Protein AF-A0A0D2Y8P4-F1 (afdb_monomer_lite)

Foldseek 3Di:
DVVVVVVVVVVVVVVVVVVVVVVVVVVVVVVVVVVVVVVVVVVVVVVVVVVVVVVVVVVVVVVVVVVVVVVVVVVVVVVVCVVVVVVVVVVVVVVVVVVVVVVVVVVVVVVVVVVVVVVVVVVVVVVVVVVVVVVVVVVVVVVVVVVVVVVVVVVVVVVVVVVVVVVVVVVVVVCVVPHDDDYDDDYDDDDDDDDDDPPDDDDDDDDDDDDPPDVVVVVVVVVVVVVCCVVVVPPPCVVVVVVVVVVVVVVVVVVVVVVVVVVVVVVVVVVVVVQVVPDDPVSVVVVVVVVVVVVVVVVVVVVVVVVVVVVVVVVLVVVLVVLQVVLCVVLVVDDDPVNVVSNVVSVVVSVVSVVVVVVVVVVVVVVVVVVVVVVVVVVVVVVVVVVVVVVVVVVVVVVVVVVDDDPDDDDVVVVVVVVVVVVVVVVVVVVVVVVVVVVVD

Radius of gyration: 62.05 Å; chains: 1; bounding box: 141×96×222 Å

Organism: Fusarium oxysporum (strain Fo5176) (NCBI:txid660025)

Sequence (441 aa):
MIKNLEIQVHDQMELIARHEETIRRDERIKSQLEAEVLKLTEKCKEAEELRDQATEWKHKAEDLEKKANTAERYKQKLESQQHLVKEVQNLQYEKTELQDQIKILLEDQDRGTRTRKAEDELTKMITQSEQHLWDERSQKNQLIKDIAALEDEVIRLRARQSHDENFIKDLQEQLESGGAAQSAEPGALGVAGNLEDELNDAATEDGQPSQVNLPLELSRLKAENDLLRSTVGSGDTAPLRRELDEEKRQRAHLQKNYNDIFEKHAVLHDQMEALINNMTGEGTKAFLNIKQSLLQCEFELEQSKKREKDLSVQVADQGRELLAAKAQLSALDKEGADALKELKSADVTIISSLKSELDYTREQLSYTIAERDAQQTQLVDALLTKDKLRKEVEEGRELQDINGTGDAPPDPSKKGELIEKLRARLREIREWSQTKIARRR

Secondary structure (DSSP, 8-state):
-HHHHHHHHHHHHHHHHHHHHHHHHHHHHHHHHHHHHHHHHHHHHHHHHHHHHHHHHHHHHHHHHHHHHHHHHHHHHHHHHHHHHHHHHHHHHHHHHHHHHHHHHHHHHHHHHHHHHHHHHHHHHHHHHHHHHHHHHHHHHHHHHHHHHHHHHHHHHHHHHHHHHHHHHHHHHHHHTS-------------------------------S-TTHHHHHHHHHHHHHHHHHHHH--S-HHHHHHHHHHHHHHHHHHHHHHHHHHHHHHHHHHHHHHHHH--HHHHHHHHHHHHHHHHHHHHHHHHHHHHHHHHHHHHHHHHHHHHHHHHHHHHTS-THHHHHHHHHHHHHHHHHHHHHHHHHHHHHHHHHHHHHHHHHHHHHHHHHHHHHHHHHHHHHHHHHTTS---S---HHHHHHHHHHHHHHHHHHHHHHHHHHHTT-

Structure (mmCIF, N/CA/C/O backbone):
data_AF-A0A0D2Y8P4-F1
#
_entry.id   AF-A0A0D2Y8P4-F1
#
loop_
_atom_site.group_PDB
_atom_site.id
_atom_site.type_symbol
_atom_site.label_atom_id
_atom_site.label_alt_id
_atom_site.label_comp_id
_atom_site.label_asym_id
_atom_site.label_entity_id
_atom_site.label_seq_id
_atom_site.pdbx_PDB_ins_code
_atom_site.Cartn_x
_atom_site.Cartn_y
_atom_site.Cartn_z
_atom_site.occupancy
_atom_site.B_iso_or_equiv
_atom_site.auth_seq_id
_atom_site.auth_comp_id
_atom_site.auth_asym_id
_atom_site.auth_atom_id
_atom_site.pdbx_PDB_model_num
ATOM 1 N N . MET A 1 1 ? 79.010 -4.443 -121.074 1.00 59.78 1 MET A N 1
ATOM 2 C CA . MET A 1 1 ? 77.556 -4.466 -120.804 1.00 59.78 1 MET A CA 1
ATOM 3 C C . MET A 1 1 ? 77.217 -5.454 -119.690 1.00 59.78 1 MET A C 1
ATOM 5 O O . MET A 1 1 ? 76.705 -5.004 -118.682 1.00 59.78 1 MET A O 1
ATOM 9 N N . ILE A 1 2 ? 77.603 -6.734 -119.797 1.00 73.44 2 ILE A N 1
ATOM 10 C CA . ILE A 1 2 ? 77.347 -7.765 -118.764 1.00 73.44 2 ILE A CA 1
ATOM 11 C C . ILE A 1 2 ? 77.980 -7.417 -117.397 1.00 73.44 2 ILE A C 1
ATOM 13 O O . ILE A 1 2 ? 77.268 -7.350 -116.406 1.00 73.44 2 ILE A O 1
ATOM 17 N N . LYS A 1 3 ? 79.268 -7.041 -117.354 1.00 75.56 3 LYS A N 1
ATOM 18 C CA . LYS A 1 3 ? 79.957 -6.660 -116.099 1.00 75.56 3 LYS A CA 1
ATOM 19 C C . LYS A 1 3 ? 79.335 -5.474 -115.343 1.00 75.56 3 LYS A C 1
ATOM 21 O O . LYS A 1 3 ? 79.393 -5.431 -114.124 1.00 75.56 3 LYS A O 1
ATOM 26 N N . ASN A 1 4 ? 78.741 -4.510 -116.049 1.00 77.88 4 ASN A N 1
ATOM 27 C CA . ASN A 1 4 ? 78.111 -3.351 -115.401 1.00 77.88 4 ASN A CA 1
ATOM 28 C C . ASN A 1 4 ? 76.766 -3.725 -114.764 1.00 77.88 4 ASN A C 1
ATOM 30 O O . ASN A 1 4 ? 76.422 -3.187 -113.720 1.00 77.88 4 ASN A O 1
ATOM 34 N N . LEU A 1 5 ? 76.031 -4.661 -115.376 1.00 78.44 5 LEU A N 1
ATOM 35 C CA . LEU A 1 5 ? 74.810 -5.229 -114.804 1.00 78.44 5 LEU A CA 1
ATOM 36 C C . LEU A 1 5 ? 75.124 -6.083 -113.569 1.00 78.44 5 LEU A C 1
ATOM 38 O O . LEU A 1 5 ? 74.403 -5.999 -112.586 1.00 78.44 5 LEU A O 1
ATOM 42 N N . GLU A 1 6 ? 76.217 -6.850 -113.586 1.00 81.25 6 GLU A N 1
ATOM 43 C CA . GLU A 1 6 ? 76.668 -7.637 -112.427 1.00 81.25 6 GLU A CA 1
ATOM 44 C C . GLU A 1 6 ? 77.020 -6.750 -111.223 1.00 81.25 6 GLU A C 1
ATOM 46 O O . GLU A 1 6 ? 76.597 -7.044 -110.108 1.00 81.25 6 GLU A O 1
ATOM 51 N N . ILE A 1 7 ? 77.728 -5.635 -111.448 1.00 85.81 7 ILE A N 1
ATOM 52 C CA . ILE A 1 7 ? 78.040 -4.650 -110.398 1.00 85.81 7 ILE A CA 1
ATOM 53 C C . ILE A 1 7 ? 76.754 -4.003 -109.868 1.00 85.81 7 ILE A C 1
ATOM 55 O O . ILE A 1 7 ? 76.544 -3.959 -108.663 1.00 85.81 7 ILE A O 1
ATOM 59 N N . GLN A 1 8 ? 75.847 -3.582 -110.753 1.00 86.94 8 GLN A N 1
ATOM 60 C CA . GLN A 1 8 ? 74.579 -2.969 -110.352 1.00 86.94 8 GLN A CA 1
ATOM 61 C C . GLN A 1 8 ? 73.682 -3.928 -109.549 1.00 86.94 8 GLN A C 1
ATOM 63 O O . GLN A 1 8 ? 73.031 -3.505 -108.595 1.00 86.94 8 GLN A O 1
ATOM 68 N N . VAL A 1 9 ? 73.645 -5.214 -109.912 1.00 86.44 9 VAL A N 1
ATOM 69 C CA . VAL A 1 9 ? 72.920 -6.246 -109.156 1.00 86.44 9 VAL A CA 1
ATOM 70 C C . VAL A 1 9 ? 73.579 -6.481 -107.796 1.00 86.44 9 VAL A C 1
ATOM 72 O O . VAL A 1 9 ? 72.867 -6.599 -106.803 1.00 86.44 9 VAL A O 1
ATOM 75 N N . HIS A 1 10 ? 74.912 -6.499 -107.720 1.00 88.31 10 HIS A N 1
ATOM 76 C CA . HIS A 1 10 ? 75.627 -6.629 -106.450 1.00 88.31 10 HIS A CA 1
ATOM 77 C C . HIS A 1 10 ? 75.355 -5.445 -105.510 1.00 88.31 10 HIS A C 1
ATOM 79 O O . HIS A 1 10 ? 74.993 -5.662 -104.355 1.00 88.31 10 HIS A O 1
ATOM 85 N N . ASP A 1 11 ? 75.414 -4.213 -106.023 1.00 89.31 11 ASP A N 1
ATOM 86 C CA . ASP A 1 11 ? 75.103 -2.996 -105.265 1.00 89.31 11 ASP A CA 1
ATOM 87 C C . ASP A 1 11 ? 73.645 -2.999 -104.770 1.00 89.31 11 ASP A C 1
ATOM 89 O O . ASP A 1 11 ? 73.357 -2.617 -103.634 1.00 89.31 11 ASP A O 1
ATOM 93 N N . GLN A 1 12 ? 72.706 -3.475 -105.598 1.00 90.50 12 GLN A N 1
ATOM 94 C CA . GLN A 1 12 ? 71.307 -3.651 -105.199 1.00 90.50 12 GLN A CA 1
ATOM 95 C C . GLN A 1 12 ? 71.137 -4.739 -104.133 1.00 90.50 12 GLN A C 1
ATOM 97 O O . GLN A 1 12 ? 70.362 -4.544 -103.200 1.00 90.50 12 GLN A O 1
ATOM 102 N N . MET A 1 13 ? 71.860 -5.858 -104.228 1.00 90.81 13 MET A N 1
ATOM 103 C CA . MET A 1 13 ? 71.840 -6.913 -103.208 1.00 90.81 13 MET A CA 1
ATOM 104 C C . MET A 1 13 ? 72.421 -6.428 -101.877 1.00 90.81 13 MET A C 1
ATOM 106 O O . MET A 1 13 ? 71.856 -6.723 -100.825 1.00 90.81 13 MET A O 1
ATOM 110 N N . GLU A 1 14 ? 73.503 -5.648 -101.903 1.00 91.38 14 GLU A N 1
ATOM 111 C CA . GLU A 1 14 ? 74.077 -5.050 -100.696 1.00 91.38 14 GLU A CA 1
ATOM 112 C C . GLU A 1 14 ? 73.121 -4.015 -100.080 1.00 91.38 14 GLU A C 1
ATOM 114 O O . GLU A 1 14 ? 72.925 -3.979 -98.863 1.00 91.38 14 GLU A O 1
ATOM 119 N N . LEU A 1 15 ? 72.450 -3.217 -100.917 1.00 93.12 15 LEU A N 1
ATOM 120 C CA . LEU A 1 15 ? 71.422 -2.278 -100.476 1.00 93.12 15 LEU A CA 1
ATOM 121 C C . LEU A 1 15 ? 70.214 -2.998 -99.856 1.00 93.12 15 LEU A C 1
ATOM 123 O O . LEU A 1 15 ? 69.714 -2.558 -98.821 1.00 93.12 15 LEU A O 1
ATOM 127 N N . ILE A 1 16 ? 69.754 -4.103 -100.449 1.00 91.81 16 ILE A N 1
ATOM 128 C CA . ILE A 1 16 ? 68.692 -4.949 -99.884 1.00 91.81 16 ILE A CA 1
ATOM 129 C C . ILE A 1 16 ? 69.143 -5.524 -98.540 1.00 91.81 16 ILE A C 1
ATOM 131 O O . ILE A 1 16 ? 68.407 -5.398 -97.567 1.00 91.81 16 ILE A O 1
ATOM 135 N N . ALA A 1 17 ? 70.366 -6.051 -98.433 1.00 92.88 17 ALA A N 1
ATOM 136 C CA . ALA A 1 17 ? 70.892 -6.594 -97.179 1.00 92.88 17 ALA A CA 1
ATOM 137 C C . ALA A 1 17 ? 70.940 -5.543 -96.053 1.00 92.88 17 ALA A C 1
ATOM 139 O O . ALA A 1 17 ? 70.547 -5.832 -94.921 1.00 92.88 17 ALA A O 1
ATOM 140 N N . ARG A 1 18 ? 71.348 -4.301 -96.359 1.00 93.50 18 ARG A N 1
ATOM 141 C CA . ARG A 1 18 ? 71.340 -3.182 -95.395 1.00 93.50 18 ARG A CA 1
ATOM 142 C C . ARG A 1 18 ? 69.923 -2.779 -94.977 1.00 93.50 18 ARG A C 1
ATOM 144 O O . ARG A 1 18 ? 69.694 -2.486 -93.798 1.00 93.50 18 ARG A O 1
ATOM 151 N N . HIS A 1 19 ? 68.972 -2.763 -95.913 1.00 93.50 19 HIS A N 1
ATOM 152 C CA . HIS A 1 19 ? 67.566 -2.502 -95.596 1.00 93.50 19 HIS A CA 1
ATOM 153 C C . HIS A 1 19 ? 66.958 -3.630 -94.760 1.00 93.50 19 HIS A C 1
ATOM 155 O O . HIS A 1 19 ? 66.319 -3.345 -93.755 1.00 93.50 19 HIS A O 1
ATOM 161 N N . GLU A 1 20 ? 67.210 -4.895 -95.097 1.00 93.94 20 GLU A N 1
ATOM 162 C CA . GLU A 1 20 ? 66.764 -6.049 -94.312 1.00 93.94 20 GLU A CA 1
ATOM 163 C C . GLU A 1 20 ? 67.347 -6.045 -92.899 1.00 93.94 20 GLU A C 1
ATOM 165 O O . GLU A 1 20 ? 66.641 -6.326 -91.934 1.00 93.94 20 GLU A O 1
ATOM 170 N N . GLU A 1 21 ? 68.630 -5.716 -92.742 1.00 94.31 21 GLU A N 1
ATOM 171 C CA . GLU A 1 21 ? 69.238 -5.585 -91.419 1.00 94.31 21 GLU A CA 1
ATOM 172 C C . GLU A 1 21 ? 68.602 -4.442 -90.618 1.00 94.31 21 GLU A C 1
ATOM 174 O O . GLU A 1 21 ? 68.409 -4.566 -89.408 1.00 94.31 21 GLU A O 1
ATOM 179 N N . THR A 1 22 ? 68.231 -3.350 -91.289 1.00 95.00 22 THR A N 1
ATOM 180 C CA . THR A 1 22 ? 67.531 -2.225 -90.660 1.00 95.00 22 THR A CA 1
ATOM 181 C C . THR A 1 22 ? 66.119 -2.602 -90.240 1.00 95.00 22 THR A C 1
ATOM 183 O O . THR A 1 22 ? 65.780 -2.394 -89.082 1.00 95.00 22 THR A O 1
ATOM 186 N N . ILE A 1 23 ? 65.362 -3.290 -91.096 1.00 95.19 23 ILE A N 1
ATOM 187 C CA . ILE A 1 23 ? 64.042 -3.835 -90.758 1.00 95.19 23 ILE A CA 1
ATOM 188 C C . ILE A 1 23 ? 64.147 -4.791 -89.565 1.00 95.19 23 ILE A C 1
ATOM 190 O O . ILE A 1 23 ? 63.403 -4.643 -88.603 1.00 95.19 23 ILE A O 1
ATOM 194 N N . ARG A 1 24 ? 65.125 -5.709 -89.553 1.00 95.06 24 ARG A N 1
ATOM 195 C CA . ARG A 1 24 ? 65.344 -6.622 -88.413 1.00 95.06 24 ARG A CA 1
ATOM 196 C C . ARG A 1 24 ? 65.692 -5.873 -87.124 1.00 95.06 24 ARG A C 1
ATOM 198 O O . ARG A 1 24 ? 65.313 -6.317 -86.041 1.00 95.06 24 ARG A O 1
ATOM 205 N N . ARG A 1 25 ? 66.452 -4.773 -87.203 1.00 96.25 25 ARG A N 1
ATOM 206 C CA . ARG A 1 25 ? 66.750 -3.915 -86.042 1.00 96.25 25 ARG A CA 1
ATOM 207 C C . ARG A 1 25 ? 65.487 -3.210 -85.547 1.00 96.25 25 ARG A C 1
ATOM 209 O O . ARG A 1 25 ? 65.211 -3.270 -84.351 1.00 96.25 25 ARG A O 1
ATOM 216 N N . ASP A 1 26 ? 64.706 -2.633 -86.451 1.00 95.31 26 ASP A N 1
ATOM 217 C CA . ASP A 1 26 ? 63.469 -1.921 -86.128 1.00 95.31 26 ASP A CA 1
ATOM 218 C C . ASP A 1 26 ? 62.401 -2.866 -85.562 1.00 95.31 26 ASP A C 1
ATOM 220 O O . ASP A 1 26 ? 61.739 -2.526 -84.587 1.00 95.31 26 ASP A O 1
ATOM 224 N N . GLU A 1 27 ? 62.282 -4.089 -86.086 1.00 95.31 27 GLU A N 1
ATOM 225 C CA . GLU A 1 27 ? 61.399 -5.134 -85.553 1.00 95.31 27 GLU A CA 1
ATOM 226 C C . GLU A 1 27 ? 61.775 -5.536 -84.122 1.00 95.31 27 GLU A C 1
ATOM 228 O O . GLU A 1 27 ? 60.896 -5.691 -83.272 1.00 95.31 27 GLU A O 1
ATOM 233 N N . ARG A 1 28 ? 63.076 -5.654 -83.813 1.00 95.94 28 ARG A N 1
ATOM 234 C CA . ARG A 1 28 ? 63.538 -5.925 -82.440 1.00 95.94 28 ARG A CA 1
ATOM 235 C C . ARG A 1 28 ? 63.213 -4.771 -81.499 1.00 95.94 28 ARG A C 1
ATOM 237 O O . ARG A 1 28 ? 62.728 -5.022 -80.400 1.00 95.94 28 ARG A O 1
ATOM 244 N N . ILE A 1 29 ? 63.464 -3.529 -81.919 1.00 96.19 29 ILE A N 1
ATOM 245 C CA . ILE A 1 29 ? 63.149 -2.335 -81.120 1.00 96.19 29 ILE A CA 1
ATOM 246 C C . ILE A 1 29 ? 61.639 -2.243 -80.898 1.00 96.19 29 ILE A C 1
ATOM 248 O O . ILE A 1 29 ? 61.197 -2.036 -79.772 1.00 96.19 29 ILE A O 1
ATOM 252 N N . LYS A 1 30 ? 60.837 -2.467 -81.943 1.00 96.12 30 LYS A N 1
ATOM 253 C CA . LYS A 1 30 ? 59.377 -2.483 -81.856 1.00 96.12 30 LYS A CA 1
ATOM 254 C C . LYS A 1 30 ? 58.889 -3.544 -80.871 1.00 96.12 30 LYS A C 1
ATOM 256 O O . LYS A 1 30 ? 58.096 -3.217 -80.000 1.00 96.12 30 LYS A O 1
ATOM 261 N N . SER A 1 31 ? 59.412 -4.768 -80.943 1.00 95.69 31 SER A N 1
ATOM 262 C CA . SER A 1 31 ? 59.062 -5.839 -80.002 1.00 95.69 31 SER A CA 1
ATOM 263 C C . SER A 1 31 ? 59.451 -5.504 -78.553 1.00 95.69 31 SER A C 1
ATOM 265 O O . SER A 1 31 ? 58.687 -5.786 -77.631 1.00 95.69 31 SER A O 1
ATOM 267 N N . GLN A 1 32 ? 60.603 -4.858 -78.335 1.00 96.12 32 GLN A N 1
ATOM 268 C CA . GLN A 1 32 ? 61.018 -4.392 -77.006 1.00 96.12 32 GLN A CA 1
ATOM 269 C C . GLN A 1 32 ? 60.101 -3.289 -76.469 1.00 96.12 32 GLN A C 1
ATOM 271 O O . GLN A 1 32 ? 59.678 -3.362 -75.317 1.00 96.12 32 GLN A O 1
ATOM 276 N N . LEU A 1 33 ? 59.757 -2.307 -77.306 1.00 95.75 33 LEU A N 1
ATOM 277 C CA . LEU A 1 33 ? 58.826 -1.238 -76.947 1.00 95.75 33 LEU A CA 1
ATOM 278 C C . LEU A 1 33 ? 57.424 -1.788 -76.673 1.00 95.75 33 LEU A C 1
ATOM 280 O O . LEU A 1 33 ? 56.796 -1.377 -75.706 1.00 95.75 33 LEU A O 1
ATOM 284 N N . GLU A 1 34 ? 56.940 -2.748 -77.461 1.00 96.38 34 GLU A N 1
ATOM 285 C CA . GLU A 1 34 ? 55.662 -3.428 -77.215 1.00 96.38 34 GLU A CA 1
ATOM 286 C C . GLU A 1 34 ? 55.670 -4.170 -75.870 1.00 96.38 34 GLU A C 1
ATOM 288 O O . GLU A 1 34 ? 54.716 -4.054 -75.100 1.00 96.38 34 GLU A O 1
ATOM 293 N N . ALA A 1 35 ? 56.759 -4.872 -75.539 1.00 95.94 35 ALA A N 1
ATOM 294 C CA . ALA A 1 35 ? 56.909 -5.538 -74.246 1.00 95.94 35 ALA A CA 1
ATOM 295 C C . ALA A 1 35 ? 56.964 -4.540 -73.073 1.00 95.94 35 ALA A C 1
ATOM 297 O O . ALA A 1 35 ? 56.380 -4.788 -72.015 1.00 95.94 35 ALA A O 1
ATOM 298 N N . GLU A 1 36 ? 57.635 -3.401 -73.248 1.00 96.38 36 GLU A N 1
ATOM 299 C CA . GLU A 1 36 ? 57.691 -2.343 -72.239 1.00 96.38 36 GLU A CA 1
ATOM 300 C C . GLU A 1 36 ? 56.336 -1.650 -72.063 1.00 96.38 36 GLU A C 1
ATOM 302 O O . GLU A 1 36 ? 55.913 -1.436 -70.928 1.00 96.38 36 GLU A O 1
ATOM 307 N N . VAL A 1 37 ? 55.612 -1.382 -73.154 1.00 96.44 37 VAL A N 1
ATOM 308 C CA . VAL A 1 37 ? 54.241 -0.855 -73.112 1.00 96.44 37 VAL A CA 1
ATOM 309 C C . VAL A 1 37 ? 53.332 -1.818 -72.359 1.00 96.44 37 VAL A C 1
ATOM 311 O O . VAL A 1 37 ? 52.639 -1.382 -71.446 1.00 96.44 37 VAL A O 1
ATOM 314 N N . LEU A 1 38 ? 53.378 -3.122 -72.652 1.00 96.31 38 LEU A N 1
ATOM 315 C CA . LEU A 1 38 ? 52.597 -4.118 -71.910 1.00 96.31 38 LEU A CA 1
ATOM 316 C C . LEU A 1 38 ? 52.929 -4.089 -70.412 1.00 96.31 38 LEU A C 1
ATOM 318 O O . LEU A 1 38 ? 52.026 -3.966 -69.582 1.00 96.31 38 LEU A O 1
ATOM 322 N N . LYS A 1 39 ? 54.216 -4.086 -70.056 1.00 96.88 39 LYS A N 1
ATOM 323 C CA . LYS A 1 39 ? 54.661 -4.018 -68.657 1.00 96.88 39 LYS A CA 1
ATOM 324 C C . LYS A 1 39 ? 54.233 -2.725 -67.956 1.00 96.88 39 LYS A C 1
ATOM 326 O O . LYS A 1 39 ? 53.862 -2.752 -66.785 1.00 96.88 39 LYS A O 1
ATOM 331 N N . LEU A 1 40 ? 54.305 -1.585 -68.641 1.00 96.00 40 LEU A N 1
ATOM 332 C CA . LEU A 1 40 ? 53.851 -0.304 -68.103 1.00 96.00 40 LEU A CA 1
ATOM 333 C C . LEU A 1 40 ? 52.331 -0.290 -67.935 1.00 96.00 40 LEU A C 1
ATOM 335 O O . LEU A 1 40 ? 51.856 0.177 -66.906 1.00 96.00 40 LEU A O 1
ATOM 339 N N . THR A 1 41 ? 51.574 -0.858 -68.878 1.00 96.31 41 THR A N 1
ATOM 340 C CA . THR A 1 41 ? 50.113 -0.956 -68.750 1.00 96.31 41 THR A CA 1
ATOM 341 C C . THR A 1 41 ? 49.689 -1.839 -67.579 1.00 96.31 41 THR A C 1
ATOM 343 O O . THR A 1 41 ? 48.744 -1.488 -66.882 1.00 96.31 41 THR A O 1
ATOM 346 N N . GLU A 1 42 ? 50.396 -2.941 -67.314 1.00 96.69 42 GLU A N 1
ATOM 347 C CA . GLU A 1 42 ? 50.142 -3.800 -66.151 1.00 96.69 42 GLU A CA 1
ATOM 348 C C . GLU A 1 42 ? 50.437 -3.063 -64.839 1.00 96.69 42 GLU A C 1
ATOM 350 O O . GLU A 1 42 ? 49.576 -2.991 -63.967 1.00 96.69 42 GLU A O 1
ATOM 355 N N . LYS A 1 43 ? 51.585 -2.381 -64.746 1.00 96.75 43 LYS A N 1
ATOM 356 C CA . LYS A 1 43 ? 51.912 -1.538 -63.585 1.00 96.75 43 LYS A CA 1
ATOM 357 C C . LYS A 1 43 ? 50.925 -0.393 -63.367 1.00 96.75 43 LYS A C 1
ATOM 359 O O . LYS A 1 43 ? 50.658 -0.032 -62.225 1.00 96.75 43 LYS A O 1
ATOM 364 N N . CYS A 1 44 ? 50.406 0.211 -64.437 1.00 96.06 44 CYS A N 1
ATOM 365 C CA . CYS A 1 44 ? 49.370 1.235 -64.329 1.00 96.06 44 CYS A CA 1
ATOM 366 C C . CYS A 1 44 ? 48.089 0.660 -63.717 1.00 96.06 44 CYS A C 1
ATOM 368 O O . CYS A 1 44 ? 47.535 1.298 -62.827 1.00 96.06 44 CYS A O 1
ATOM 370 N N . LYS A 1 45 ? 47.674 -0.550 -64.119 1.00 96.19 45 LYS A N 1
ATOM 371 C CA . LYS A 1 45 ? 46.522 -1.241 -63.516 1.00 96.19 45 LYS A CA 1
ATOM 372 C C . LYS A 1 45 ? 46.753 -1.551 -62.039 1.00 96.19 45 LYS A C 1
ATOM 374 O O . LYS A 1 45 ? 45.915 -1.207 -61.219 1.00 96.19 45 LYS A O 1
ATOM 379 N N . GLU A 1 46 ? 47.911 -2.105 -61.679 1.00 96.81 46 GLU A N 1
ATOM 380 C CA . GLU A 1 46 ? 48.260 -2.358 -60.271 1.00 96.81 46 GLU A CA 1
ATOM 381 C C . GLU A 1 46 ? 48.260 -1.062 -59.440 1.00 96.81 46 GLU A C 1
ATOM 383 O O . GLU A 1 46 ? 47.793 -1.033 -58.303 1.00 96.81 46 GLU A O 1
ATOM 388 N N . ALA A 1 47 ? 48.760 0.042 -60.005 1.00 96.12 47 ALA A N 1
ATOM 389 C CA . ALA A 1 47 ? 48.758 1.341 -59.339 1.00 96.12 47 ALA A CA 1
ATOM 390 C C . ALA A 1 47 ? 47.345 1.932 -59.181 1.00 96.12 47 ALA A C 1
ATOM 392 O O . ALA A 1 47 ? 47.098 2.651 -58.210 1.00 96.12 47 ALA A O 1
ATOM 393 N N . GLU A 1 48 ? 46.433 1.660 -60.117 1.00 96.19 48 GLU A N 1
ATOM 394 C CA . GLU A 1 48 ? 45.011 2.005 -60.007 1.00 96.19 48 GLU A CA 1
ATOM 395 C C . GLU A 1 48 ? 44.331 1.163 -58.919 1.00 96.19 48 GLU A C 1
ATOM 397 O O . GLU A 1 48 ? 43.724 1.732 -58.015 1.00 96.19 48 GLU A O 1
ATOM 402 N N . GLU A 1 49 ? 44.544 -0.154 -58.898 1.00 96.56 49 GLU A N 1
ATOM 403 C CA . GLU A 1 49 ? 43.998 -1.045 -57.864 1.00 96.56 49 GLU A CA 1
ATOM 404 C C . GLU A 1 49 ? 44.483 -0.675 -56.453 1.00 96.56 49 GLU A C 1
ATOM 406 O O . GLU A 1 49 ? 43.694 -0.614 -55.507 1.00 96.56 49 GLU A O 1
ATOM 411 N N . LEU A 1 50 ? 45.777 -0.377 -56.291 1.00 96.12 50 LEU A N 1
ATOM 412 C CA . LEU A 1 50 ? 46.325 0.081 -55.011 1.00 96.12 50 LEU A CA 1
ATOM 413 C C . LEU A 1 50 ? 45.761 1.443 -54.595 1.00 96.12 50 LEU A C 1
ATOM 415 O O . LEU A 1 50 ? 45.573 1.692 -53.401 1.00 96.12 50 LEU A O 1
ATOM 419 N N . ARG A 1 51 ? 45.481 2.330 -55.557 1.00 96.31 51 ARG A N 1
ATOM 420 C CA . ARG A 1 51 ? 44.842 3.622 -55.285 1.00 96.31 51 ARG A CA 1
ATOM 421 C C . ARG A 1 51 ? 43.415 3.419 -54.793 1.00 96.31 51 ARG A C 1
ATOM 423 O O . ARG A 1 51 ? 43.053 4.020 -53.783 1.00 96.31 51 ARG A O 1
ATOM 430 N N . ASP A 1 52 ? 42.651 2.549 -55.442 1.00 97.31 52 ASP A N 1
ATOM 431 C CA . ASP A 1 52 ? 41.281 2.229 -55.041 1.00 97.31 52 ASP A CA 1
ATOM 432 C C . ASP A 1 52 ? 41.262 1.628 -53.631 1.00 97.31 52 ASP A C 1
ATOM 434 O O . ASP A 1 52 ? 40.577 2.146 -52.745 1.00 97.31 52 ASP A O 1
ATOM 438 N N . GLN A 1 53 ? 42.130 0.649 -53.352 1.00 96.62 53 GLN A N 1
ATOM 439 C CA . GLN A 1 53 ? 42.286 0.091 -52.005 1.00 96.62 53 GLN A CA 1
ATOM 440 C C . GLN A 1 53 ? 42.659 1.163 -50.972 1.00 96.62 53 GLN A C 1
ATOM 442 O O . GLN A 1 53 ? 42.092 1.189 -49.879 1.00 96.62 53 GLN A O 1
ATOM 447 N N . ALA A 1 54 ? 43.579 2.076 -51.295 1.00 96.56 54 ALA A N 1
ATOM 448 C CA . ALA A 1 54 ? 43.950 3.164 -50.393 1.00 96.56 54 ALA A CA 1
ATOM 449 C C . ALA A 1 54 ? 42.760 4.090 -50.083 1.00 96.56 54 ALA A C 1
ATOM 451 O O . ALA A 1 54 ? 42.598 4.513 -48.935 1.00 96.56 54 ALA A O 1
ATOM 452 N N . THR A 1 55 ? 41.900 4.376 -51.069 1.00 96.94 55 THR A N 1
ATOM 453 C CA . THR A 1 55 ? 40.674 5.159 -50.837 1.00 96.94 55 THR A CA 1
ATOM 454 C C . THR A 1 55 ? 39.664 4.408 -49.974 1.00 96.94 55 THR A C 1
ATOM 456 O O . THR A 1 55 ? 39.112 4.995 -49.043 1.00 96.94 55 THR A O 1
ATOM 459 N N . GLU A 1 56 ? 39.483 3.102 -50.184 1.00 96.81 56 GLU A N 1
ATOM 460 C CA . GLU A 1 56 ? 38.614 2.284 -49.334 1.00 96.81 56 GLU A CA 1
ATOM 461 C C . GLU A 1 56 ? 39.104 2.233 -47.887 1.00 96.81 56 GLU A C 1
ATOM 463 O O . GLU A 1 56 ? 38.309 2.367 -46.956 1.00 96.81 56 GLU A O 1
ATOM 468 N N . TRP A 1 57 ? 40.408 2.039 -47.675 1.00 95.81 57 TRP A N 1
ATOM 469 C CA . TRP A 1 57 ? 40.996 2.034 -46.337 1.00 95.81 57 TRP A CA 1
ATOM 470 C C . TRP A 1 57 ? 40.850 3.386 -45.651 1.00 95.81 57 TRP A C 1
ATOM 472 O O . TRP A 1 57 ? 40.552 3.430 -44.458 1.00 95.81 57 TRP A O 1
ATOM 482 N N . LYS A 1 58 ? 40.986 4.481 -46.403 1.00 97.50 58 LYS A N 1
ATOM 483 C CA . LYS A 1 58 ? 40.737 5.827 -45.890 1.00 97.50 58 LYS A CA 1
ATOM 484 C C . LYS A 1 58 ? 39.279 6.005 -45.460 1.00 97.50 58 LYS A C 1
ATOM 486 O O . LYS A 1 58 ? 39.041 6.445 -44.340 1.00 97.50 58 LYS A O 1
ATOM 491 N N . HIS A 1 59 ? 38.313 5.595 -46.282 1.00 97.06 59 HIS A N 1
ATOM 492 C CA . HIS A 1 59 ? 36.895 5.650 -45.912 1.00 97.06 59 HIS A CA 1
ATOM 493 C C . HIS A 1 59 ? 36.572 4.769 -44.696 1.00 97.06 59 HIS A C 1
ATOM 495 O O . HIS A 1 59 ? 35.892 5.215 -43.773 1.00 97.06 59 HIS A O 1
ATOM 501 N N . LYS A 1 60 ? 37.125 3.550 -44.630 1.00 97.19 60 LYS A N 1
ATOM 502 C CA . LYS A 1 60 ? 36.986 2.667 -43.457 1.00 97.19 60 LYS A CA 1
ATOM 503 C C . LYS A 1 60 ? 37.576 3.303 -42.194 1.00 97.19 60 LYS A C 1
ATOM 505 O O . LYS A 1 60 ? 36.984 3.176 -41.124 1.00 97.19 60 LYS A O 1
ATOM 510 N N . ALA A 1 61 ? 38.714 3.990 -42.302 1.00 95.62 61 ALA A N 1
ATOM 511 C CA . ALA A 1 61 ? 39.325 4.703 -41.184 1.00 95.62 61 ALA A CA 1
ATOM 512 C C . ALA A 1 61 ? 38.451 5.875 -40.705 1.00 95.62 61 ALA A C 1
ATOM 514 O O . ALA A 1 61 ? 38.205 5.989 -39.507 1.00 95.62 61 ALA A O 1
ATOM 515 N N . GLU A 1 62 ? 37.912 6.682 -41.625 1.00 96.88 62 GLU A N 1
ATOM 516 C CA . GLU A 1 62 ? 36.986 7.781 -41.307 1.00 96.88 62 GLU A CA 1
ATOM 517 C C . GLU A 1 62 ? 35.708 7.274 -40.611 1.00 96.88 62 GLU A C 1
ATOM 519 O O . GLU A 1 62 ? 35.221 7.885 -39.658 1.00 96.88 62 GLU A O 1
ATOM 524 N N . ASP A 1 63 ? 35.165 6.134 -41.043 1.00 95.62 63 ASP A N 1
ATOM 525 C CA . ASP A 1 63 ? 33.988 5.530 -40.412 1.00 95.62 63 ASP A CA 1
ATOM 526 C C . ASP A 1 63 ? 34.283 4.986 -39.009 1.00 95.62 63 ASP A C 1
ATOM 528 O O . ASP A 1 63 ? 33.454 5.116 -38.101 1.00 95.62 63 ASP A O 1
ATOM 532 N N . LEU A 1 64 ? 35.463 4.395 -38.803 1.00 95.19 64 LEU A N 1
ATOM 533 C CA . LEU A 1 64 ? 35.911 3.973 -37.476 1.00 95.19 64 LEU A CA 1
ATOM 534 C C . LEU A 1 64 ? 36.139 5.171 -36.550 1.00 95.19 64 LEU A C 1
ATOM 536 O O . LEU A 1 64 ? 35.747 5.112 -35.386 1.00 95.19 64 LEU A O 1
ATOM 540 N N . GLU A 1 65 ? 36.692 6.270 -37.060 1.00 96.06 65 GLU A N 1
ATOM 541 C CA . GLU A 1 65 ? 36.873 7.510 -36.303 1.00 96.06 65 GLU A CA 1
ATOM 542 C C . GLU A 1 65 ? 35.525 8.114 -35.885 1.00 96.06 65 GLU A C 1
ATOM 544 O O . GLU A 1 65 ? 35.329 8.463 -34.718 1.00 96.06 65 GLU A O 1
ATOM 549 N N . LYS A 1 66 ? 34.538 8.157 -36.792 1.00 97.12 66 LYS A N 1
ATOM 550 C CA . LYS A 1 66 ? 33.168 8.578 -36.451 1.00 97.12 66 LYS A CA 1
ATOM 551 C C . LYS A 1 66 ? 32.567 7.693 -35.359 1.00 97.12 66 LYS A C 1
ATOM 553 O O . LYS A 1 66 ? 32.013 8.221 -34.395 1.00 97.12 66 LYS A O 1
ATOM 558 N N . LYS A 1 67 ? 32.709 6.366 -35.465 1.00 96.94 67 LYS A N 1
ATOM 559 C CA . LYS A 1 67 ? 32.232 5.423 -34.437 1.00 96.94 67 LYS A CA 1
ATOM 560 C C . LYS A 1 67 ? 32.920 5.654 -33.090 1.00 96.94 67 LYS A C 1
ATOM 562 O O . LYS A 1 67 ? 32.230 5.731 -32.073 1.00 96.94 67 LYS A O 1
ATOM 567 N N . ALA A 1 68 ? 34.238 5.840 -33.074 1.00 94.94 68 ALA A N 1
ATOM 568 C CA . ALA A 1 68 ? 34.988 6.153 -31.859 1.00 94.94 68 ALA A CA 1
ATOM 569 C C . ALA A 1 68 ? 34.500 7.462 -31.213 1.00 94.94 68 ALA A C 1
ATOM 571 O O . ALA A 1 68 ? 34.225 7.496 -30.015 1.00 94.94 68 ALA A O 1
ATOM 572 N N . ASN A 1 69 ? 34.269 8.502 -32.017 1.00 96.44 69 ASN A N 1
ATOM 573 C CA . ASN A 1 69 ? 33.734 9.777 -31.540 1.00 96.44 69 ASN A CA 1
ATOM 574 C C . ASN A 1 69 ? 32.313 9.647 -30.972 1.00 96.44 69 ASN A C 1
ATOM 576 O O . ASN A 1 69 ? 31.991 10.277 -29.962 1.00 96.44 69 ASN A O 1
ATOM 580 N N . THR A 1 70 ? 31.450 8.823 -31.579 1.00 95.81 70 THR A N 1
ATOM 581 C CA . THR A 1 70 ? 30.122 8.543 -31.006 1.00 95.81 70 THR A CA 1
ATOM 582 C C . THR A 1 70 ? 30.219 7.786 -29.683 1.00 95.81 70 THR A C 1
ATOM 584 O O . THR A 1 70 ? 29.532 8.150 -28.730 1.00 95.81 70 THR A O 1
ATOM 587 N N . ALA A 1 71 ? 31.111 6.795 -29.581 1.00 95.69 71 ALA A N 1
ATOM 588 C CA . ALA A 1 71 ? 31.329 6.034 -28.355 1.00 95.69 71 ALA A CA 1
ATOM 589 C C . ALA A 1 71 ? 31.850 6.921 -27.211 1.00 95.69 71 ALA A C 1
ATOM 591 O O . ALA A 1 71 ? 31.328 6.841 -26.099 1.00 95.69 71 ALA A O 1
ATOM 592 N N . GLU A 1 72 ? 32.799 7.824 -27.485 1.00 96.75 72 GLU A N 1
ATOM 593 C CA . GLU A 1 72 ? 33.315 8.750 -26.469 1.00 96.75 72 GLU A CA 1
ATOM 594 C C . GLU A 1 72 ? 32.231 9.728 -25.991 1.00 96.75 72 GLU A C 1
ATOM 596 O O . GLU A 1 72 ? 32.108 9.981 -24.794 1.00 96.75 72 GLU A O 1
ATOM 601 N N . ARG A 1 73 ? 31.357 10.208 -26.890 1.00 96.19 73 ARG A N 1
ATOM 602 C CA . ARG A 1 73 ? 30.196 11.030 -26.499 1.00 96.19 73 ARG A CA 1
ATOM 603 C C . ARG A 1 73 ? 29.223 10.270 -25.597 1.00 96.19 73 ARG A C 1
ATOM 605 O O . ARG A 1 73 ? 28.727 10.846 -24.629 1.00 96.19 73 ARG A O 1
ATOM 612 N N . TYR A 1 74 ? 28.943 8.997 -25.887 1.00 95.06 74 TYR A N 1
ATOM 613 C CA . TYR A 1 74 ? 28.093 8.172 -25.021 1.00 95.06 74 TYR A CA 1
ATOM 614 C C . TYR A 1 74 ? 28.725 7.946 -23.649 1.00 95.06 74 TYR A C 1
ATOM 616 O O . TYR A 1 74 ? 28.036 8.075 -22.638 1.00 95.06 74 TYR A O 1
ATOM 624 N N . LYS A 1 75 ? 30.032 7.678 -23.604 1.00 96.94 75 LYS A N 1
ATOM 625 C CA . LYS A 1 75 ? 30.790 7.545 -22.359 1.00 96.94 75 LYS A CA 1
ATOM 626 C C . LYS A 1 75 ? 30.755 8.835 -21.536 1.00 96.94 75 LYS A C 1
ATOM 628 O O . LYS A 1 75 ? 30.381 8.789 -20.370 1.00 96.94 75 LYS A O 1
ATOM 633 N N . GLN A 1 76 ? 31.026 9.988 -22.147 1.00 96.12 76 GLN A N 1
ATOM 634 C CA . GLN A 1 76 ? 30.962 11.283 -21.464 1.00 96.12 76 GLN A CA 1
ATOM 635 C C . GLN A 1 76 ? 29.548 11.583 -20.943 1.00 96.12 76 GLN A C 1
ATOM 637 O O . GLN A 1 76 ? 29.382 12.078 -19.828 1.00 96.12 76 GLN A O 1
ATOM 642 N N . LYS A 1 77 ? 28.505 11.245 -21.717 1.00 95.38 77 LYS A N 1
ATOM 643 C CA . LYS A 1 77 ? 27.114 11.376 -21.266 1.00 95.38 77 LYS A CA 1
ATOM 644 C C . LYS A 1 77 ? 26.831 10.465 -20.069 1.00 95.38 77 LYS A C 1
ATOM 646 O O . LYS A 1 77 ? 26.203 10.918 -19.116 1.00 95.38 77 LYS A O 1
ATOM 651 N N . LEU A 1 78 ? 27.327 9.231 -20.078 1.00 93.50 78 LEU A N 1
ATOM 652 C CA . LEU A 1 78 ? 27.177 8.295 -18.964 1.00 93.50 78 LEU A CA 1
ATOM 653 C C . LEU A 1 78 ? 27.896 8.787 -17.698 1.00 93.50 78 LEU A C 1
ATOM 655 O O . LEU A 1 78 ? 27.307 8.791 -16.621 1.00 93.50 78 LEU A O 1
ATOM 659 N N . GLU A 1 79 ? 29.131 9.269 -17.830 1.00 94.06 79 GLU A N 1
ATOM 660 C CA . GLU A 1 79 ? 29.896 9.865 -16.727 1.00 94.06 79 GLU A CA 1
ATOM 661 C C . GLU A 1 79 ? 29.182 11.097 -16.165 1.00 94.06 79 GLU A C 1
ATOM 663 O O . GLU A 1 79 ? 29.015 11.227 -14.951 1.00 94.06 79 GLU A O 1
ATOM 668 N N . SER A 1 80 ? 28.652 11.957 -17.042 1.00 91.44 80 SER A N 1
ATOM 669 C CA . SER A 1 80 ? 27.859 13.112 -16.618 1.00 91.44 80 SER A CA 1
ATOM 670 C C . SER A 1 80 ? 26.590 12.708 -15.870 1.00 91.44 80 SER A C 1
ATOM 672 O O . SER A 1 80 ? 26.134 13.470 -15.033 1.00 91.44 80 SER A O 1
ATOM 674 N N . GLN A 1 81 ? 26.040 11.513 -16.102 1.00 93.75 81 GLN A N 1
ATOM 675 C CA . GLN A 1 81 ? 24.856 10.996 -15.406 1.00 93.75 81 GLN A CA 1
ATOM 676 C C . GLN A 1 81 ? 25.185 10.234 -14.112 1.00 93.75 81 GLN A C 1
ATOM 678 O O . GLN A 1 81 ? 24.276 9.903 -13.352 1.00 93.75 81 GLN A O 1
ATOM 683 N N . GLN A 1 82 ? 26.459 9.984 -13.801 1.00 95.69 82 GLN A N 1
ATOM 684 C CA . GLN A 1 82 ? 26.850 9.212 -12.618 1.00 95.69 82 GLN A CA 1
ATOM 685 C C . GLN A 1 82 ? 26.447 9.890 -11.296 1.00 95.69 82 GLN A C 1
ATOM 687 O O . GLN A 1 82 ? 26.154 9.205 -10.316 1.00 95.69 82 GLN A O 1
ATOM 692 N N . HIS A 1 83 ? 26.405 11.226 -11.252 1.00 92.25 83 HIS A N 1
ATOM 693 C CA . HIS A 1 83 ? 25.947 11.954 -10.065 1.00 92.25 83 HIS A CA 1
ATOM 694 C C . HIS A 1 83 ? 24.462 11.699 -9.770 1.00 92.25 83 HIS A C 1
ATOM 696 O O . HIS A 1 83 ? 24.120 11.499 -8.610 1.00 92.25 83 HIS A O 1
ATOM 702 N N . LEU A 1 84 ? 23.615 11.594 -10.804 1.00 93.06 84 LEU A N 1
ATOM 703 C CA . LEU A 1 84 ? 22.192 11.270 -10.652 1.00 93.06 84 LEU A CA 1
ATOM 704 C C . LEU A 1 84 ? 22.006 9.885 -10.031 1.00 93.06 84 LEU A C 1
ATOM 706 O O . LEU A 1 84 ? 21.143 9.700 -9.184 1.00 93.06 84 LEU A O 1
ATOM 710 N N . VAL A 1 85 ? 22.839 8.908 -10.406 1.00 94.44 85 VAL A N 1
ATOM 711 C CA . VAL A 1 85 ? 22.794 7.565 -9.803 1.00 94.44 85 VAL A CA 1
ATOM 712 C C . VAL A 1 85 ? 23.097 7.626 -8.304 1.00 94.44 85 VAL A C 1
ATOM 714 O O . VAL A 1 85 ? 22.412 6.976 -7.517 1.00 94.44 85 VAL A O 1
ATOM 717 N N . LYS A 1 86 ? 24.090 8.426 -7.898 1.00 95.94 86 LYS A N 1
ATOM 718 C CA . LYS A 1 86 ? 24.419 8.625 -6.478 1.00 95.94 86 LYS A CA 1
ATOM 719 C C . LYS A 1 86 ? 23.300 9.348 -5.732 1.00 95.94 86 LYS A C 1
ATOM 721 O O . LYS A 1 86 ? 22.967 8.957 -4.623 1.00 95.94 86 LYS A O 1
ATOM 726 N N . GLU A 1 87 ? 22.701 10.363 -6.344 1.00 95.50 87 GLU A N 1
ATOM 727 C CA . GLU A 1 87 ? 21.567 11.086 -5.766 1.00 95.50 87 GLU A CA 1
ATOM 728 C C . GLU A 1 87 ? 20.355 10.167 -5.577 1.00 95.50 87 GLU A C 1
ATOM 730 O O . GLU A 1 87 ? 19.772 10.140 -4.500 1.00 95.50 87 GLU A O 1
ATOM 735 N N . VAL A 1 88 ? 20.036 9.326 -6.567 1.00 95.81 88 VAL A N 1
ATOM 736 C CA . VAL A 1 88 ? 18.974 8.315 -6.447 1.00 95.81 88 VAL A CA 1
ATOM 737 C C . VAL A 1 88 ? 19.264 7.335 -5.310 1.00 95.81 88 VAL A C 1
ATOM 739 O O . VAL A 1 88 ? 18.352 7.006 -4.557 1.00 95.81 88 VAL A O 1
ATOM 742 N N . GLN A 1 89 ? 20.510 6.879 -5.156 1.00 97.12 89 GLN A N 1
ATOM 743 C CA . GLN A 1 89 ? 20.891 6.016 -4.033 1.00 97.12 89 GLN A CA 1
ATOM 744 C C . GLN A 1 89 ? 20.734 6.733 -2.687 1.00 97.12 89 GLN A C 1
ATOM 746 O O . GLN A 1 89 ? 20.149 6.165 -1.770 1.00 97.12 89 GLN A O 1
ATOM 751 N N . ASN A 1 90 ? 21.184 7.983 -2.572 1.00 96.94 90 ASN A N 1
ATOM 752 C CA . ASN A 1 90 ? 21.034 8.773 -1.347 1.00 96.94 90 ASN A CA 1
ATOM 753 C C . ASN A 1 90 ? 19.557 8.985 -0.989 1.00 96.94 90 ASN A C 1
ATOM 755 O O . ASN A 1 90 ? 19.161 8.718 0.140 1.00 96.94 90 ASN A O 1
ATOM 759 N N . LEU A 1 91 ? 18.724 9.359 -1.965 1.00 95.12 91 LEU A N 1
ATOM 760 C CA . LEU A 1 91 ? 17.280 9.514 -1.773 1.00 95.12 91 LEU A CA 1
ATOM 761 C C . LEU A 1 91 ? 16.604 8.196 -1.372 1.00 95.12 91 LEU A C 1
ATOM 763 O O . LEU A 1 91 ? 15.634 8.202 -0.617 1.00 95.12 91 LEU A O 1
ATOM 767 N N . GLN A 1 92 ? 17.097 7.053 -1.860 1.00 95.38 92 GLN A N 1
ATOM 768 C CA . GLN A 1 92 ? 16.616 5.743 -1.416 1.00 95.38 92 GLN A CA 1
ATOM 769 C C . GLN A 1 92 ? 16.971 5.477 0.051 1.00 95.38 92 GLN A C 1
ATOM 771 O O . GLN A 1 92 ? 16.094 5.026 0.786 1.00 95.38 92 GLN A O 1
ATOM 776 N N . TYR A 1 93 ? 18.196 5.796 0.485 1.00 97.62 93 TYR A N 1
ATOM 777 C CA . TYR A 1 93 ? 18.597 5.676 1.891 1.00 97.62 93 TYR A CA 1
ATOM 778 C C . TYR A 1 93 ? 17.780 6.599 2.805 1.00 97.62 93 TYR A C 1
ATOM 780 O O . TYR A 1 93 ? 17.216 6.131 3.794 1.00 97.62 93 TYR A O 1
ATOM 788 N N . GLU A 1 94 ? 17.631 7.873 2.439 1.00 96.44 94 GLU A N 1
ATOM 789 C CA . GLU A 1 94 ? 16.817 8.835 3.196 1.00 96.44 94 GLU A CA 1
ATOM 790 C C . GLU A 1 94 ? 15.356 8.382 3.284 1.00 96.44 94 GLU A C 1
ATOM 792 O O . GLU A 1 94 ? 14.741 8.440 4.347 1.00 96.44 94 GLU A O 1
ATOM 797 N N . LYS A 1 95 ? 14.794 7.856 2.188 1.00 93.56 95 LYS A N 1
ATOM 798 C CA . LYS A 1 95 ? 13.441 7.293 2.196 1.00 93.56 95 LYS A CA 1
ATOM 799 C C . LYS A 1 95 ? 13.322 6.132 3.182 1.00 93.56 95 LYS A C 1
ATOM 801 O O . LYS A 1 95 ? 12.337 6.085 3.915 1.00 93.56 95 LYS A O 1
ATOM 806 N N . THR A 1 96 ? 14.270 5.193 3.182 1.00 96.50 96 THR A N 1
ATOM 807 C CA . THR A 1 96 ? 14.230 4.055 4.115 1.00 96.50 96 THR A CA 1
ATOM 808 C C . THR A 1 96 ? 14.350 4.512 5.564 1.00 96.50 96 THR A C 1
ATOM 810 O O . THR A 1 96 ? 13.580 4.062 6.405 1.00 96.50 96 THR A O 1
ATOM 813 N N . GLU A 1 97 ? 15.224 5.480 5.841 1.00 97.69 97 GLU A N 1
ATOM 814 C CA . GLU A 1 97 ? 15.395 6.037 7.181 1.00 97.69 97 GLU A CA 1
ATOM 815 C C . GLU A 1 97 ? 14.122 6.747 7.668 1.00 97.69 97 GLU A C 1
ATOM 817 O O . GLU A 1 97 ? 13.663 6.513 8.785 1.00 97.69 97 GLU A O 1
ATOM 822 N N . LEU A 1 98 ? 13.492 7.559 6.813 1.00 95.25 98 LEU A N 1
ATOM 823 C CA . LEU A 1 98 ? 12.223 8.215 7.134 1.00 95.25 98 LEU A CA 1
ATOM 824 C C . LEU A 1 98 ? 11.086 7.206 7.344 1.00 95.25 98 LEU A C 1
ATOM 826 O O . LEU A 1 98 ? 10.244 7.405 8.219 1.00 95.25 98 LEU A O 1
ATOM 830 N N . GLN A 1 99 ? 11.049 6.115 6.574 1.00 96.50 99 GLN A N 1
ATOM 831 C CA . GLN A 1 99 ? 10.070 5.041 6.771 1.00 96.50 99 GLN A CA 1
ATOM 832 C C . GLN A 1 99 ? 10.249 4.347 8.129 1.00 96.50 99 GLN A C 1
ATOM 834 O O . GLN A 1 99 ? 9.253 4.097 8.814 1.00 96.50 99 GLN A O 1
ATOM 839 N N . ASP A 1 100 ? 11.490 4.101 8.546 1.00 97.44 100 ASP A N 1
ATOM 840 C CA . ASP A 1 100 ? 11.792 3.528 9.860 1.00 97.44 100 ASP A CA 1
ATOM 841 C C . ASP A 1 100 ? 11.419 4.491 10.998 1.00 97.44 100 ASP A C 1
ATOM 843 O O . ASP A 1 100 ? 10.796 4.078 11.979 1.00 97.44 100 ASP A O 1
ATOM 847 N N . GLN A 1 101 ? 11.698 5.791 10.849 1.00 97.31 101 GLN A N 1
ATOM 848 C CA . GLN A 1 101 ? 11.279 6.811 11.819 1.00 97.31 101 GLN A CA 1
ATOM 849 C C . GLN A 1 101 ? 9.751 6.885 11.956 1.00 97.31 101 GLN A C 1
ATOM 851 O O . GLN A 1 101 ? 9.236 6.939 13.074 1.00 97.31 101 GLN A O 1
ATOM 856 N N . ILE A 1 102 ? 9.009 6.836 10.842 1.00 94.75 102 ILE A N 1
ATOM 857 C CA . ILE A 1 102 ? 7.537 6.802 10.862 1.00 94.75 102 ILE A CA 1
ATOM 858 C C . ILE A 1 102 ? 7.039 5.574 11.626 1.00 94.75 102 ILE A C 1
ATOM 860 O O . ILE A 1 102 ? 6.114 5.689 12.429 1.00 94.75 102 ILE A O 1
ATOM 864 N N . LYS A 1 103 ? 7.654 4.407 11.414 1.00 97.62 103 LYS A N 1
ATOM 865 C CA . LYS A 1 103 ? 7.275 3.181 12.121 1.00 97.62 103 LYS A CA 1
ATOM 866 C C . LYS A 1 103 ? 7.451 3.322 13.636 1.00 97.62 103 LYS A C 1
ATOM 868 O O . LYS A 1 103 ? 6.531 2.984 14.376 1.00 97.62 103 LYS A O 1
ATOM 873 N N . ILE A 1 104 ? 8.578 3.877 14.085 1.00 97.06 104 ILE A N 1
ATOM 874 C CA . ILE A 1 104 ? 8.842 4.122 15.513 1.00 97.06 104 ILE A CA 1
ATOM 875 C C . ILE A 1 104 ? 7.804 5.089 16.102 1.00 97.06 104 ILE A C 1
ATOM 877 O O . ILE A 1 104 ? 7.252 4.829 17.169 1.00 97.06 104 ILE A O 1
ATOM 881 N N . LEU A 1 105 ? 7.484 6.176 15.393 1.00 95.81 105 LEU A N 1
ATOM 882 C CA . LEU A 1 105 ? 6.480 7.145 15.848 1.00 95.81 105 LEU A CA 1
ATOM 883 C C . LEU A 1 105 ? 5.075 6.535 15.953 1.00 95.81 105 LEU A C 1
ATOM 885 O O . LEU A 1 105 ? 4.336 6.865 16.880 1.00 95.81 105 LEU A O 1
ATOM 889 N N . LEU A 1 106 ? 4.706 5.635 15.037 1.00 96.12 106 LEU A N 1
ATOM 890 C CA . LEU A 1 106 ? 3.436 4.908 15.103 1.00 96.12 106 LEU A CA 1
ATOM 891 C C . LEU A 1 106 ? 3.388 3.956 16.304 1.00 96.12 106 LEU A C 1
ATOM 893 O O . LEU A 1 106 ? 2.381 3.918 17.009 1.00 96.12 106 LEU A O 1
ATOM 897 N N . GLU A 1 107 ? 4.474 3.230 16.577 1.00 97.12 107 GLU A N 1
ATOM 898 C CA . GLU A 1 107 ? 4.580 2.362 17.757 1.00 97.12 107 GLU A CA 1
ATOM 899 C C . GLU A 1 107 ? 4.463 3.167 19.066 1.00 97.12 107 GLU A C 1
ATOM 901 O O . GLU A 1 107 ? 3.771 2.751 20.003 1.00 97.12 107 GLU A O 1
ATOM 906 N N . ASP A 1 108 ? 5.072 4.355 19.118 1.00 96.12 108 ASP A N 1
ATOM 907 C CA . ASP A 1 108 ? 4.961 5.278 20.249 1.00 96.12 108 ASP A CA 1
ATOM 908 C C . ASP A 1 108 ? 3.551 5.851 20.413 1.00 96.12 108 ASP A C 1
ATOM 910 O O . ASP A 1 108 ? 3.042 5.922 21.537 1.00 96.12 108 ASP A O 1
ATOM 914 N N . GLN A 1 109 ? 2.892 6.211 19.310 1.00 96.75 109 GLN A N 1
ATOM 915 C CA . GLN A 1 109 ? 1.501 6.651 19.327 1.00 96.75 109 GLN A CA 1
ATOM 916 C C . GLN A 1 109 ? 0.585 5.539 19.853 1.00 96.75 109 GLN A C 1
ATOM 918 O O . GLN A 1 109 ? -0.230 5.790 20.742 1.00 96.75 109 GLN A O 1
ATOM 923 N N . ASP A 1 110 ? 0.739 4.308 19.365 1.00 95.50 110 ASP A N 1
ATOM 924 C CA . ASP A 1 110 ? -0.040 3.157 19.825 1.00 95.50 110 ASP A CA 1
ATOM 925 C C . ASP A 1 110 ? 0.170 2.907 21.320 1.00 95.50 110 ASP A C 1
ATOM 927 O O . ASP A 1 110 ? -0.799 2.722 22.064 1.00 95.50 110 ASP A O 1
ATOM 931 N N . ARG A 1 111 ? 1.418 2.977 21.795 1.00 96.19 111 ARG A N 1
ATOM 932 C CA . ARG A 1 111 ? 1.726 2.900 23.227 1.00 96.19 111 ARG A CA 1
ATOM 933 C C . ARG A 1 111 ? 1.021 4.010 24.011 1.00 96.19 111 ARG A C 1
ATOM 935 O O . ARG A 1 111 ? 0.385 3.704 25.018 1.00 96.19 111 ARG A O 1
ATOM 942 N N . GLY A 1 112 ? 1.059 5.249 23.522 1.00 95.69 112 GLY A N 1
ATOM 943 C CA . GLY A 1 112 ? 0.369 6.391 24.129 1.00 95.69 112 GLY A CA 1
ATOM 944 C C . GLY A 1 112 ? -1.157 6.238 24.171 1.00 95.69 112 GLY A C 1
ATOM 945 O O . GLY A 1 112 ? -1.799 6.619 25.148 1.00 95.69 112 GLY A O 1
ATOM 946 N N . THR A 1 113 ? -1.768 5.633 23.148 1.00 95.56 113 THR A N 1
ATOM 947 C CA . THR A 1 113 ? -3.217 5.360 23.171 1.00 95.56 113 THR A CA 1
ATOM 948 C C . THR A 1 113 ? -3.588 4.292 24.197 1.00 95.56 113 THR A C 1
ATOM 950 O O . THR A 1 113 ? -4.622 4.418 24.851 1.00 95.56 113 THR A O 1
ATOM 953 N N . ARG A 1 114 ? -2.750 3.262 24.382 1.00 95.38 114 ARG A N 1
ATOM 954 C CA . ARG A 1 114 ? -2.967 2.223 25.402 1.00 95.38 114 ARG A CA 1
ATOM 955 C C . ARG A 1 114 ? -2.847 2.790 26.811 1.00 95.38 114 ARG A C 1
ATOM 957 O O . ARG A 1 114 ? -3.704 2.500 27.640 1.00 95.38 114 ARG A O 1
ATOM 964 N N . THR A 1 115 ? -1.831 3.615 27.073 1.00 95.56 115 THR A N 1
ATOM 965 C CA . THR A 1 115 ? -1.677 4.265 28.383 1.00 95.56 115 THR A CA 1
ATOM 966 C C . THR A 1 115 ? -2.850 5.189 28.677 1.00 95.56 115 THR A C 1
ATOM 968 O O . THR A 1 115 ? -3.411 5.116 29.762 1.00 95.56 115 THR A O 1
ATOM 971 N N . ARG A 1 116 ? -3.301 5.972 27.689 1.00 96.56 116 ARG A N 1
ATOM 972 C CA . ARG A 1 116 ? -4.455 6.864 27.853 1.00 96.56 116 ARG A CA 1
ATOM 973 C C . ARG A 1 116 ? -5.752 6.110 28.160 1.00 96.56 116 ARG A C 1
ATOM 975 O O . ARG A 1 116 ? -6.493 6.517 29.042 1.00 96.56 116 ARG A O 1
ATOM 982 N N . LYS A 1 117 ? -6.003 4.977 27.492 1.00 96.62 117 LYS A N 1
ATOM 983 C CA . LYS A 1 117 ? -7.156 4.114 27.811 1.00 96.62 117 LYS A CA 1
ATOM 984 C C . LYS A 1 117 ? -7.098 3.587 29.248 1.00 96.62 117 LYS A C 1
ATOM 986 O O . LYS A 1 117 ? -8.110 3.607 29.938 1.00 96.62 117 LYS A O 1
ATOM 991 N N . ALA A 1 118 ? -5.920 3.163 29.709 1.00 94.69 118 ALA A N 1
ATOM 992 C CA . ALA A 1 118 ? -5.740 2.717 31.090 1.00 94.69 118 ALA A CA 1
ATOM 993 C C . ALA A 1 118 ? -5.967 3.859 32.102 1.00 94.69 118 ALA A C 1
ATOM 995 O O . ALA A 1 118 ? -6.572 3.645 33.150 1.00 94.69 118 ALA A O 1
ATOM 996 N N . GLU A 1 119 ? -5.528 5.081 31.787 1.00 93.81 119 GLU A N 1
ATOM 997 C CA . GLU A 1 119 ? -5.801 6.276 32.598 1.00 93.81 119 GLU A CA 1
ATOM 998 C C . GLU A 1 119 ? -7.303 6.606 32.665 1.00 93.81 119 GLU A C 1
ATOM 1000 O O . GLU A 1 119 ? -7.817 6.908 33.746 1.00 93.81 119 GLU A O 1
ATOM 1005 N N . ASP A 1 120 ? -8.023 6.498 31.545 1.00 97.00 120 ASP A N 1
ATOM 1006 C CA . ASP A 1 120 ? -9.475 6.709 31.491 1.00 97.00 120 ASP A CA 1
ATOM 1007 C C . ASP A 1 120 ? -10.226 5.667 32.351 1.00 97.00 120 ASP A C 1
ATOM 1009 O O . ASP A 1 120 ? -11.143 6.013 33.103 1.00 97.00 120 ASP A O 1
ATOM 1013 N N . GLU A 1 121 ? -9.810 4.396 32.305 1.00 96.88 121 GLU A N 1
ATOM 1014 C CA . GLU A 1 121 ? -10.366 3.321 33.142 1.00 96.88 121 GLU A CA 1
ATOM 1015 C C . GLU A 1 121 ? -10.099 3.547 34.636 1.00 96.88 121 GLU A C 1
ATOM 1017 O O . GLU A 1 121 ? -11.018 3.427 35.453 1.00 96.88 121 GLU A O 1
ATOM 1022 N N . LEU A 1 122 ? -8.873 3.936 35.004 1.00 96.69 122 LEU A N 1
ATOM 1023 C CA . LEU A 1 122 ? -8.526 4.288 36.385 1.00 96.69 122 LEU A CA 1
ATOM 1024 C C . LEU A 1 122 ? -9.358 5.474 36.885 1.00 96.69 122 LEU A C 1
ATOM 1026 O O . LEU A 1 122 ? -9.879 5.437 37.999 1.00 96.69 122 LEU A O 1
ATOM 1030 N N . THR A 1 123 ? -9.546 6.495 36.048 1.00 97.94 123 THR A N 1
ATOM 1031 C CA . THR A 1 123 ? -10.376 7.664 36.371 1.00 97.94 123 THR A CA 1
ATOM 1032 C C . THR A 1 123 ? -11.835 7.259 36.598 1.00 97.94 123 THR A C 1
ATOM 1034 O O . THR A 1 123 ? -12.478 7.710 37.552 1.00 97.94 123 THR A O 1
ATOM 1037 N N . LYS A 1 124 ? -12.365 6.345 35.777 1.00 98.00 124 LYS A N 1
ATOM 1038 C CA . LYS A 1 124 ? -13.711 5.788 35.961 1.00 98.00 124 LYS A CA 1
ATOM 1039 C C . LYS A 1 124 ? -13.837 5.011 37.275 1.00 98.00 124 LYS A C 1
ATOM 1041 O O . LYS A 1 124 ? -14.820 5.194 37.987 1.00 98.00 124 LYS A O 1
ATOM 1046 N N . MET A 1 125 ? -12.852 4.185 37.630 1.00 97.38 125 MET A N 1
ATOM 1047 C CA . MET A 1 125 ? -12.872 3.467 38.911 1.00 97.38 125 MET A CA 1
ATOM 1048 C C . MET A 1 125 ? -12.813 4.420 40.109 1.00 97.38 125 MET A C 1
ATOM 1050 O O . MET A 1 125 ? -13.558 4.234 41.071 1.00 97.38 125 MET A O 1
ATOM 1054 N N . ILE A 1 126 ? -11.980 5.465 40.043 1.00 96.75 126 ILE A N 1
ATOM 1055 C CA . ILE A 1 126 ? -11.890 6.485 41.098 1.00 96.75 126 ILE A CA 1
ATOM 1056 C C . ILE A 1 126 ? -13.245 7.172 41.277 1.00 96.75 126 ILE A C 1
ATOM 1058 O O . ILE A 1 126 ? -13.789 7.143 42.378 1.00 96.75 126 ILE A O 1
ATOM 1062 N N . THR A 1 127 ? -13.838 7.694 40.202 1.00 97.44 127 THR A N 1
ATOM 1063 C CA . THR A 1 127 ? -15.139 8.388 40.271 1.00 97.44 127 THR A CA 1
ATOM 1064 C C . THR A 1 127 ? -16.266 7.489 40.787 1.00 97.44 127 THR A C 1
ATOM 1066 O O . THR A 1 127 ? -17.081 7.927 41.598 1.00 97.44 127 THR A O 1
ATOM 1069 N N . GLN A 1 128 ? -16.294 6.210 40.397 1.00 97.69 128 GLN A N 1
ATOM 1070 C CA . GLN A 1 128 ? -17.243 5.235 40.945 1.00 97.69 128 GLN A CA 1
ATOM 1071 C C . GLN A 1 128 ? -17.024 4.998 42.445 1.00 97.69 128 GLN A C 1
ATOM 1073 O O . GLN A 1 128 ? -17.987 4.978 43.211 1.00 97.69 128 GLN A O 1
ATOM 1078 N N . SER A 1 129 ? -15.771 4.852 42.883 1.00 96.12 129 SER A N 1
ATOM 1079 C CA . SER A 1 129 ? -15.448 4.667 44.303 1.00 96.12 129 SER A CA 1
ATOM 1080 C C . SER A 1 129 ? -15.794 5.898 45.151 1.00 96.12 129 SER A C 1
ATOM 1082 O O . SER A 1 129 ? -16.285 5.762 46.272 1.00 96.12 129 SER A O 1
ATOM 1084 N N . GLU A 1 130 ? -15.608 7.102 44.603 1.00 97.19 130 GLU A N 1
ATOM 1085 C CA . GLU A 1 130 ? -15.989 8.363 45.242 1.00 97.19 130 GLU A CA 1
ATOM 1086 C C . GLU A 1 130 ? -17.509 8.489 45.375 1.00 97.19 130 GLU A C 1
ATOM 1088 O O . GLU A 1 130 ? -17.995 8.892 46.434 1.00 97.19 130 GLU A O 1
ATOM 1093 N N . GLN A 1 131 ? -18.259 8.082 44.345 1.00 97.62 131 GLN A N 1
ATOM 1094 C CA . GLN A 1 131 ? -19.720 8.036 44.391 1.00 97.62 131 GLN A CA 1
ATOM 1095 C C . GLN A 1 131 ? -20.213 7.055 45.463 1.00 97.62 131 GLN A C 1
ATOM 1097 O O . GLN A 1 131 ? -21.014 7.441 46.312 1.00 97.62 131 GLN A O 1
ATOM 1102 N N . HIS A 1 132 ? -19.673 5.832 45.498 1.00 97.62 132 HIS A N 1
ATOM 1103 C CA . HIS A 1 132 ? -19.998 4.856 46.544 1.00 97.62 132 HIS A CA 1
ATOM 1104 C C . HIS A 1 132 ? -19.708 5.399 47.951 1.00 97.62 132 HIS A C 1
ATOM 1106 O O . HIS A 1 132 ? -20.532 5.255 48.852 1.00 97.62 132 HIS A O 1
ATOM 1112 N N . LEU A 1 133 ? -18.571 6.076 48.152 1.00 97.19 133 LEU A N 1
ATOM 1113 C CA . LEU A 1 133 ? -18.255 6.718 49.432 1.00 97.19 133 LEU A CA 1
ATOM 1114 C C . LEU A 1 133 ? -19.252 7.820 49.803 1.00 97.19 133 LEU A C 1
ATOM 1116 O O . LEU A 1 133 ? -19.529 8.020 50.989 1.00 97.19 133 LEU A O 1
ATOM 1120 N N . TRP A 1 134 ? -19.760 8.566 48.824 1.00 98.12 134 TRP A N 1
ATOM 1121 C CA . TRP A 1 134 ? -20.774 9.588 49.055 1.00 98.12 134 TRP A CA 1
ATOM 1122 C C . TRP A 1 134 ? -22.120 8.969 49.453 1.00 98.12 134 TRP A C 1
ATOM 1124 O O . TRP A 1 134 ? -22.710 9.409 50.443 1.00 98.12 134 TRP A O 1
ATOM 1134 N N . ASP A 1 135 ? -22.549 7.911 48.763 1.00 97.75 135 ASP A N 1
ATOM 1135 C CA . ASP A 1 135 ? -23.783 7.178 49.067 1.00 97.75 135 ASP A CA 1
ATOM 1136 C C . ASP A 1 135 ? -23.736 6.559 50.476 1.00 97.75 135 ASP A C 1
ATOM 1138 O O . ASP A 1 135 ? -24.645 6.777 51.279 1.00 97.75 135 ASP A O 1
ATOM 1142 N N . GLU A 1 136 ? -22.629 5.902 50.836 1.00 96.81 136 GLU A N 1
ATOM 1143 C CA . GLU A 1 136 ? -22.401 5.337 52.177 1.00 96.81 136 GLU A CA 1
ATOM 1144 C C . GLU A 1 136 ? -22.433 6.413 53.274 1.00 96.81 136 GLU A C 1
ATOM 1146 O O . GLU A 1 136 ? -23.034 6.242 54.340 1.00 96.81 136 GLU A O 1
ATOM 1151 N N . ARG A 1 137 ? -21.823 7.579 53.023 1.00 97.62 137 ARG A N 1
ATOM 1152 C CA . ARG A 1 137 ? -21.892 8.720 53.953 1.00 97.62 137 ARG A CA 1
ATOM 1153 C C . ARG A 1 137 ? -23.317 9.249 54.093 1.00 97.62 137 ARG A C 1
ATOM 1155 O O . ARG A 1 137 ? -23.718 9.612 55.200 1.00 97.62 137 ARG A O 1
ATOM 1162 N N . SER A 1 138 ? -24.071 9.302 52.998 1.00 97.94 138 SER A N 1
ATOM 1163 C CA . SER A 1 138 ? -25.474 9.718 52.997 1.00 97.94 138 SER A CA 1
ATOM 1164 C C . SER A 1 138 ? -26.339 8.747 53.807 1.00 97.94 138 SER A C 1
ATOM 1166 O O . SER A 1 138 ? -27.051 9.174 54.719 1.00 97.94 138 SER A O 1
ATOM 1168 N N . GLN A 1 139 ? -26.191 7.438 53.573 1.00 97.94 139 GLN A N 1
ATOM 1169 C CA . GLN A 1 139 ? -26.888 6.387 54.316 1.00 97.94 139 GLN A CA 1
ATOM 1170 C C . GLN A 1 139 ? -26.539 6.421 55.807 1.00 97.94 139 GLN A C 1
ATOM 1172 O O . GLN A 1 139 ? -27.438 6.394 56.649 1.00 97.94 139 GLN A O 1
ATOM 1177 N N . LYS A 1 140 ? -25.253 6.566 56.151 1.00 97.75 140 LYS A N 1
ATOM 1178 C CA . LYS A 1 140 ? -24.812 6.749 57.541 1.00 97.75 140 LYS A CA 1
ATOM 1179 C C . LYS A 1 140 ? -25.511 7.941 58.197 1.00 97.75 140 LYS A C 1
ATOM 1181 O O . LYS A 1 140 ? -25.993 7.822 59.320 1.00 97.75 140 LYS A O 1
ATOM 1186 N N . ASN A 1 141 ? -25.574 9.085 57.517 1.00 97.69 141 ASN A N 1
ATOM 1187 C CA . ASN A 1 141 ? -26.242 10.274 58.048 1.00 97.69 141 ASN A CA 1
ATOM 1188 C C . ASN A 1 141 ? -27.751 10.064 58.226 1.00 97.69 141 ASN A C 1
ATOM 1190 O O . ASN A 1 141 ? -28.320 10.598 59.176 1.00 97.69 141 ASN A O 1
ATOM 1194 N N . GLN A 1 142 ? -28.395 9.301 57.340 1.00 97.94 142 GLN A N 1
ATOM 1195 C CA . GLN A 1 142 ? -29.807 8.956 57.482 1.00 97.94 142 GLN A CA 1
ATOM 1196 C C . GLN A 1 142 ? -30.042 8.059 58.702 1.00 97.94 142 GLN A C 1
ATOM 1198 O O . GLN A 1 142 ? -30.866 8.397 59.546 1.00 97.94 142 GLN A O 1
ATOM 1203 N N . LEU A 1 143 ? -29.246 6.999 58.866 1.00 96.94 143 LEU A N 1
ATOM 1204 C CA . LEU A 1 143 ? -29.330 6.110 60.029 1.00 96.94 143 LEU A CA 1
ATOM 1205 C C . LEU A 1 143 ? -29.097 6.855 61.350 1.00 96.94 143 LEU A C 1
ATOM 1207 O O . LEU A 1 143 ? -29.779 6.584 62.332 1.00 96.94 143 LEU A O 1
ATOM 1211 N N . ILE A 1 144 ? -28.176 7.825 61.382 1.00 97.44 144 ILE A N 1
ATOM 1212 C CA . ILE A 1 144 ? -27.959 8.672 62.567 1.00 97.44 144 ILE A CA 1
ATOM 1213 C C . ILE A 1 144 ? -29.227 9.463 62.925 1.00 97.44 144 ILE A C 1
ATOM 1215 O O . ILE A 1 144 ? -29.562 9.568 64.104 1.00 97.44 144 ILE A O 1
ATOM 1219 N N . LYS A 1 145 ? -29.947 10.005 61.933 1.00 97.56 145 LYS A N 1
ATOM 1220 C CA . LYS A 1 145 ? -31.213 10.720 62.172 1.00 97.56 145 LYS A CA 1
ATOM 1221 C C . LYS A 1 145 ? -32.307 9.781 62.673 1.00 97.56 145 LYS A C 1
ATOM 1223 O O . LYS A 1 145 ? -33.032 10.147 63.593 1.00 97.56 145 LYS A O 1
ATOM 1228 N N . ASP A 1 146 ? -32.406 8.586 62.096 1.00 97.12 146 ASP A N 1
ATOM 1229 C CA . ASP A 1 146 ? -33.407 7.591 62.489 1.00 97.12 146 ASP A CA 1
ATOM 1230 C C . ASP A 1 146 ? -33.156 7.089 63.922 1.00 97.12 146 ASP A C 1
ATOM 1232 O O . ASP A 1 146 ? -34.097 6.965 64.704 1.00 97.12 146 ASP A O 1
ATOM 1236 N N . ILE A 1 147 ? -31.888 6.878 64.301 1.00 96.38 147 ILE A N 1
ATOM 1237 C CA . ILE A 1 147 ? -31.496 6.544 65.679 1.00 96.38 147 ILE A CA 1
ATOM 1238 C C . ILE A 1 147 ? -31.917 7.658 66.640 1.00 96.38 147 ILE A C 1
ATOM 1240 O O . ILE A 1 147 ? -32.569 7.363 67.636 1.00 96.38 147 ILE A O 1
ATOM 1244 N N . ALA A 1 148 ? -31.616 8.922 66.328 1.00 97.19 148 ALA A N 1
ATOM 1245 C CA . ALA A 1 148 ? -32.012 10.046 67.177 1.00 97.19 148 ALA A CA 1
ATOM 1246 C C . ALA A 1 148 ? -33.543 10.130 67.350 1.00 97.19 148 ALA A C 1
ATOM 1248 O O . ALA A 1 148 ? -34.036 10.334 68.456 1.00 97.19 148 ALA A O 1
ATOM 1249 N N . ALA A 1 149 ? -34.311 9.896 66.279 1.00 96.81 149 ALA A N 1
ATOM 1250 C CA . ALA A 1 149 ? -35.773 9.874 66.345 1.00 96.81 149 ALA A CA 1
ATOM 1251 C C . ALA A 1 149 ? -36.316 8.714 67.203 1.00 96.81 149 ALA A C 1
ATOM 1253 O O . ALA A 1 149 ? -37.284 8.888 67.947 1.00 96.81 149 ALA A O 1
ATOM 1254 N N . LEU A 1 150 ? -35.699 7.530 67.122 1.00 95.81 150 LEU A N 1
ATOM 1255 C CA . LEU A 1 150 ? -36.048 6.387 67.970 1.00 95.81 150 LEU A CA 1
ATOM 1256 C C . LEU A 1 150 ? -35.690 6.635 69.438 1.00 95.81 150 LEU A C 1
ATOM 1258 O O . LEU A 1 150 ? -36.463 6.262 70.320 1.00 95.81 150 LEU A O 1
ATOM 1262 N N . GLU A 1 151 ? -34.550 7.268 69.712 1.00 97.12 151 GLU A N 1
ATOM 1263 C CA . GLU A 1 151 ? -34.157 7.670 71.065 1.00 97.12 151 GLU A CA 1
ATOM 1264 C C . GLU A 1 151 ? -35.183 8.636 71.677 1.00 97.12 151 GLU A C 1
ATOM 1266 O O . GLU A 1 151 ? -35.634 8.406 72.803 1.00 97.12 151 GLU A O 1
ATOM 1271 N N . ASP A 1 152 ? -35.633 9.644 70.922 1.00 96.75 152 ASP A N 1
ATOM 1272 C CA . ASP A 1 152 ? -36.687 10.576 71.347 1.00 96.75 152 ASP A CA 1
ATOM 1273 C C . ASP A 1 152 ? -38.020 9.860 71.634 1.00 96.75 152 ASP A C 1
ATOM 1275 O O . ASP A 1 152 ? -38.682 10.124 72.645 1.00 96.75 152 ASP A O 1
ATOM 1279 N N . GLU A 1 153 ? -38.412 8.906 70.787 1.00 96.69 153 GLU A N 1
ATOM 1280 C CA . GLU A 1 153 ? -39.629 8.113 70.983 1.00 96.69 153 GLU A CA 1
ATOM 1281 C C . GLU A 1 153 ? -39.531 7.209 72.223 1.00 96.69 153 GLU A C 1
ATOM 1283 O O . GLU A 1 153 ? -40.481 7.118 73.004 1.00 96.69 153 GLU A O 1
ATOM 1288 N N . VAL A 1 154 ? -38.370 6.595 72.470 1.00 95.56 154 VAL A N 1
ATOM 1289 C CA . VAL A 1 154 ? -38.113 5.822 73.695 1.00 95.56 154 VAL A CA 1
ATOM 1290 C C . VAL A 1 154 ? -38.208 6.716 74.929 1.00 95.56 154 VAL A C 1
ATOM 1292 O O . VAL A 1 154 ? -38.809 6.311 75.927 1.00 95.56 154 VAL A O 1
ATOM 1295 N N . ILE A 1 155 ? -37.659 7.932 74.881 1.00 96.38 155 ILE A N 1
ATOM 1296 C CA . ILE A 1 155 ? -37.777 8.906 75.974 1.00 96.38 155 ILE A CA 1
ATOM 1297 C C . ILE A 1 155 ? -39.252 9.243 76.225 1.00 96.38 155 ILE A C 1
ATOM 1299 O O . ILE A 1 155 ? -39.701 9.213 77.374 1.00 96.38 155 ILE A O 1
ATOM 1303 N N . ARG A 1 156 ? -40.033 9.490 75.167 1.00 96.25 156 ARG A N 1
ATOM 1304 C CA . ARG A 1 156 ? -41.473 9.772 75.260 1.00 96.25 156 ARG A CA 1
ATOM 1305 C C . ARG A 1 156 ? -42.256 8.606 75.864 1.00 96.25 156 ARG A C 1
ATOM 1307 O O . ARG A 1 156 ? -43.084 8.821 76.751 1.00 96.25 156 ARG A O 1
ATOM 1314 N N . LEU A 1 157 ? -41.994 7.378 75.415 1.00 95.06 157 LEU A N 1
ATOM 1315 C CA . LEU A 1 157 ? -42.639 6.173 75.940 1.00 95.06 157 LEU A CA 1
ATOM 1316 C C . LEU A 1 157 ? -42.261 5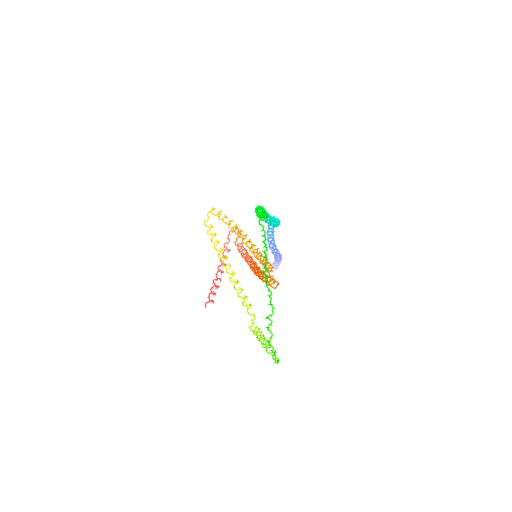.917 77.398 1.00 95.06 157 LEU A C 1
ATOM 1318 O O . LEU A 1 157 ? -43.142 5.600 78.189 1.00 95.06 157 LEU A O 1
ATOM 1322 N N . ARG A 1 158 ? -40.997 6.122 77.785 1.00 95.25 158 ARG A N 1
ATOM 1323 C CA . ARG A 1 158 ? -40.567 6.039 79.191 1.00 95.25 158 ARG A CA 1
ATOM 1324 C C . ARG A 1 158 ? -41.236 7.098 80.060 1.00 95.25 158 ARG A C 1
ATOM 1326 O O . ARG A 1 158 ? -41.637 6.791 81.178 1.00 95.25 158 ARG A O 1
ATOM 1333 N N . ALA A 1 159 ? -41.387 8.325 79.563 1.00 94.12 159 ALA A N 1
ATOM 1334 C CA . ALA A 1 159 ? -42.104 9.380 80.276 1.00 94.12 159 ALA A CA 1
ATOM 1335 C C . ALA A 1 159 ? -43.588 9.026 80.459 1.00 94.12 159 ALA A C 1
ATOM 1337 O O . ALA A 1 159 ? -44.123 9.185 81.555 1.00 94.12 159 ALA A O 1
ATOM 1338 N N . ARG A 1 160 ? -44.232 8.483 79.416 1.00 94.69 160 ARG A N 1
ATOM 1339 C CA . ARG A 1 160 ? -45.607 7.972 79.489 1.00 94.69 160 ARG A CA 1
ATOM 1340 C C . ARG A 1 160 ? -45.729 6.808 80.470 1.00 94.69 160 ARG A C 1
ATOM 1342 O O . ARG A 1 160 ? -46.605 6.843 81.317 1.00 94.69 160 ARG A O 1
ATOM 1349 N N . GLN A 1 161 ? -44.842 5.820 80.389 1.00 94.19 161 GLN A N 1
ATOM 1350 C CA . GLN A 1 161 ? -44.827 4.687 81.310 1.00 94.19 161 GLN A CA 1
ATOM 1351 C C . GLN A 1 161 ? -44.641 5.156 82.755 1.00 94.19 161 GLN A C 1
ATOM 1353 O O . GLN A 1 161 ? -45.374 4.712 83.621 1.00 94.19 161 GLN A O 1
ATOM 1358 N N . SER A 1 162 ? -43.712 6.077 83.019 1.00 94.62 162 SER A N 1
ATOM 1359 C CA . SER A 1 162 ? -43.503 6.653 84.354 1.00 94.62 162 SER A CA 1
ATOM 1360 C C . SER A 1 162 ? -44.752 7.377 84.870 1.00 94.62 162 SER A C 1
ATOM 1362 O O . SER A 1 162 ? -45.141 7.208 86.024 1.00 94.62 162 SER A O 1
ATOM 1364 N N . HIS A 1 163 ? -45.425 8.144 84.007 1.00 94.19 163 HIS A N 1
ATOM 1365 C CA . HIS A 1 163 ? -46.705 8.769 84.332 1.00 94.19 163 HIS A CA 1
ATOM 1366 C C . HIS A 1 163 ? -47.785 7.723 84.650 1.00 94.19 163 HIS A C 1
ATOM 1368 O O . HIS A 1 163 ? -48.449 7.830 85.678 1.00 94.19 163 HIS A O 1
ATOM 1374 N N . ASP A 1 164 ? -47.937 6.708 83.798 1.00 93.44 164 ASP A N 1
ATOM 1375 C CA . ASP A 1 164 ? -48.913 5.630 83.966 1.00 93.44 164 ASP A CA 1
ATOM 1376 C C . ASP A 1 164 ? -48.611 4.794 85.225 1.00 93.44 164 ASP A C 1
ATOM 1378 O O . ASP A 1 164 ? -49.527 4.455 85.963 1.00 93.44 164 ASP A O 1
ATOM 1382 N N . GLU A 1 165 ? -47.341 4.518 85.537 1.00 93.12 165 GLU A N 1
ATOM 1383 C CA . GLU A 1 165 ? -46.909 3.847 86.771 1.00 93.12 165 GLU A CA 1
ATOM 1384 C C . GLU A 1 165 ? -47.225 4.674 88.019 1.00 93.12 165 GLU A C 1
ATOM 1386 O O . GLU A 1 165 ? -47.670 4.111 89.017 1.00 93.12 165 GLU A O 1
ATOM 1391 N N . ASN A 1 166 ? -47.018 5.993 87.984 1.00 90.75 166 ASN A N 1
ATOM 1392 C CA . ASN A 1 166 ? -47.395 6.872 89.092 1.00 90.75 166 ASN A CA 1
ATOM 1393 C C . ASN A 1 166 ? -48.918 6.929 89.257 1.00 90.75 166 ASN A C 1
ATOM 1395 O O . ASN A 1 166 ? -49.409 6.789 90.368 1.00 90.75 166 ASN A O 1
ATOM 1399 N N . PHE A 1 167 ? -49.670 7.018 88.159 1.00 91.75 167 PHE A N 1
ATOM 1400 C CA . PHE A 1 167 ? -51.131 6.966 88.190 1.00 91.75 167 PHE A CA 1
ATOM 1401 C C . PHE A 1 167 ? -51.659 5.623 88.719 1.00 91.75 167 PHE A C 1
ATOM 1403 O O . PHE A 1 167 ? -52.603 5.590 89.504 1.00 91.75 167 PHE A O 1
ATOM 1410 N N . ILE A 1 168 ? -51.039 4.504 88.325 1.00 88.81 168 ILE A N 1
ATOM 1411 C CA . ILE A 1 168 ? -51.359 3.178 88.866 1.00 88.81 168 ILE A CA 1
ATOM 1412 C C . ILE A 1 168 ? -51.022 3.116 90.352 1.00 88.81 168 ILE A C 1
ATOM 1414 O O . ILE A 1 168 ? -51.821 2.562 91.095 1.00 88.81 168 ILE A O 1
ATOM 1418 N N . LYS A 1 169 ? -49.890 3.671 90.803 1.00 88.44 169 LYS A N 1
ATOM 1419 C CA . LYS A 1 169 ? -49.567 3.753 92.236 1.00 88.44 169 LYS A CA 1
ATOM 1420 C C . LYS A 1 169 ? -50.618 4.556 92.996 1.00 88.44 169 LYS A C 1
ATOM 1422 O O . LYS A 1 169 ? -51.093 4.059 94.005 1.00 88.44 169 LYS A O 1
ATOM 1427 N N . ASP A 1 170 ? -51.053 5.702 92.477 1.00 84.38 170 ASP A N 1
ATOM 1428 C CA . ASP A 1 170 ? -52.121 6.507 93.085 1.00 84.38 170 ASP A CA 1
ATOM 1429 C C . ASP A 1 170 ? -53.447 5.723 93.152 1.00 84.38 170 ASP A C 1
ATOM 1431 O O . ASP A 1 170 ? -54.149 5.741 94.164 1.00 84.38 170 ASP A O 1
ATOM 1435 N N . LEU A 1 171 ? -53.792 4.986 92.088 1.00 82.50 171 LEU A N 1
ATOM 1436 C CA . LEU A 1 171 ? -54.959 4.097 92.065 1.00 82.50 171 LEU A CA 1
ATOM 1437 C C . LEU A 1 171 ? -54.806 2.908 93.017 1.00 82.50 171 LEU A C 1
ATOM 1439 O O . LEU A 1 171 ? -55.782 2.494 93.632 1.00 82.50 171 LEU A O 1
ATOM 1443 N N . GLN A 1 172 ? -53.607 2.342 93.137 1.00 83.12 172 GLN A N 1
ATOM 1444 C CA . GLN A 1 172 ? -53.295 1.274 94.081 1.00 83.12 172 GLN A CA 1
ATOM 1445 C C . GLN A 1 172 ? -53.362 1.784 95.518 1.00 83.12 172 GLN A C 1
ATOM 1447 O O . GLN A 1 172 ? -53.888 1.071 96.353 1.00 83.12 172 GLN A O 1
ATOM 1452 N N . GLU A 1 173 ? -52.961 3.022 95.800 1.00 77.56 173 GLU A N 1
ATOM 1453 C CA . GLU A 1 173 ? -53.143 3.684 97.098 1.00 77.56 173 GLU A CA 1
ATOM 1454 C C . GLU A 1 173 ? -54.645 3.929 97.393 1.00 77.56 173 GLU A C 1
ATOM 1456 O O . GLU A 1 173 ? -55.126 3.748 98.518 1.00 77.56 173 GLU A O 1
ATOM 1461 N N . GLN A 1 174 ? -55.441 4.236 96.357 1.00 67.88 174 GLN A N 1
ATOM 1462 C CA . GLN A 1 174 ? -56.912 4.287 96.430 1.00 67.88 174 GLN A CA 1
ATOM 1463 C C . GLN A 1 174 ? -57.567 2.899 96.599 1.00 67.88 174 GLN A C 1
ATOM 1465 O O . GLN A 1 174 ? -58.615 2.780 97.230 1.00 67.88 174 GLN A O 1
ATOM 1470 N N . LEU A 1 175 ? -56.955 1.836 96.076 1.00 59.53 175 LEU A N 1
ATOM 1471 C CA . LEU A 1 175 ? -57.394 0.442 96.236 1.00 59.53 175 LEU A CA 1
ATOM 1472 C C . LEU A 1 175 ? -56.899 -0.185 97.553 1.00 59.53 175 LEU A C 1
ATOM 1474 O O . LEU A 1 175 ? -57.579 -1.020 98.140 1.00 59.53 175 LEU A O 1
ATOM 1478 N N . GLU A 1 176 ? -55.763 0.243 98.096 1.00 55.78 176 GLU A N 1
ATOM 1479 C CA . GLU A 1 176 ? -55.312 -0.105 99.450 1.00 55.78 176 GLU A CA 1
ATOM 1480 C C . GLU A 1 176 ? -56.201 0.559 100.519 1.00 55.78 176 GLU A C 1
ATOM 1482 O O . GLU A 1 176 ? -56.308 0.054 101.637 1.00 55.78 176 GLU A O 1
ATOM 1487 N N . SER A 1 177 ? -56.947 1.609 100.149 1.00 48.03 177 SER A N 1
ATOM 1488 C CA . SER A 1 177 ? -58.076 2.162 100.914 1.00 48.03 177 SER A CA 1
ATOM 1489 C C . SER A 1 177 ? -59.461 1.610 100.512 1.00 48.03 177 SER A C 1
ATOM 1491 O O . SER A 1 177 ? -60.470 1.969 101.123 1.00 48.03 177 SER A O 1
ATOM 1493 N N . GLY A 1 178 ? -59.536 0.663 99.574 1.00 41.12 178 GLY A N 1
ATOM 1494 C CA . GLY A 1 178 ? -60.778 0.019 99.136 1.00 41.12 178 GLY A CA 1
ATOM 1495 C C . GLY A 1 178 ? -60.497 -1.274 98.371 1.00 41.12 178 GLY A C 1
ATOM 1496 O O . GLY A 1 178 ? -60.262 -1.245 97.170 1.00 41.12 178 GLY A O 1
ATOM 1497 N N . GLY A 1 179 ? -60.487 -2.403 99.083 1.00 32.22 179 GLY A N 1
ATOM 1498 C CA . GLY A 1 179 ? -59.832 -3.636 98.632 1.00 32.22 179 GLY A CA 1
ATOM 1499 C C . GLY A 1 179 ? -60.521 -4.530 97.581 1.00 32.22 179 GLY A C 1
ATOM 1500 O O . GLY A 1 179 ? -61.719 -4.436 97.329 1.00 32.22 179 GLY A O 1
ATOM 1501 N N . ALA A 1 180 ? -59.693 -5.497 97.134 1.00 32.81 180 ALA A N 1
ATOM 1502 C CA . ALA A 1 180 ? -59.928 -6.809 96.482 1.00 32.81 180 ALA A CA 1
ATOM 1503 C C . ALA A 1 180 ? -60.311 -6.829 94.973 1.00 32.81 180 ALA A C 1
ATOM 1505 O O . ALA A 1 180 ? -61.347 -6.305 94.592 1.00 32.81 180 ALA A O 1
ATOM 1506 N N . ALA A 1 181 ? -59.430 -7.317 94.068 1.00 35.34 181 ALA A N 1
ATOM 1507 C CA . ALA A 1 181 ? -59.224 -8.717 93.577 1.00 35.34 181 ALA A CA 1
ATOM 1508 C C . ALA A 1 181 ? -60.255 -9.132 92.478 1.00 35.34 181 ALA A C 1
ATOM 1510 O O . ALA A 1 181 ? -61.406 -8.750 92.593 1.00 35.34 181 ALA A O 1
ATOM 1511 N N . GLN A 1 182 ? -60.022 -9.909 91.401 1.00 34.97 182 GLN A N 1
ATOM 1512 C CA . GLN A 1 182 ? -58.987 -10.864 90.958 1.00 34.97 182 GLN A CA 1
ATOM 1513 C C . GLN A 1 182 ? -59.350 -11.397 89.525 1.00 34.97 182 GLN A C 1
ATOM 1515 O O . GLN A 1 182 ? -60.537 -11.423 89.215 1.00 34.97 182 GLN A O 1
ATOM 1520 N N . SER A 1 183 ? -58.368 -11.939 88.765 1.00 30.66 183 SER A N 1
ATOM 1521 C CA . SER A 1 183 ? -58.453 -13.139 87.856 1.00 30.66 183 SER A CA 1
ATOM 1522 C C . SER A 1 183 ? -59.299 -13.087 86.549 1.00 30.66 183 SER A C 1
ATOM 1524 O O . SER A 1 183 ? -60.303 -12.399 86.511 1.00 30.66 183 SER A O 1
ATOM 1526 N N . ALA A 1 184 ? -59.090 -13.832 85.444 1.00 29.25 184 ALA A N 1
ATOM 1527 C CA . ALA A 1 184 ? -58.079 -14.759 84.890 1.00 29.25 184 ALA A CA 1
ATOM 1528 C C . ALA A 1 184 ? -58.429 -15.074 83.390 1.00 29.25 184 ALA A C 1
ATOM 1530 O O . ALA A 1 184 ? -59.562 -14.850 82.969 1.00 29.25 184 ALA A O 1
ATOM 1531 N N . GLU A 1 185 ? -57.460 -15.604 82.619 1.00 38.12 185 GLU A N 1
ATOM 1532 C CA . GLU A 1 185 ? -57.510 -16.248 81.266 1.00 38.12 185 GLU A CA 1
ATOM 1533 C C . GLU A 1 185 ? -58.513 -17.440 81.132 1.00 38.12 185 GLU A C 1
ATOM 1535 O O . GLU A 1 185 ? -58.916 -17.924 82.197 1.00 38.12 185 GLU A O 1
ATOM 1540 N N . PRO A 1 186 ? -58.928 -17.978 79.928 1.00 44.06 186 PRO A N 1
ATOM 1541 C CA . PRO A 1 186 ? -58.115 -18.959 79.126 1.00 44.06 186 PRO A CA 1
ATOM 1542 C C . PRO A 1 186 ? -58.458 -19.290 77.625 1.00 44.06 186 PRO A C 1
ATOM 1544 O O . PRO A 1 186 ? -59.578 -19.113 77.159 1.00 44.06 186 PRO A O 1
ATOM 1547 N N . GLY A 1 187 ? -57.494 -19.959 76.947 1.00 30.33 187 GLY A N 1
ATOM 1548 C CA . GLY A 1 187 ? -57.647 -21.131 76.027 1.00 30.33 187 GLY A CA 1
ATOM 1549 C C . GLY A 1 187 ? -58.053 -20.912 74.548 1.00 30.33 187 GLY A C 1
ATOM 1550 O O . GLY A 1 187 ? -58.589 -19.872 74.208 1.00 30.33 187 GLY A O 1
ATOM 1551 N N . ALA A 1 188 ? -57.928 -21.841 73.580 1.00 28.62 188 ALA A N 1
ATOM 1552 C CA . ALA A 1 188 ? -57.152 -23.071 73.329 1.00 28.62 188 ALA A CA 1
ATOM 1553 C C . ALA A 1 188 ? -57.494 -23.591 71.886 1.00 28.62 188 ALA A C 1
ATOM 1555 O O . ALA A 1 188 ? -58.575 -23.284 71.393 1.00 28.62 188 ALA A O 1
ATOM 1556 N N . LEU A 1 189 ? -56.641 -24.468 71.310 1.00 31.56 189 LEU A N 1
ATOM 1557 C CA . LEU A 1 189 ? -56.905 -25.555 70.315 1.00 31.56 189 LEU A CA 1
ATOM 1558 C C . LEU A 1 189 ? -56.880 -25.309 68.777 1.00 31.56 189 LEU A C 1
ATOM 1560 O O . LEU A 1 189 ? -57.652 -24.518 68.251 1.00 31.56 189 LEU A O 1
ATOM 1564 N N . GLY A 1 190 ? -56.147 -26.188 68.051 1.00 30.88 190 GLY A N 1
ATOM 1565 C CA . GLY A 1 190 ? -56.730 -26.934 66.911 1.00 30.88 190 GLY A CA 1
ATOM 1566 C C . GLY A 1 190 ? -55.848 -27.427 65.726 1.00 30.88 190 GLY A C 1
ATOM 1567 O O . GLY A 1 190 ? -55.599 -26.653 64.818 1.00 30.88 190 GLY A O 1
ATOM 1568 N N . VAL A 1 191 ? -55.554 -28.750 65.702 1.00 37.00 191 VAL A N 1
ATOM 1569 C CA . VAL A 1 191 ? -55.677 -29.759 64.585 1.00 37.00 191 VAL A CA 1
ATOM 1570 C C . VAL A 1 191 ? -54.728 -29.664 63.342 1.00 37.00 191 VAL A C 1
ATOM 1572 O O . VAL A 1 191 ? -54.723 -28.657 62.652 1.00 37.00 191 VAL A O 1
ATOM 1575 N N . ALA A 1 192 ? -53.762 -30.585 63.095 1.00 32.00 192 ALA A N 1
ATOM 1576 C CA . ALA A 1 192 ? -53.779 -31.866 62.309 1.00 32.00 192 ALA A CA 1
ATOM 1577 C C . ALA A 1 192 ? -54.477 -31.770 60.918 1.00 32.00 192 ALA A C 1
ATOM 1579 O O . ALA A 1 192 ? -55.538 -31.185 60.826 1.00 32.00 192 ALA A O 1
ATOM 1580 N N . GLY A 1 193 ? -54.017 -32.251 59.756 1.00 31.52 193 GLY A N 1
ATOM 1581 C CA . GLY A 1 193 ? -53.183 -33.385 59.343 1.00 31.52 193 GLY A CA 1
ATOM 1582 C C . GLY A 1 193 ? -53.959 -34.162 58.252 1.00 31.52 193 GLY A C 1
ATOM 1583 O O . GLY A 1 193 ? -55.122 -34.463 58.497 1.00 31.52 193 GLY A O 1
ATOM 1584 N N . ASN A 1 194 ? -53.367 -34.408 57.064 1.00 32.25 194 ASN A N 1
ATOM 1585 C CA . ASN A 1 194 ? -53.478 -35.639 56.236 1.00 32.25 194 ASN A CA 1
ATOM 1586 C C . ASN A 1 194 ? -53.096 -35.426 54.753 1.00 32.25 194 ASN A C 1
ATOM 1588 O O . ASN A 1 194 ? -53.848 -34.852 53.971 1.00 32.25 194 ASN A O 1
ATOM 1592 N N . LEU A 1 195 ? -51.927 -35.969 54.392 1.00 50.25 195 LEU A N 1
ATOM 1593 C CA . LEU A 1 195 ? -51.544 -36.420 53.054 1.00 50.25 195 LEU A CA 1
ATOM 1594 C C . LEU A 1 195 ? -51.598 -37.950 53.073 1.00 50.25 195 LEU A C 1
ATOM 1596 O O . LEU A 1 195 ? -50.663 -38.556 53.586 1.00 50.25 195 LEU A O 1
ATOM 1600 N N . GLU A 1 196 ? -52.653 -38.564 52.545 1.00 45.06 196 GLU A N 1
ATOM 1601 C CA . GLU A 1 196 ? -52.679 -40.013 52.292 1.00 45.06 196 GLU A CA 1
ATOM 1602 C C . GLU A 1 196 ? -53.902 -40.387 51.435 1.00 45.06 196 GLU A C 1
ATOM 1604 O O . GLU A 1 196 ? -54.767 -41.096 51.928 1.00 45.06 196 GLU A O 1
ATOM 1609 N N . ASP A 1 197 ? -54.050 -39.874 50.198 1.00 39.50 197 ASP A N 1
ATOM 1610 C CA . ASP A 1 197 ? -55.073 -40.450 49.288 1.00 39.50 197 ASP A CA 1
ATOM 1611 C C . ASP A 1 197 ? -54.969 -40.138 47.775 1.00 39.50 197 ASP A C 1
ATOM 1613 O O . ASP A 1 197 ? -55.981 -40.098 47.085 1.00 39.50 197 ASP A O 1
ATOM 1617 N N . GLU A 1 198 ? -53.780 -39.925 47.199 1.00 43.31 198 GLU A N 1
ATOM 1618 C CA . GLU A 1 198 ? -53.650 -39.834 45.721 1.00 43.31 198 GLU A CA 1
ATOM 1619 C C . GLU A 1 198 ? -52.519 -40.718 45.183 1.00 43.31 198 GLU A C 1
ATOM 1621 O O . GLU A 1 198 ? -51.724 -40.344 44.323 1.00 43.31 198 GLU A O 1
ATOM 1626 N N . LEU A 1 199 ? -52.467 -41.942 45.711 1.00 43.66 199 LEU A N 1
ATOM 1627 C CA . LEU A 1 199 ? -51.703 -43.050 45.153 1.00 43.66 199 LEU A CA 1
ATOM 1628 C C . LEU A 1 199 ? -52.672 -44.005 44.445 1.00 43.66 199 LEU A C 1
ATOM 1630 O O . LEU A 1 199 ? -53.057 -45.030 44.999 1.00 43.66 199 LEU A O 1
ATOM 1634 N N . ASN A 1 200 ? -53.095 -43.657 43.228 1.00 35.97 200 ASN A N 1
ATOM 1635 C CA . ASN A 1 200 ? -53.845 -44.581 42.383 1.00 35.97 200 ASN A CA 1
ATOM 1636 C C . ASN A 1 200 ? -53.631 -44.254 40.900 1.00 35.97 200 ASN A C 1
ATOM 1638 O O . ASN A 1 200 ? -54.285 -43.373 40.363 1.00 35.97 200 ASN A O 1
ATOM 1642 N N . ASP A 1 201 ? -52.680 -44.943 40.266 1.00 33.34 201 ASP A N 1
ATOM 1643 C CA . ASP A 1 201 ? -52.801 -45.342 38.859 1.00 33.34 201 ASP A CA 1
ATOM 1644 C C . ASP A 1 201 ? -51.721 -46.375 38.510 1.00 33.34 201 ASP A C 1
ATOM 1646 O O . ASP A 1 201 ? -50.620 -46.087 38.040 1.00 33.34 201 ASP A O 1
ATOM 1650 N N . ALA A 1 202 ? -52.070 -47.630 38.767 1.00 34.56 202 ALA A N 1
ATOM 1651 C CA . ALA A 1 202 ? -51.467 -48.787 38.136 1.00 34.56 202 ALA A CA 1
ATOM 1652 C C . ALA A 1 202 ? -52.607 -49.717 37.722 1.00 34.56 202 ALA A C 1
ATOM 1654 O O . ALA A 1 202 ? -53.210 -50.334 38.592 1.00 34.56 202 ALA A O 1
ATOM 1655 N N . ALA A 1 203 ? -52.903 -49.812 36.422 1.00 32.66 203 ALA A N 1
ATOM 1656 C CA . ALA A 1 203 ? -53.503 -51.002 35.808 1.00 32.66 203 ALA A CA 1
ATOM 1657 C C . ALA A 1 203 ? -53.735 -50.799 34.304 1.00 32.66 203 ALA A C 1
ATOM 1659 O O . ALA A 1 203 ? -54.750 -50.234 33.906 1.00 32.66 203 ALA A O 1
ATOM 1660 N N . THR A 1 204 ? -52.858 -51.346 33.459 1.00 36.16 204 THR A N 1
ATOM 1661 C CA . THR A 1 204 ? -53.313 -52.249 32.382 1.00 36.16 204 THR A CA 1
ATOM 1662 C C . THR A 1 204 ? -52.155 -53.132 31.895 1.00 36.16 204 THR A C 1
ATOM 1664 O O . THR A 1 204 ? -51.325 -52.732 31.082 1.00 36.16 204 THR A O 1
ATOM 1667 N N . GLU A 1 205 ? -52.104 -54.334 32.478 1.00 39.41 205 GLU A N 1
ATOM 1668 C CA . GLU A 1 205 ? -51.897 -55.646 31.829 1.00 39.41 205 GLU A CA 1
ATOM 1669 C C . GLU A 1 205 ? -52.407 -55.690 30.367 1.00 39.41 205 GLU A C 1
ATOM 1671 O O . GLU A 1 205 ? -53.295 -54.929 29.998 1.00 39.41 205 GLU A O 1
ATOM 1676 N N . ASP A 1 206 ? -52.047 -56.583 29.451 1.00 37.50 206 ASP A N 1
ATOM 1677 C CA . ASP A 1 206 ? -51.090 -57.683 29.296 1.00 37.50 206 ASP A CA 1
ATOM 1678 C C . ASP A 1 206 ? -51.247 -58.139 27.823 1.00 37.50 206 ASP A C 1
ATOM 1680 O O . ASP A 1 206 ? -52.250 -57.821 27.177 1.00 37.50 206 ASP A O 1
ATOM 1684 N N . GLY A 1 207 ? -50.336 -58.977 27.309 1.00 32.66 207 GLY A N 1
ATOM 1685 C CA . GLY A 1 207 ? -50.762 -59.999 26.332 1.00 32.66 207 GLY A CA 1
ATOM 1686 C C . GLY A 1 207 ? -50.030 -60.120 24.986 1.00 32.66 207 GLY A C 1
ATOM 1687 O O . GLY A 1 207 ? -50.658 -60.010 23.943 1.00 32.66 207 GLY A O 1
ATOM 1688 N N . GLN A 1 208 ? -48.748 -60.511 25.031 1.00 35.47 208 GLN A N 1
ATOM 1689 C CA . GLN A 1 208 ? -48.167 -61.637 24.256 1.00 35.47 208 GLN A CA 1
ATOM 1690 C C . GLN A 1 208 ? -48.121 -61.608 22.684 1.00 35.47 208 GLN A C 1
ATOM 1692 O O . GLN A 1 208 ? -48.614 -60.689 22.045 1.00 35.47 208 GLN A O 1
ATOM 1697 N N . PRO A 1 209 ? -47.360 -62.511 22.010 1.00 50.16 209 PRO A N 1
ATOM 1698 C CA . PRO A 1 209 ? -46.260 -62.137 21.106 1.00 50.16 209 PRO A CA 1
ATOM 1699 C C . PRO A 1 209 ? -46.486 -62.525 19.621 1.00 50.16 209 PRO A C 1
ATOM 1701 O O . PRO A 1 209 ? -47.368 -63.324 19.323 1.00 50.16 209 PRO A O 1
ATOM 1704 N N . SER A 1 210 ? -45.621 -62.032 18.707 1.00 42.56 210 SER A N 1
ATOM 1705 C CA . SER A 1 210 ? -45.338 -62.509 17.312 1.00 42.56 210 SER A CA 1
ATOM 1706 C C . SER A 1 210 ? -45.457 -61.492 16.151 1.00 42.56 210 SER A C 1
ATOM 1708 O O . SER A 1 210 ? -45.702 -61.903 15.020 1.00 42.56 210 SER A O 1
ATOM 1710 N N . GLN A 1 211 ? -45.232 -60.183 16.345 1.00 44.56 211 GLN A N 1
ATOM 1711 C CA . GLN A 1 211 ? -45.179 -59.216 15.218 1.00 44.56 211 GLN A CA 1
ATOM 1712 C C . GLN A 1 211 ? -44.154 -58.071 15.380 1.00 44.56 211 GLN A C 1
ATOM 1714 O O . GLN A 1 211 ? -44.387 -56.940 14.966 1.00 44.56 211 GLN A O 1
ATOM 1719 N N . VAL A 1 212 ? -42.980 -58.326 15.962 1.00 53.22 212 VAL A N 1
ATOM 1720 C CA . VAL A 1 212 ? -42.065 -57.225 16.340 1.00 53.22 212 VAL A CA 1
ATOM 1721 C C . VAL A 1 212 ? -41.218 -56.643 15.186 1.00 53.22 212 VAL A C 1
ATOM 1723 O O . VAL A 1 212 ? -40.630 -55.587 15.366 1.00 53.22 212 VAL A O 1
ATOM 1726 N N . ASN A 1 213 ? -41.195 -57.201 13.969 1.00 56.00 213 ASN A N 1
ATOM 1727 C CA . ASN A 1 213 ? -40.255 -56.710 12.934 1.00 56.00 213 ASN A CA 1
ATOM 1728 C C . ASN A 1 213 ? -40.845 -56.009 11.701 1.00 56.00 213 ASN A C 1
ATOM 1730 O O . ASN A 1 213 ? -40.082 -55.476 10.901 1.00 56.00 213 ASN A O 1
ATOM 1734 N N . LEU A 1 214 ? -42.165 -55.904 11.553 1.00 61.09 214 LEU A N 1
ATOM 1735 C CA . LEU A 1 214 ? -42.754 -55.266 10.365 1.00 61.09 214 LEU A CA 1
ATOM 1736 C C . LEU A 1 214 ? -42.615 -53.724 10.317 1.00 61.09 214 LEU A C 1
ATOM 1738 O O . LEU A 1 214 ? -42.307 -53.195 9.249 1.00 61.09 214 LEU A O 1
ATOM 1742 N N . PRO A 1 215 ? -42.792 -52.973 11.427 1.00 70.19 215 PRO A N 1
ATOM 1743 C CA . PRO A 1 215 ? -42.704 -51.506 11.404 1.00 70.19 215 PRO A CA 1
ATOM 1744 C C . PRO A 1 215 ? -41.279 -50.989 11.158 1.00 70.19 215 PRO A C 1
ATOM 1746 O O . PRO A 1 215 ? -41.078 -49.996 10.458 1.00 70.19 215 PRO A O 1
ATOM 1749 N N . LEU A 1 216 ? -40.282 -51.684 11.711 1.00 67.81 216 LEU A N 1
ATOM 1750 C CA . LEU A 1 216 ? -38.862 -51.352 11.570 1.00 67.81 216 LEU A CA 1
ATOM 1751 C C . LEU A 1 216 ? -38.345 -51.652 10.159 1.00 67.81 216 LEU A C 1
ATOM 1753 O O . LEU A 1 216 ? -37.583 -50.861 9.608 1.00 67.81 216 LEU A O 1
ATOM 1757 N N . GLU A 1 217 ? -38.800 -52.742 9.540 1.00 75.75 217 GLU A N 1
ATOM 1758 C CA . GLU A 1 217 ? -38.433 -53.101 8.168 1.00 75.75 217 GLU A CA 1
ATOM 1759 C C . GLU A 1 217 ? -39.087 -52.173 7.134 1.00 75.75 217 GLU A C 1
ATOM 1761 O O . GLU A 1 217 ? -38.421 -51.726 6.204 1.00 75.75 217 GLU A O 1
ATOM 1766 N N . LEU A 1 218 ? -40.346 -51.769 7.348 1.00 75.31 218 LEU A N 1
ATOM 1767 C CA . LEU A 1 218 ? -41.009 -50.735 6.542 1.00 75.31 218 LEU A CA 1
ATOM 1768 C C . LEU A 1 218 ? -40.321 -49.371 6.658 1.00 75.31 218 LEU A C 1
ATOM 1770 O O . LEU A 1 218 ? -40.198 -48.661 5.660 1.00 75.31 218 LEU A O 1
ATOM 1774 N N . SER A 1 219 ? -39.865 -49.006 7.858 1.00 78.06 219 SER A N 1
ATOM 1775 C CA . SER A 1 219 ? -39.087 -47.785 8.085 1.00 78.06 219 SER A CA 1
ATOM 1776 C C . SER A 1 219 ? -37.728 -47.850 7.376 1.00 78.06 219 SER A C 1
ATOM 1778 O O . SER A 1 219 ? -37.344 -46.907 6.684 1.00 78.06 219 SER A O 1
ATOM 1780 N N . ARG A 1 220 ? -37.045 -49.002 7.445 1.00 81.56 220 ARG A N 1
ATOM 1781 C CA . ARG A 1 220 ? -35.764 -49.234 6.763 1.00 81.56 220 ARG A CA 1
ATOM 1782 C C . ARG A 1 220 ? -35.901 -49.197 5.241 1.00 81.56 220 ARG A C 1
ATOM 1784 O O . ARG A 1 220 ? -35.121 -48.516 4.588 1.00 81.56 220 ARG A O 1
ATOM 1791 N N . LEU A 1 221 ? -36.905 -49.874 4.684 1.00 78.12 221 LEU A N 1
ATOM 1792 C CA . LEU A 1 221 ? -37.160 -49.908 3.240 1.00 78.12 221 LEU A CA 1
ATOM 1793 C C . LEU A 1 221 ? -37.618 -48.548 2.696 1.00 78.12 221 LEU A C 1
ATOM 1795 O O . LEU A 1 221 ? -37.273 -48.207 1.567 1.00 78.12 221 LEU A O 1
ATOM 1799 N N . LYS A 1 222 ? -38.357 -47.750 3.482 1.00 83.94 222 LYS A N 1
ATOM 1800 C CA . LYS A 1 222 ? -38.679 -46.356 3.128 1.00 83.94 222 LYS A CA 1
ATOM 1801 C C . LYS A 1 222 ? -37.434 -45.473 3.131 1.00 83.94 222 LYS A C 1
ATOM 1803 O O . LYS A 1 222 ? -37.206 -44.775 2.151 1.00 83.94 222 LYS A O 1
ATOM 1808 N N . ALA A 1 223 ? -36.595 -45.575 4.163 1.00 80.88 223 ALA A N 1
ATOM 1809 C CA . ALA A 1 223 ? -35.332 -44.844 4.227 1.00 80.88 223 ALA A CA 1
ATOM 1810 C C . ALA A 1 223 ? -34.381 -45.221 3.075 1.00 80.88 223 ALA A C 1
ATOM 1812 O O . ALA A 1 223 ? -33.724 -44.355 2.504 1.00 80.88 223 ALA A O 1
ATOM 1813 N N . GLU A 1 224 ? -34.347 -46.497 2.683 1.00 79.88 224 GLU A N 1
ATOM 1814 C CA . GLU A 1 224 ? -33.561 -46.976 1.543 1.00 79.88 224 GLU A CA 1
ATOM 1815 C C . GLU A 1 224 ? -34.124 -46.477 0.199 1.00 79.88 224 GLU A C 1
ATOM 1817 O O . GLU A 1 224 ? -33.359 -46.049 -0.664 1.00 79.88 224 GLU A O 1
ATOM 1822 N N . ASN A 1 225 ? -35.451 -46.436 0.025 1.00 77.00 225 ASN A N 1
ATOM 1823 C CA . ASN A 1 225 ? -36.076 -45.855 -1.172 1.00 77.00 225 ASN A CA 1
ATOM 1824 C C . ASN A 1 225 ? -35.827 -44.344 -1.287 1.00 77.00 225 ASN A C 1
ATOM 1826 O O . ASN A 1 225 ? -35.560 -43.846 -2.382 1.00 77.00 225 ASN A O 1
ATOM 1830 N N . ASP A 1 226 ? -35.887 -43.623 -0.168 1.00 79.00 226 ASP A N 1
ATOM 1831 C CA . ASP A 1 226 ? -35.623 -42.184 -0.120 1.00 79.00 226 ASP A CA 1
ATOM 1832 C C . ASP A 1 226 ? -34.142 -41.878 -0.400 1.00 79.00 226 ASP A C 1
ATOM 1834 O O . ASP A 1 226 ? -33.832 -40.929 -1.125 1.00 79.00 226 ASP A O 1
ATOM 1838 N N . LEU A 1 227 ? -33.226 -42.730 0.076 1.00 76.69 227 LEU A N 1
ATOM 1839 C CA . LEU A 1 227 ? -31.796 -42.648 -0.229 1.00 76.69 227 LEU A CA 1
ATOM 1840 C C . LEU A 1 227 ? -31.502 -42.950 -1.707 1.00 76.69 227 LEU A C 1
ATOM 1842 O O . LEU A 1 227 ? -30.718 -42.250 -2.347 1.00 76.69 227 LEU A O 1
ATOM 1846 N N . LEU A 1 228 ? -32.143 -43.963 -2.292 1.00 72.06 228 LEU A N 1
ATOM 1847 C CA . LEU A 1 228 ? -31.971 -44.284 -3.712 1.00 72.06 228 LEU A CA 1
ATOM 1848 C C . LEU A 1 228 ? -32.564 -43.191 -4.614 1.00 72.06 228 LEU A C 1
ATOM 1850 O O . LEU A 1 228 ? -31.967 -42.844 -5.633 1.00 72.06 228 LEU A O 1
ATOM 1854 N N . ARG A 1 229 ? -33.688 -42.580 -4.218 1.00 72.00 229 ARG A N 1
ATOM 1855 C CA . ARG A 1 229 ? -34.271 -41.424 -4.917 1.00 72.00 229 ARG A CA 1
ATOM 1856 C C . ARG A 1 229 ? -33.391 -40.177 -4.834 1.00 72.00 229 ARG A C 1
ATOM 1858 O O . ARG A 1 229 ? -33.281 -39.471 -5.836 1.00 72.00 229 ARG A O 1
ATOM 1865 N N . SER A 1 230 ? -32.745 -39.917 -3.696 1.00 62.28 230 SER A N 1
ATOM 1866 C CA . SER A 1 230 ? -31.816 -38.786 -3.556 1.00 62.28 230 SER A CA 1
ATOM 1867 C C . SER A 1 230 ? -30.504 -39.007 -4.317 1.00 62.28 230 SER A C 1
ATOM 1869 O O . SER A 1 230 ? -29.980 -38.070 -4.916 1.00 62.28 230 SER A O 1
ATOM 1871 N N . THR A 1 231 ? -30.021 -40.250 -4.380 1.00 60.03 231 THR A N 1
ATOM 1872 C CA . THR A 1 231 ? -28.738 -40.593 -5.016 1.00 60.03 231 THR A CA 1
ATOM 1873 C C . THR A 1 231 ? -28.842 -40.705 -6.544 1.00 60.03 231 THR A C 1
ATOM 1875 O O . THR A 1 231 ? -27.909 -40.339 -7.251 1.00 60.03 231 THR A O 1
ATOM 1878 N N . VAL A 1 232 ? -29.977 -41.166 -7.087 1.00 56.62 232 VAL A N 1
ATOM 1879 C CA . VAL A 1 232 ? -30.162 -41.366 -8.543 1.00 56.62 232 VAL A CA 1
ATOM 1880 C C . VAL A 1 232 ? -30.746 -40.125 -9.245 1.00 56.62 232 VAL A C 1
ATOM 1882 O O . VAL A 1 232 ? -30.573 -39.961 -10.451 1.00 56.62 232 VAL A O 1
ATOM 1885 N N . GLY A 1 233 ? -31.403 -39.216 -8.512 1.00 56.91 233 GLY A N 1
ATOM 1886 C CA . GLY A 1 233 ? -32.031 -38.008 -9.072 1.00 56.91 233 GLY A CA 1
ATOM 1887 C C . GLY A 1 233 ? -31.140 -36.762 -9.155 1.00 56.91 233 GLY A C 1
ATOM 1888 O O . GLY A 1 233 ? -31.526 -35.788 -9.800 1.00 56.91 233 GLY A O 1
ATOM 1889 N N . SER A 1 234 ? -29.961 -36.771 -8.528 1.00 54.41 234 SER A N 1
ATOM 1890 C CA . SER A 1 234 ? -29.083 -35.601 -8.425 1.00 54.41 234 SER A CA 1
ATOM 1891 C C . SER A 1 234 ? -27.722 -35.876 -9.059 1.00 54.41 234 SER A C 1
ATOM 1893 O O . SER A 1 234 ? -26.713 -36.030 -8.378 1.00 54.41 234 SER A O 1
ATOM 1895 N N . GLY A 1 235 ? -27.684 -35.898 -10.393 1.00 56.12 235 GLY A N 1
ATOM 1896 C CA . GLY A 1 235 ? -26.449 -35.556 -11.093 1.00 56.12 235 GLY A CA 1
ATOM 1897 C C . GLY A 1 235 ? -26.057 -34.141 -10.667 1.00 56.12 235 GLY A C 1
ATOM 1898 O O . GLY A 1 235 ? -26.808 -33.199 -10.931 1.00 56.12 235 GLY A O 1
ATOM 1899 N N . ASP A 1 236 ? -24.936 -34.038 -9.960 1.00 60.59 236 ASP A N 1
ATOM 1900 C CA . ASP A 1 236 ? -24.432 -32.934 -9.130 1.00 60.59 236 ASP A CA 1
ATOM 1901 C C . ASP A 1 236 ? -24.189 -31.613 -9.905 1.00 60.59 236 ASP A C 1
ATOM 1903 O O . ASP A 1 236 ? -23.089 -31.084 -10.021 1.00 60.59 236 ASP A O 1
ATOM 1907 N N . THR A 1 237 ? -25.244 -31.079 -10.520 1.00 60.88 237 THR A N 1
ATOM 1908 C CA . THR A 1 237 ? -25.238 -29.885 -11.384 1.00 60.88 237 THR A CA 1
ATOM 1909 C C . THR A 1 237 ? -25.842 -28.666 -10.693 1.00 60.88 237 THR A C 1
ATOM 1911 O O . THR A 1 237 ? -25.681 -27.542 -11.163 1.00 60.88 237 THR A O 1
ATOM 1914 N N . ALA A 1 238 ? -26.512 -28.869 -9.556 1.00 71.69 238 ALA A N 1
ATOM 1915 C CA . ALA A 1 238 ? -26.969 -27.808 -8.669 1.00 71.69 238 ALA A CA 1
ATOM 1916 C C . ALA A 1 238 ? -25.824 -26.917 -8.140 1.00 71.69 238 ALA A C 1
ATOM 1918 O O . ALA A 1 238 ? -25.992 -25.697 -8.203 1.00 71.69 238 ALA A O 1
ATOM 1919 N N . PRO A 1 239 ? -24.666 -27.449 -7.684 1.00 72.62 239 PRO A N 1
ATOM 1920 C CA . PRO A 1 239 ? -23.547 -26.602 -7.267 1.00 72.62 239 PRO A CA 1
ATOM 1921 C C . PRO A 1 239 ? -22.979 -25.792 -8.438 1.00 72.62 239 PRO A C 1
ATOM 1923 O O . PRO A 1 239 ? -22.852 -24.579 -8.319 1.00 72.62 239 PRO A O 1
ATOM 1926 N N . LEU A 1 240 ? -22.778 -26.414 -9.605 1.00 74.31 240 LEU A N 1
ATOM 1927 C CA . LEU A 1 240 ? -22.264 -25.738 -10.807 1.00 74.31 240 LEU A CA 1
ATOM 1928 C C . LEU A 1 240 ? -23.206 -24.646 -11.338 1.00 74.31 240 LEU A C 1
ATOM 1930 O O . LEU A 1 240 ? -22.757 -23.618 -11.834 1.00 74.31 240 LEU A O 1
ATOM 1934 N N . ARG A 1 241 ? -24.528 -24.839 -11.238 1.00 80.50 241 ARG A N 1
ATOM 1935 C CA . ARG A 1 241 ? -25.512 -23.799 -11.589 1.00 80.50 241 ARG A CA 1
ATOM 1936 C C . ARG A 1 241 ? -25.481 -22.638 -10.604 1.00 80.50 241 ARG A C 1
ATOM 1938 O O . ARG A 1 241 ? -25.571 -21.491 -11.028 1.00 80.50 241 ARG A O 1
ATOM 1945 N N . ARG A 1 242 ? -25.325 -22.934 -9.313 1.00 82.50 242 ARG A N 1
ATOM 1946 C CA . ARG A 1 242 ? -25.196 -21.918 -8.266 1.00 82.50 242 ARG A CA 1
ATOM 1947 C C . ARG A 1 242 ? -23.920 -21.100 -8.452 1.00 82.50 242 ARG A C 1
ATOM 1949 O O . ARG A 1 242 ? -23.982 -19.882 -8.381 1.00 82.50 242 ARG A O 1
ATOM 1956 N N . GLU A 1 243 ? -22.813 -21.765 -8.766 1.00 76.38 243 GLU A N 1
ATOM 1957 C CA . GLU A 1 243 ? -21.517 -21.147 -9.057 1.00 76.38 243 GLU A CA 1
ATOM 1958 C C . GLU A 1 243 ? -21.560 -20.311 -10.346 1.00 76.38 243 GLU A C 1
ATOM 1960 O O . GLU A 1 243 ? -21.062 -19.192 -10.372 1.00 76.38 243 GLU A O 1
ATOM 1965 N N . LEU A 1 244 ? -22.256 -20.779 -11.390 1.00 81.50 244 LEU A N 1
ATOM 1966 C CA . LEU A 1 244 ? -22.468 -20.011 -12.621 1.00 81.50 244 LEU A CA 1
ATOM 1967 C C . LEU A 1 244 ? -23.341 -18.764 -12.406 1.00 81.50 244 LEU A C 1
ATOM 1969 O O . LEU A 1 244 ? -23.082 -17.718 -13.005 1.00 81.50 244 LEU A O 1
ATOM 1973 N N . ASP A 1 245 ? -24.398 -18.871 -11.601 1.00 87.62 245 ASP A N 1
ATOM 1974 C CA . ASP A 1 245 ? -25.262 -17.734 -11.271 1.00 87.62 245 ASP A CA 1
ATOM 1975 C C . ASP A 1 245 ? -24.547 -16.728 -10.360 1.00 87.62 245 ASP A C 1
ATOM 1977 O O . ASP A 1 245 ? -24.772 -15.523 -10.482 1.00 87.62 245 ASP A O 1
ATOM 1981 N N . GLU A 1 246 ? -23.663 -17.208 -9.489 1.00 86.00 246 GLU A N 1
ATOM 1982 C CA . GLU A 1 246 ? -22.791 -16.386 -8.655 1.00 86.00 246 GLU A CA 1
ATOM 1983 C C . GLU A 1 246 ? -21.754 -15.637 -9.507 1.00 86.00 246 GLU A C 1
ATOM 1985 O O . GLU A 1 246 ? -21.705 -14.411 -9.470 1.00 86.00 246 GLU A O 1
ATOM 1990 N N . GLU A 1 247 ? -21.047 -16.324 -10.408 1.00 81.69 247 GLU A N 1
ATOM 1991 C CA . GLU A 1 247 ? -20.135 -15.708 -11.386 1.00 81.69 247 GLU A CA 1
ATOM 1992 C C . GLU A 1 247 ? -20.832 -14.658 -12.263 1.00 81.69 247 GLU A C 1
ATOM 1994 O O . GLU A 1 247 ? -20.285 -13.592 -12.551 1.00 81.69 247 GLU A O 1
ATOM 1999 N N . LYS A 1 248 ? -22.076 -14.914 -12.687 1.00 87.19 248 LYS A N 1
ATOM 2000 C CA . LYS A 1 248 ? -22.861 -13.930 -13.449 1.00 87.19 248 LYS A CA 1
ATOM 2001 C C . LYS A 1 248 ? -23.220 -12.704 -12.616 1.00 87.19 248 LYS A C 1
ATOM 2003 O O . LYS A 1 248 ? -23.145 -11.593 -13.144 1.00 87.19 248 LYS A O 1
ATOM 2008 N N . ARG A 1 249 ? -23.605 -12.878 -11.346 1.00 89.94 249 ARG A N 1
ATOM 2009 C CA . ARG A 1 249 ? -23.854 -11.753 -10.427 1.00 89.94 249 ARG A CA 1
ATOM 2010 C C . ARG A 1 249 ? -22.583 -10.948 -10.203 1.00 89.94 249 ARG A C 1
ATOM 2012 O O . ARG A 1 249 ? -22.630 -9.725 -10.299 1.00 89.94 249 ARG A O 1
ATOM 2019 N N . GLN A 1 250 ? -21.459 -11.626 -10.005 1.00 80.12 250 GLN A N 1
ATOM 2020 C CA . GLN A 1 250 ? -20.156 -10.995 -9.835 1.00 80.12 250 GLN A CA 1
ATOM 2021 C C . GLN A 1 250 ? -19.757 -10.209 -11.085 1.00 80.12 250 GLN A C 1
ATOM 2023 O O . GLN A 1 250 ? -19.465 -9.021 -10.983 1.00 80.12 250 GLN A O 1
ATOM 2028 N N . ARG A 1 251 ? -19.854 -10.792 -12.286 1.00 83.50 251 ARG A N 1
ATOM 2029 C CA . ARG A 1 251 ? -19.573 -10.071 -13.543 1.00 83.50 251 ARG A CA 1
ATOM 2030 C C . ARG A 1 251 ? -20.480 -8.870 -13.761 1.00 83.50 251 ARG A C 1
ATOM 2032 O O . ARG A 1 251 ? -19.987 -7.811 -14.140 1.00 83.50 251 ARG A O 1
ATOM 2039 N N . ALA A 1 252 ? -21.781 -9.009 -13.513 1.00 87.31 252 ALA A N 1
ATOM 2040 C CA . ALA A 1 252 ? -22.719 -7.895 -13.632 1.00 87.31 252 ALA A CA 1
ATOM 2041 C C . ALA A 1 252 ? -22.389 -6.774 -12.634 1.00 87.31 252 ALA A C 1
ATOM 2043 O O . ALA A 1 252 ? -22.458 -5.596 -12.982 1.00 87.31 252 ALA A O 1
ATOM 2044 N N . HIS A 1 253 ? -21.980 -7.135 -11.416 1.00 83.81 253 HIS A N 1
ATOM 2045 C CA . HIS A 1 253 ? -21.559 -6.181 -10.399 1.00 83.81 253 HIS A CA 1
ATOM 2046 C C . HIS A 1 253 ? -20.248 -5.479 -10.775 1.00 83.81 253 HIS A C 1
ATOM 2048 O O . HIS A 1 253 ? -20.179 -4.255 -10.701 1.00 83.81 253 HIS A O 1
ATOM 2054 N N . LEU A 1 254 ? -19.233 -6.215 -11.244 1.00 82.75 254 LEU A N 1
ATOM 2055 C CA . LEU A 1 254 ? -17.978 -5.629 -11.725 1.00 82.75 254 LEU A CA 1
ATOM 2056 C C . LEU A 1 254 ? -18.212 -4.695 -12.913 1.00 82.75 254 LEU A C 1
ATOM 2058 O O . LEU A 1 254 ? -17.654 -3.604 -12.947 1.00 82.75 254 LEU A O 1
ATOM 2062 N N . GLN A 1 255 ? -19.054 -5.095 -13.866 1.00 88.69 255 GLN A N 1
ATOM 2063 C CA . GLN A 1 255 ? -19.387 -4.261 -15.017 1.00 88.69 255 GLN A CA 1
ATOM 2064 C C . GLN A 1 255 ? -20.124 -2.988 -14.594 1.0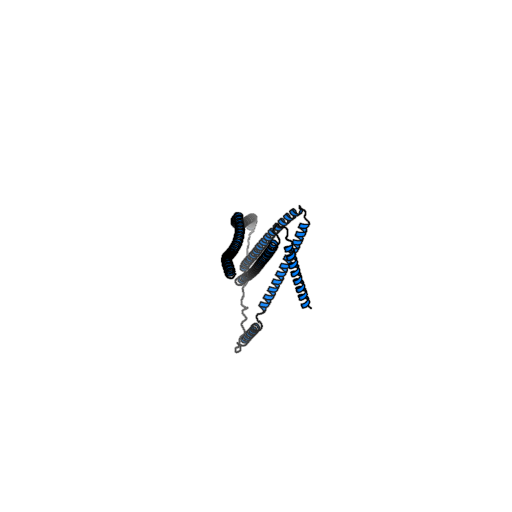0 88.69 255 GLN A C 1
ATOM 2066 O O . GLN A 1 255 ? -19.817 -1.909 -15.094 1.00 88.69 255 GLN A O 1
ATOM 2071 N N . LYS A 1 256 ? -21.064 -3.095 -13.648 1.00 91.00 256 LYS A N 1
ATOM 2072 C CA . LYS A 1 256 ? -21.732 -1.930 -13.069 1.00 91.00 256 LYS A CA 1
ATOM 2073 C C . LYS A 1 256 ? -20.731 -1.014 -12.365 1.00 91.00 256 LYS A C 1
ATOM 2075 O O . LYS A 1 256 ? -20.740 0.179 -12.622 1.00 91.00 256 LYS A O 1
ATOM 2080 N N . ASN A 1 257 ? -19.839 -1.563 -11.544 1.00 86.75 257 ASN A N 1
ATOM 2081 C CA . ASN A 1 257 ? -18.847 -0.772 -10.818 1.00 86.75 257 ASN A CA 1
ATOM 2082 C C . ASN A 1 257 ? -17.854 -0.090 -11.775 1.00 86.75 257 ASN A C 1
ATOM 2084 O O . ASN A 1 257 ? -17.534 1.082 -11.606 1.00 86.75 257 ASN A O 1
ATOM 2088 N N . TYR A 1 258 ? -17.424 -0.790 -12.829 1.00 85.25 258 TYR A N 1
ATOM 2089 C CA . TYR A 1 258 ? -16.611 -0.206 -13.895 1.00 85.25 258 TYR A CA 1
ATOM 2090 C C . TYR A 1 258 ? -17.339 0.952 -14.583 1.00 85.25 258 TYR A C 1
ATOM 2092 O O . TYR A 1 258 ? -16.755 2.020 -14.740 1.00 85.25 258 TYR A O 1
ATOM 2100 N N . ASN A 1 259 ? -18.611 0.765 -14.949 1.00 87.94 259 ASN A N 1
ATOM 2101 C CA . ASN A 1 259 ? -19.416 1.818 -15.562 1.00 87.94 259 ASN A CA 1
ATOM 2102 C C . ASN A 1 259 ? -19.601 3.013 -14.617 1.00 87.94 259 ASN A C 1
ATOM 2104 O O . ASN A 1 259 ? -19.404 4.141 -15.051 1.00 87.94 259 ASN A O 1
ATOM 2108 N N . ASP A 1 260 ? -19.892 2.778 -13.335 1.00 86.38 260 ASP A N 1
ATOM 2109 C CA . ASP A 1 260 ? -20.062 3.834 -12.330 1.00 86.38 260 ASP A CA 1
ATOM 2110 C C . ASP A 1 260 ? -18.759 4.630 -12.131 1.00 86.38 260 ASP A C 1
ATOM 2112 O O . ASP A 1 260 ? -18.784 5.857 -12.025 1.00 86.38 260 ASP A O 1
ATOM 2116 N N . ILE A 1 261 ? -17.604 3.955 -12.085 1.00 80.50 261 ILE A N 1
ATOM 2117 C CA . ILE A 1 261 ? -16.288 4.606 -11.981 1.00 80.50 261 ILE A CA 1
ATOM 2118 C C . ILE A 1 261 ? -15.975 5.382 -13.260 1.00 80.50 261 ILE A C 1
ATOM 2120 O O . ILE A 1 261 ? -15.516 6.522 -13.185 1.00 80.50 261 ILE A O 1
ATOM 2124 N N . PHE A 1 262 ? -16.228 4.787 -14.424 1.00 88.50 262 PHE A N 1
ATOM 2125 C CA . PHE A 1 262 ? -15.976 5.417 -15.714 1.00 88.50 262 PHE A CA 1
ATOM 2126 C C . PHE A 1 262 ? -16.851 6.657 -15.913 1.00 88.50 262 PHE A C 1
ATOM 2128 O O . PHE A 1 262 ? -16.338 7.697 -16.311 1.00 88.50 262 PHE A O 1
ATOM 2135 N N . GLU A 1 263 ? -18.140 6.584 -15.579 1.00 86.56 263 GLU A N 1
ATOM 2136 C CA . GLU A 1 263 ? -19.071 7.710 -15.654 1.00 86.56 263 GLU A CA 1
ATOM 2137 C C . GLU A 1 263 ? -18.661 8.826 -14.689 1.00 86.56 263 GLU A C 1
ATOM 2139 O O . GLU A 1 263 ? -18.549 9.979 -15.101 1.00 86.56 263 GLU A O 1
ATOM 2144 N N . LYS A 1 264 ? -18.327 8.493 -13.433 1.00 83.94 264 LYS A N 1
ATOM 2145 C CA . LYS A 1 264 ? -17.802 9.477 -12.470 1.00 83.94 264 LYS A CA 1
ATOM 2146 C C . LYS A 1 264 ? -16.519 10.131 -12.967 1.00 83.94 264 LYS A C 1
ATOM 2148 O O . LYS A 1 264 ? -16.380 11.344 -12.851 1.00 83.94 264 LYS A O 1
ATOM 2153 N N . HIS A 1 265 ? -15.592 9.351 -13.520 1.00 76.31 265 HIS A N 1
ATOM 2154 C CA . HIS A 1 265 ? -14.335 9.870 -14.047 1.00 76.31 265 HIS A CA 1
ATOM 2155 C C . HIS A 1 265 ? -14.558 10.749 -15.282 1.00 76.31 265 HIS A C 1
ATOM 2157 O O . HIS A 1 265 ? -13.952 11.809 -15.374 1.00 76.31 265 HIS A O 1
ATOM 2163 N N . ALA A 1 266 ? -15.431 10.347 -16.209 1.00 81.81 266 ALA A N 1
ATOM 2164 C CA . ALA A 1 266 ? -15.778 11.134 -17.391 1.00 81.81 266 ALA A CA 1
ATOM 2165 C C . ALA A 1 266 ? -16.440 12.463 -17.000 1.00 81.81 266 ALA A C 1
ATOM 2167 O O . ALA A 1 266 ? -15.986 13.518 -17.428 1.00 81.81 266 ALA A O 1
ATOM 2168 N N . VAL A 1 267 ? -17.429 12.433 -16.100 1.00 79.31 267 VAL A N 1
ATOM 2169 C CA . VAL A 1 267 ? -18.093 13.642 -15.589 1.00 79.31 267 VAL A CA 1
ATOM 2170 C C . VAL A 1 267 ? -17.106 14.552 -14.860 1.00 79.31 267 VAL A C 1
ATOM 2172 O O . VAL A 1 267 ? -17.119 15.762 -15.064 1.00 79.31 267 VAL A O 1
ATOM 2175 N N . LEU A 1 268 ? -16.230 13.995 -14.024 1.00 76.44 268 LEU A N 1
ATOM 2176 C CA . LEU A 1 268 ? -15.225 14.766 -13.294 1.00 76.44 268 LEU A CA 1
ATOM 2177 C C . LEU A 1 268 ? -14.160 15.347 -14.232 1.00 76.44 268 LEU A C 1
ATOM 2179 O O . LEU A 1 268 ? -13.708 16.468 -14.011 1.00 76.44 268 LEU A O 1
ATOM 2183 N N . HIS A 1 269 ? -13.789 14.625 -15.290 1.00 74.25 269 HIS A N 1
ATOM 2184 C CA . HIS A 1 269 ? -12.887 15.115 -16.327 1.00 74.25 269 HIS A CA 1
ATOM 2185 C C . HIS A 1 269 ? -13.512 16.276 -17.106 1.00 74.25 269 HIS A C 1
ATOM 2187 O O . HIS A 1 269 ? -12.896 17.335 -17.182 1.00 74.25 269 HIS A O 1
ATOM 2193 N N . ASP A 1 270 ? -14.759 16.131 -17.561 1.00 71.81 270 ASP A N 1
ATOM 2194 C CA . ASP A 1 270 ? -15.504 17.189 -18.251 1.00 71.81 270 ASP A CA 1
ATOM 2195 C C . ASP A 1 270 ? -15.702 18.417 -17.347 1.00 71.81 270 ASP A C 1
ATOM 2197 O O . ASP A 1 270 ? -15.564 19.560 -17.786 1.00 71.81 270 ASP A O 1
ATOM 2201 N N . GLN A 1 271 ? -15.971 18.206 -16.053 1.00 72.25 271 GLN A N 1
ATOM 2202 C CA . GLN A 1 271 ? -16.062 19.282 -15.062 1.00 72.25 271 GLN A CA 1
ATOM 2203 C C . GLN A 1 271 ? -14.711 19.968 -14.834 1.00 72.25 271 GLN A C 1
ATOM 2205 O O . GLN A 1 271 ? -14.660 21.195 -14.763 1.00 72.25 271 GLN A O 1
ATOM 2210 N N . MET A 1 272 ? -13.611 19.214 -14.740 1.00 68.31 272 MET A N 1
ATOM 2211 C CA . MET A 1 272 ? -12.265 19.784 -14.636 1.00 68.31 272 MET A CA 1
ATOM 2212 C C . MET A 1 272 ? -11.896 20.574 -15.886 1.00 68.31 272 MET A C 1
ATOM 2214 O O . MET A 1 272 ? -11.370 21.674 -15.762 1.00 68.31 272 MET A O 1
ATOM 2218 N N . GLU A 1 273 ? -12.188 20.054 -17.073 1.00 71.69 273 GLU A N 1
ATOM 2219 C CA . GLU A 1 273 ? -11.889 20.716 -18.339 1.00 71.69 273 GLU A CA 1
ATOM 2220 C C . GLU A 1 273 ? -12.731 21.990 -18.506 1.00 71.69 273 GLU A C 1
ATOM 2222 O O . GLU A 1 273 ? -12.199 23.044 -18.855 1.00 71.69 273 GLU A O 1
ATOM 2227 N N . ALA A 1 274 ? -14.014 21.954 -18.132 1.00 68.50 274 ALA A N 1
ATOM 2228 C CA . ALA A 1 274 ? -14.874 23.134 -18.088 1.00 68.50 274 ALA A CA 1
ATOM 2229 C C . ALA A 1 274 ? -14.395 24.185 -17.070 1.00 68.50 274 ALA A C 1
ATOM 2231 O O . ALA A 1 274 ? -14.474 25.383 -17.345 1.00 68.50 274 ALA A O 1
ATOM 2232 N N . LEU A 1 275 ? -13.882 23.763 -15.909 1.00 65.06 275 LEU A N 1
ATOM 2233 C CA . LEU A 1 275 ? -13.313 24.662 -14.899 1.00 65.06 275 LEU A CA 1
ATOM 2234 C C . LEU A 1 275 ? -11.966 25.243 -15.348 1.00 65.06 275 LEU A C 1
ATOM 2236 O O . LEU A 1 275 ? -11.738 26.437 -15.190 1.00 65.06 275 LEU A O 1
ATOM 2240 N N . ILE A 1 276 ? -11.088 24.445 -15.953 1.00 67.88 276 ILE A N 1
ATOM 2241 C CA . ILE A 1 276 ? -9.796 24.903 -16.483 1.00 67.88 276 ILE A CA 1
ATOM 2242 C C . ILE A 1 276 ? -10.011 25.907 -17.622 1.00 67.88 276 ILE A C 1
ATOM 2244 O O . ILE A 1 276 ? -9.351 26.944 -17.651 1.00 67.88 276 ILE A O 1
ATOM 2248 N N . ASN A 1 277 ? -10.976 25.649 -18.508 1.00 67.19 277 ASN A N 1
ATOM 2249 C CA . ASN A 1 277 ? -11.285 26.525 -19.638 1.00 67.19 277 ASN A CA 1
ATOM 2250 C C . ASN A 1 277 ? -12.006 27.824 -19.226 1.00 67.19 277 ASN A C 1
ATOM 2252 O O . ASN A 1 277 ? -11.896 28.822 -19.936 1.00 67.19 277 ASN A O 1
ATOM 2256 N N . ASN A 1 278 ? -12.706 27.845 -18.084 1.00 61.59 278 ASN A N 1
ATOM 2257 C CA . ASN A 1 278 ? -13.423 29.029 -17.584 1.00 61.59 278 ASN A CA 1
ATOM 2258 C C . ASN A 1 278 ? -12.662 29.849 -16.531 1.00 61.59 278 ASN A C 1
ATOM 2260 O O . ASN A 1 278 ? -13.186 30.863 -16.066 1.00 61.59 278 ASN A O 1
ATOM 2264 N N . MET A 1 279 ? -11.451 29.454 -16.128 1.00 55.47 279 MET A N 1
ATOM 2265 C CA . MET A 1 279 ? -10.732 30.154 -15.063 1.00 55.47 279 MET A CA 1
ATOM 2266 C C . MET A 1 279 ? -9.567 31.005 -15.569 1.00 55.47 279 MET A C 1
ATOM 2268 O O . MET A 1 279 ? -8.543 30.511 -16.032 1.00 55.47 279 MET A O 1
ATOM 2272 N N . THR A 1 280 ? -9.693 32.318 -15.373 1.00 62.97 280 THR A N 1
ATOM 2273 C CA . THR A 1 280 ? -8.559 33.249 -15.311 1.00 62.97 280 THR A CA 1
ATOM 2274 C C . THR A 1 280 ? -7.768 33.021 -14.010 1.00 62.97 280 THR A C 1
ATOM 2276 O O . THR A 1 280 ? -8.285 32.434 -13.061 1.00 62.97 280 THR A O 1
ATOM 2279 N N . GLY A 1 281 ? -6.501 33.453 -13.946 1.00 59.19 281 GLY A N 1
ATOM 2280 C CA 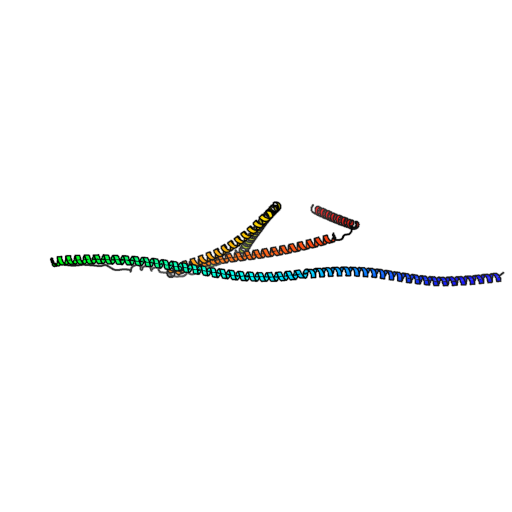. GLY A 1 281 ? -5.500 33.013 -12.949 1.00 59.19 281 GLY A CA 1
ATOM 2281 C C . GLY A 1 281 ? -5.828 33.142 -11.446 1.00 59.19 281 GLY A C 1
ATOM 2282 O O . GLY A 1 281 ? -5.114 32.562 -10.627 1.00 59.19 281 GLY A O 1
ATOM 2283 N N . GLU A 1 282 ? -6.896 33.840 -11.050 1.00 61.19 282 GLU A N 1
ATOM 2284 C CA . GLU A 1 282 ? -7.427 33.811 -9.673 1.00 61.19 282 GLU A CA 1
ATOM 2285 C C . GLU A 1 282 ? -8.248 32.544 -9.383 1.00 61.19 282 GLU A C 1
ATOM 2287 O O . GLU A 1 282 ? -8.150 31.976 -8.292 1.00 61.19 282 GLU A O 1
ATOM 2292 N N . GLY A 1 283 ? -8.974 32.028 -10.377 1.00 61.53 283 GLY A N 1
ATOM 2293 C CA . GLY A 1 283 ? -9.713 30.774 -10.276 1.00 61.53 283 GLY A CA 1
ATOM 2294 C C . GLY A 1 283 ? -8.796 29.576 -10.018 1.00 61.53 283 GLY A C 1
ATOM 2295 O O . GLY A 1 283 ? -9.121 28.703 -9.215 1.00 61.53 283 GLY A O 1
ATOM 2296 N N . THR A 1 284 ? -7.592 29.557 -10.602 1.00 68.44 284 THR A N 1
ATOM 2297 C CA . THR A 1 284 ? -6.619 28.469 -10.398 1.00 68.44 284 THR A CA 1
ATOM 2298 C C . THR A 1 284 ? -6.237 28.308 -8.922 1.00 68.44 284 THR A C 1
ATOM 2300 O O . THR A 1 284 ? -6.095 27.184 -8.442 1.00 68.44 284 THR A O 1
ATOM 2303 N N . LYS A 1 285 ? -6.135 29.412 -8.167 1.00 68.75 285 LYS A N 1
ATOM 2304 C CA . LYS A 1 285 ? -5.868 29.375 -6.718 1.00 68.75 285 LYS A CA 1
ATOM 2305 C C . LYS A 1 285 ? -7.074 28.871 -5.921 1.00 68.75 285 LYS A C 1
ATOM 2307 O O . LYS A 1 285 ? -6.899 28.063 -5.013 1.00 68.75 285 LYS A O 1
ATOM 2312 N N . ALA A 1 286 ? -8.287 29.298 -6.275 1.00 70.19 286 ALA A N 1
ATOM 2313 C CA . ALA A 1 286 ? -9.513 28.805 -5.644 1.00 70.19 286 ALA A CA 1
ATOM 2314 C C . ALA A 1 286 ? -9.703 27.294 -5.869 1.00 70.19 286 ALA A C 1
ATOM 2316 O O . ALA A 1 286 ? -10.023 26.567 -4.933 1.00 70.19 286 ALA A O 1
ATOM 2317 N N . PHE A 1 287 ? -9.414 26.800 -7.075 1.00 75.00 287 PHE A N 1
ATOM 2318 C CA . PHE A 1 287 ? -9.464 25.374 -7.397 1.00 75.00 287 PHE A CA 1
ATOM 2319 C C . PHE A 1 287 ? -8.429 24.552 -6.627 1.00 75.00 287 PHE A C 1
ATOM 2321 O O . PHE A 1 287 ? -8.760 23.483 -6.122 1.00 75.00 287 PHE A O 1
ATOM 2328 N N . LEU A 1 288 ? -7.194 25.047 -6.484 1.00 74.50 288 LEU A N 1
ATOM 2329 C CA . LEU A 1 288 ? -6.181 24.377 -5.662 1.00 74.50 288 LEU A CA 1
ATOM 2330 C C . LEU A 1 288 ? -6.624 24.263 -4.197 1.00 74.50 288 LEU A C 1
ATOM 2332 O O . LEU A 1 288 ? -6.489 23.192 -3.610 1.00 74.50 288 L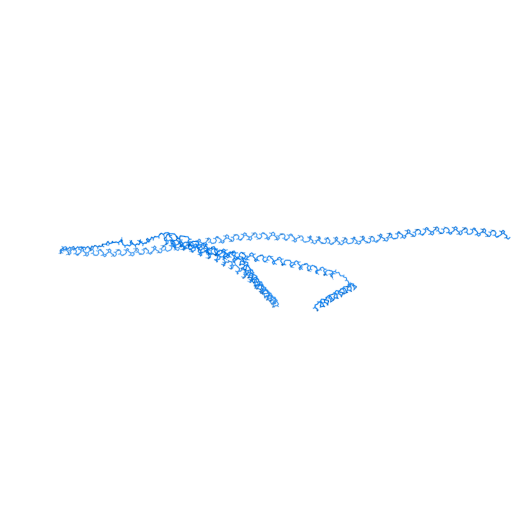EU A O 1
ATOM 2336 N N . ASN A 1 289 ? -7.225 25.318 -3.640 1.00 74.75 289 ASN A N 1
ATOM 2337 C CA . ASN A 1 289 ? -7.764 25.292 -2.279 1.00 74.75 289 ASN A CA 1
ATOM 2338 C C . ASN A 1 289 ? -8.942 24.315 -2.140 1.00 74.75 289 ASN A C 1
ATOM 2340 O O . ASN A 1 289 ? -8.998 23.562 -1.170 1.00 74.75 289 ASN A O 1
ATOM 2344 N N . ILE A 1 290 ? -9.856 24.278 -3.115 1.00 79.38 290 ILE A N 1
ATOM 2345 C CA . ILE A 1 290 ? -10.973 23.320 -3.130 1.00 79.38 290 ILE A CA 1
ATOM 2346 C C . ILE A 1 290 ? -10.447 21.887 -3.231 1.00 79.38 290 ILE A C 1
ATOM 2348 O O . ILE A 1 290 ? -10.887 21.026 -2.477 1.00 79.38 290 ILE A O 1
ATOM 2352 N N . LYS A 1 291 ? -9.464 21.629 -4.101 1.00 80.25 291 LYS A N 1
ATOM 2353 C CA . LYS A 1 291 ? -8.818 20.318 -4.226 1.00 80.25 291 LYS A CA 1
ATOM 2354 C C . LYS A 1 291 ? -8.159 19.891 -2.915 1.00 80.25 291 LYS A C 1
ATOM 2356 O O . LYS A 1 291 ? -8.296 18.741 -2.511 1.00 80.25 291 LYS A O 1
ATOM 2361 N N . GLN A 1 292 ? -7.463 20.806 -2.243 1.00 80.75 292 GLN A N 1
ATOM 2362 C CA . GLN A 1 292 ? -6.844 20.527 -0.951 1.00 80.75 292 GLN A CA 1
ATOM 2363 C C . GLN A 1 292 ? -7.893 20.239 0.131 1.00 80.75 292 GLN A C 1
ATOM 2365 O O . GLN A 1 292 ? -7.738 19.286 0.890 1.00 80.75 292 GLN A O 1
ATOM 2370 N N . SER A 1 293 ? -8.988 21.002 0.161 1.00 79.50 293 SER A N 1
ATOM 2371 C CA . SER A 1 293 ? -10.108 20.758 1.074 1.00 79.50 293 SER A CA 1
ATOM 2372 C C . SER A 1 293 ? -10.824 19.437 0.785 1.00 79.50 293 SER A C 1
ATOM 2374 O O . SER A 1 293 ? -11.259 18.777 1.723 1.00 79.50 293 SER A O 1
ATOM 2376 N N . LEU A 1 294 ? -10.951 19.045 -0.485 1.00 84.69 294 LEU A N 1
ATOM 2377 C CA . LEU A 1 294 ? -11.556 17.775 -0.881 1.00 84.69 294 LEU A CA 1
ATOM 2378 C C . LEU A 1 294 ? -10.705 16.601 -0.395 1.00 84.69 294 LEU A C 1
ATOM 2380 O O . LEU A 1 294 ? -11.231 15.719 0.269 1.00 84.69 294 LEU A O 1
ATOM 2384 N N . LEU A 1 295 ? -9.393 16.639 -0.646 1.00 83.31 295 LEU A N 1
ATOM 2385 C CA . LEU A 1 295 ? -8.462 15.611 -0.170 1.00 83.31 295 LEU A CA 1
ATOM 2386 C C . LEU A 1 295 ? -8.474 15.492 1.360 1.00 83.31 295 LEU A C 1
ATOM 2388 O O . LEU A 1 295 ? -8.454 14.387 1.898 1.00 83.31 295 LEU A O 1
ATOM 2392 N N . GLN A 1 296 ? -8.540 16.625 2.062 1.00 84.12 296 GLN A N 1
ATOM 2393 C CA . GLN A 1 296 ? -8.661 16.643 3.518 1.00 84.12 296 GLN A CA 1
ATOM 2394 C C . GLN A 1 296 ? -9.977 15.999 3.982 1.00 84.12 296 GLN A C 1
ATOM 2396 O O . GLN A 1 296 ? -9.975 15.183 4.900 1.00 84.12 296 GLN A O 1
ATOM 2401 N N . CYS A 1 297 ? -11.090 16.318 3.320 1.00 85.44 297 CYS A N 1
ATOM 2402 C CA . CYS A 1 297 ? -12.400 15.761 3.645 1.00 85.44 297 CYS A CA 1
ATOM 2403 C C . CYS A 1 297 ? -12.479 14.253 3.344 1.00 85.44 297 CYS A C 1
ATOM 2405 O O . CYS A 1 297 ? -13.032 13.498 4.140 1.00 85.44 297 CYS A O 1
ATOM 2407 N N . GLU A 1 298 ? -11.876 13.791 2.244 1.00 84.38 298 GLU A N 1
ATOM 2408 C CA . GLU A 1 298 ? -11.753 12.364 1.919 1.00 84.38 298 GLU A CA 1
ATOM 2409 C C . GLU A 1 298 ? -10.931 11.614 2.974 1.00 84.38 298 GLU A C 1
ATOM 2411 O O . GLU A 1 298 ? -11.339 10.544 3.427 1.00 84.38 298 GLU A O 1
ATOM 2416 N N . PHE A 1 299 ? -9.814 12.191 3.426 1.00 86.62 299 PHE A N 1
ATOM 2417 C CA . PHE A 1 299 ? -9.000 11.614 4.495 1.00 86.62 299 PHE A CA 1
ATOM 2418 C C . PHE A 1 299 ? -9.768 11.515 5.822 1.00 86.62 299 PHE A C 1
ATOM 2420 O O . PHE A 1 299 ? -9.746 10.476 6.487 1.00 86.62 299 PHE A O 1
ATOM 2427 N N . GLU A 1 300 ? -10.478 12.577 6.203 1.00 88.50 300 GLU A N 1
ATOM 2428 C CA . GLU A 1 300 ? -11.314 12.597 7.406 1.00 88.50 300 GLU A CA 1
ATOM 2429 C C . GLU A 1 300 ? -12.471 11.593 7.318 1.00 88.50 300 GLU A C 1
ATOM 2431 O O . GLU A 1 300 ? -12.758 10.900 8.299 1.00 88.50 300 GLU A O 1
ATOM 2436 N N . LEU A 1 301 ? -13.094 11.453 6.142 1.00 87.31 301 LEU A N 1
ATOM 2437 C CA . LEU A 1 301 ? -14.141 10.467 5.883 1.00 87.31 301 LEU A CA 1
ATOM 2438 C C . LEU A 1 301 ? -13.616 9.037 6.045 1.00 87.31 301 LEU A C 1
ATOM 2440 O O . LEU A 1 301 ? -14.254 8.227 6.717 1.00 87.31 301 LEU A O 1
ATOM 2444 N N . GLU A 1 302 ? -12.452 8.730 5.474 1.00 85.88 302 GLU A N 1
ATOM 2445 C CA . GLU A 1 302 ? -11.832 7.407 5.580 1.00 85.88 302 GLU A CA 1
ATOM 2446 C C . GLU A 1 302 ? -11.470 7.079 7.038 1.00 85.88 302 GLU A C 1
ATOM 2448 O O . GLU A 1 302 ? -11.723 5.978 7.536 1.00 85.88 302 GLU A O 1
ATOM 2453 N N . GLN A 1 303 ? -10.962 8.070 7.776 1.00 89.38 303 GLN A N 1
ATOM 2454 C CA . GLN A 1 303 ? -10.672 7.928 9.199 1.00 89.38 303 GLN A CA 1
ATOM 2455 C C . GLN A 1 303 ? -11.948 7.720 10.030 1.00 89.38 303 GLN A C 1
ATOM 2457 O O . GLN A 1 303 ? -11.945 6.933 10.980 1.00 89.38 303 GLN A O 1
ATOM 2462 N N . SER A 1 304 ? -13.038 8.409 9.684 1.00 83.62 304 SER A N 1
ATOM 2463 C CA . SER A 1 304 ? -14.342 8.245 10.331 1.00 83.62 304 SER A CA 1
ATOM 2464 C C . SER A 1 304 ? -14.916 6.848 10.089 1.00 83.62 304 SER A C 1
ATOM 2466 O O . SER A 1 304 ? -15.275 6.171 11.048 1.00 83.62 304 SER A O 1
ATOM 2468 N N . LYS A 1 305 ? -14.886 6.358 8.842 1.00 88.38 305 LYS A N 1
ATOM 2469 C CA . LYS A 1 305 ? -15.309 4.990 8.489 1.00 88.38 305 LYS A CA 1
ATOM 2470 C C . LYS A 1 305 ? -14.518 3.924 9.240 1.00 88.38 305 LYS A C 1
ATOM 2472 O O . LYS A 1 305 ? -15.086 2.936 9.703 1.00 88.38 305 LYS A O 1
ATOM 2477 N N . LYS A 1 306 ? -13.203 4.118 9.394 1.00 88.62 306 LYS A N 1
ATOM 2478 C CA . LYS A 1 306 ? -12.373 3.205 10.189 1.00 88.62 306 LYS A CA 1
ATOM 2479 C C . LYS A 1 306 ? -12.828 3.174 11.651 1.00 88.62 306 LYS A C 1
ATOM 2481 O O . LYS A 1 306 ? -13.042 2.093 12.190 1.00 88.62 306 LYS A O 1
ATOM 2486 N N . ARG A 1 307 ? -13.042 4.344 12.266 1.00 90.75 307 ARG A N 1
ATOM 2487 C CA . ARG A 1 307 ? -13.559 4.431 13.644 1.00 90.75 307 ARG A CA 1
ATOM 2488 C C . ARG A 1 307 ? -14.947 3.812 13.786 1.00 90.75 307 ARG A C 1
ATOM 2490 O O . ARG A 1 307 ? -15.198 3.149 14.783 1.00 90.75 307 ARG A O 1
ATOM 2497 N N . GLU A 1 308 ? -15.831 4.015 12.812 1.00 90.06 308 GLU A N 1
ATOM 2498 C CA . GLU A 1 308 ? -17.168 3.414 12.789 1.00 90.06 308 GLU A CA 1
ATOM 2499 C C . GLU A 1 308 ? -17.082 1.884 12.799 1.00 90.06 308 GLU A C 1
ATOM 2501 O O . GLU A 1 308 ? -17.749 1.234 13.603 1.00 90.06 308 GLU A O 1
ATOM 2506 N N . LYS A 1 309 ? -16.206 1.307 11.969 1.00 87.31 309 LYS A N 1
ATOM 2507 C CA . LYS A 1 309 ? -15.973 -0.140 11.934 1.00 87.31 309 LYS A CA 1
ATOM 2508 C C . LYS A 1 309 ? -15.424 -0.662 13.264 1.00 87.31 309 LYS A C 1
ATOM 2510 O O . LYS A 1 309 ? -15.941 -1.651 13.777 1.00 87.31 309 LYS A O 1
ATOM 2515 N N . ASP A 1 310 ? -14.426 0.013 13.834 1.00 88.31 310 ASP A N 1
ATOM 2516 C CA . ASP A 1 310 ? -13.823 -0.374 15.116 1.00 88.31 310 ASP A CA 1
ATOM 2517 C C . ASP A 1 310 ? -14.856 -0.321 16.260 1.00 88.31 310 ASP A C 1
ATOM 2519 O O . ASP A 1 310 ? -14.958 -1.254 17.059 1.00 88.31 310 ASP A O 1
ATOM 2523 N N . LEU A 1 311 ? -15.677 0.736 16.306 1.00 90.69 311 LEU A N 1
ATOM 2524 C CA . LEU A 1 311 ? -16.766 0.872 17.277 1.00 90.69 311 LEU A CA 1
ATOM 2525 C C . LEU A 1 311 ? -17.856 -0.186 17.073 1.00 90.69 311 LEU A C 1
ATOM 2527 O O . LEU A 1 311 ? -18.359 -0.729 18.052 1.00 90.69 311 LEU A O 1
ATOM 2531 N N . SER A 1 312 ? -18.210 -0.511 15.828 1.00 90.50 312 SER A N 1
ATOM 2532 C CA . SER A 1 312 ? -19.200 -1.551 15.532 1.00 90.50 312 SER A CA 1
ATOM 2533 C C . SER A 1 312 ? -18.761 -2.924 16.044 1.00 90.50 312 SER A C 1
ATOM 2535 O O . SER A 1 312 ? -19.592 -3.658 16.580 1.00 90.50 312 SER A O 1
ATOM 2537 N N . VAL A 1 313 ? -17.476 -3.270 15.901 1.00 88.38 313 VAL A N 1
ATOM 2538 C CA . VAL A 1 313 ? -16.914 -4.517 16.449 1.00 88.38 313 VAL A CA 1
ATOM 2539 C C . VAL A 1 313 ? -16.971 -4.490 17.977 1.00 88.38 313 VAL A C 1
ATOM 2541 O O . VAL A 1 313 ? -17.491 -5.419 18.589 1.00 88.38 313 VAL A O 1
ATOM 2544 N N . GLN A 1 314 ? -16.551 -3.383 18.597 1.00 91.81 314 GLN A N 1
ATOM 2545 C CA . GLN A 1 314 ? -16.574 -3.241 20.054 1.00 91.81 314 GLN A CA 1
ATOM 2546 C C . GLN A 1 314 ? -17.992 -3.346 20.642 1.00 91.81 314 GLN A C 1
ATOM 2548 O O . GLN A 1 314 ? -18.187 -3.964 21.687 1.00 91.81 314 GLN A O 1
ATOM 2553 N N . VAL A 1 315 ? -18.996 -2.767 19.977 1.00 91.50 315 VAL A N 1
ATOM 2554 C CA . VAL A 1 315 ? -20.403 -2.871 20.396 1.00 91.50 315 VAL A CA 1
ATOM 2555 C C . VAL A 1 315 ? -20.909 -4.310 20.275 1.00 91.50 315 VAL A C 1
ATOM 2557 O O . VAL A 1 315 ? -21.641 -4.770 21.153 1.00 91.50 315 VAL A O 1
ATOM 2560 N N . ALA A 1 316 ? -20.513 -5.041 19.228 1.00 87.81 316 ALA A N 1
ATOM 2561 C CA . ALA A 1 316 ? -20.861 -6.453 19.082 1.00 87.81 316 ALA A CA 1
ATOM 2562 C C . ALA A 1 316 ? -20.231 -7.316 20.192 1.00 87.81 316 ALA A C 1
ATOM 2564 O O . ALA A 1 316 ? -20.923 -8.152 20.777 1.00 87.81 316 ALA A O 1
ATOM 2565 N N . ASP A 1 317 ? -18.963 -7.067 20.536 1.00 89.31 317 ASP A N 1
ATOM 2566 C CA . ASP A 1 317 ? -18.267 -7.726 21.649 1.00 89.31 317 ASP A CA 1
ATOM 2567 C C . ASP A 1 317 ? -18.953 -7.458 22.992 1.00 89.31 317 ASP A C 1
ATOM 2569 O O . ASP A 1 317 ? -19.340 -8.397 23.691 1.00 89.31 317 ASP A O 1
ATOM 2573 N N . GLN A 1 318 ? -19.206 -6.187 23.313 1.00 93.06 318 GLN A N 1
ATOM 2574 C CA . GLN A 1 318 ? -19.914 -5.799 24.537 1.00 93.06 318 GLN A CA 1
ATOM 2575 C C . GLN A 1 318 ? -21.329 -6.385 24.592 1.00 93.06 318 GLN A C 1
ATOM 2577 O O . GLN A 1 318 ? -21.797 -6.786 25.657 1.00 93.06 318 GLN A O 1
ATOM 2582 N N . GLY A 1 319 ? -22.015 -6.469 23.448 1.00 91.94 319 GLY A N 1
ATOM 2583 C CA . GLY A 1 319 ? -23.318 -7.117 23.337 1.00 91.94 319 GLY A CA 1
ATOM 2584 C C . GLY A 1 319 ? -23.267 -8.599 23.717 1.00 91.94 319 GLY A C 1
ATOM 2585 O O . GLY A 1 319 ? -24.142 -9.070 24.446 1.00 91.94 319 GLY A O 1
ATOM 2586 N N . ARG A 1 320 ? -22.226 -9.323 23.285 1.00 92.19 320 ARG A N 1
ATOM 2587 C CA . ARG A 1 320 ? -22.004 -10.734 23.643 1.00 92.19 320 ARG A CA 1
ATOM 2588 C C . ARG A 1 320 ? -21.645 -10.907 25.116 1.00 92.19 320 ARG A C 1
ATOM 2590 O O . ARG A 1 320 ? -22.232 -11.764 25.773 1.00 92.19 320 ARG A O 1
ATOM 2597 N N . GLU A 1 321 ? -20.741 -10.087 25.647 1.00 92.81 321 GLU A N 1
ATOM 2598 C CA . GLU A 1 321 ? -20.357 -10.115 27.066 1.00 92.81 321 GLU A CA 1
ATOM 2599 C C . GLU A 1 321 ? -21.552 -9.835 27.982 1.00 92.81 321 GLU A C 1
ATOM 2601 O O . GLU A 1 321 ? -21.782 -10.548 28.959 1.00 92.81 321 GLU A O 1
ATOM 2606 N N . LEU A 1 322 ? -22.368 -8.839 27.631 1.00 93.69 322 LEU A N 1
ATOM 2607 C CA . LEU A 1 322 ? -23.581 -8.506 28.367 1.00 93.69 322 LEU A CA 1
ATOM 2608 C C . LEU A 1 322 ? -24.619 -9.632 28.293 1.00 93.69 322 LEU A C 1
ATOM 2610 O O . LEU A 1 322 ? -25.301 -9.898 29.283 1.00 93.69 322 LEU A O 1
ATOM 2614 N N . LEU A 1 323 ? -24.740 -10.310 27.148 1.00 92.50 323 LEU A N 1
ATOM 2615 C CA . LEU A 1 323 ? -25.623 -11.466 26.998 1.00 92.50 323 LEU A CA 1
ATOM 2616 C C . LEU A 1 323 ? -25.141 -12.651 27.851 1.00 92.50 323 LEU A C 1
ATOM 2618 O O . LEU A 1 323 ? -25.954 -13.267 28.539 1.00 92.50 323 LEU A O 1
ATOM 2622 N N . ALA A 1 324 ? -23.830 -12.903 27.896 1.00 91.00 324 ALA A N 1
ATOM 2623 C CA . ALA A 1 324 ? -23.227 -13.915 28.761 1.00 91.00 324 ALA A CA 1
ATOM 2624 C C . ALA A 1 324 ? -23.440 -13.602 30.253 1.00 91.00 324 ALA A C 1
ATOM 2626 O O . ALA A 1 324 ? -23.891 -14.463 31.008 1.00 91.00 324 ALA A O 1
ATOM 2627 N N . ALA A 1 325 ? -23.192 -12.359 30.677 1.00 90.56 325 ALA A N 1
ATOM 2628 C CA . ALA A 1 325 ? -23.388 -11.928 32.061 1.00 90.56 325 ALA A CA 1
ATOM 2629 C C . ALA A 1 325 ? -24.864 -12.019 32.489 1.00 90.56 325 ALA A C 1
ATOM 2631 O O . ALA A 1 325 ? -25.167 -12.506 33.577 1.00 90.56 325 ALA A O 1
ATOM 2632 N N . LYS A 1 326 ? -25.801 -11.615 31.618 1.00 90.88 326 LYS A N 1
ATOM 2633 C CA . LYS A 1 326 ? -27.245 -11.763 31.868 1.00 90.88 326 LYS A CA 1
ATOM 2634 C C . LYS A 1 326 ? -27.662 -13.225 32.000 1.00 90.88 326 LYS A C 1
ATOM 2636 O O . LYS A 1 326 ? -28.476 -13.536 32.864 1.00 90.88 326 LYS A O 1
ATOM 2641 N N . ALA A 1 327 ? -27.109 -14.109 31.173 1.00 89.56 327 ALA A N 1
ATOM 2642 C CA . ALA A 1 327 ? -27.394 -15.537 31.243 1.00 89.56 327 ALA A CA 1
ATOM 2643 C C . ALA A 1 327 ? -26.867 -16.164 32.540 1.00 89.56 327 ALA A C 1
ATOM 2645 O O . ALA A 1 327 ? -27.587 -16.926 33.176 1.00 89.56 327 ALA A O 1
ATOM 2646 N N . GLN A 1 328 ? -25.656 -15.794 32.974 1.00 90.12 328 GLN A N 1
ATOM 2647 C CA . GLN A 1 328 ? -25.092 -16.225 34.259 1.00 90.12 328 GLN A CA 1
ATOM 2648 C C . GLN A 1 328 ? -25.930 -15.740 35.447 1.00 90.12 328 GLN A C 1
ATOM 2650 O O . GLN A 1 328 ? -26.191 -16.512 36.366 1.00 90.12 328 GLN A O 1
ATOM 2655 N N . LEU A 1 329 ? -26.389 -14.486 35.409 1.00 88.50 329 LEU A N 1
ATOM 2656 C CA . LEU A 1 329 ? -27.214 -13.907 36.467 1.00 88.50 329 LEU A CA 1
ATOM 2657 C C . LEU A 1 329 ? -28.604 -14.561 36.511 1.00 88.50 329 LEU A C 1
ATOM 2659 O O . LEU A 1 329 ? -29.043 -14.980 37.574 1.00 88.50 329 LEU A O 1
ATOM 2663 N N . SER A 1 330 ? -29.253 -14.767 35.357 1.00 88.44 330 SER A N 1
ATOM 2664 C CA . SER A 1 330 ? -30.538 -15.480 35.291 1.00 88.44 330 SER A CA 1
ATOM 2665 C C . SER A 1 330 ? -30.427 -16.956 35.680 1.00 88.44 330 SER A C 1
ATOM 2667 O O . SER A 1 330 ? -31.387 -17.516 36.207 1.00 88.44 330 SER A O 1
ATOM 2669 N N . ALA A 1 331 ? -29.293 -17.598 35.403 1.00 88.88 331 ALA A N 1
ATOM 2670 C CA . ALA A 1 331 ? -29.037 -18.969 35.818 1.00 88.88 331 ALA A CA 1
ATOM 2671 C C . ALA A 1 331 ? -28.860 -19.093 37.338 1.00 88.88 331 ALA A C 1
ATOM 2673 O O . ALA A 1 331 ? -29.148 -20.155 37.875 1.00 88.88 331 ALA A O 1
ATOM 2674 N N . LEU A 1 332 ? -28.426 -18.030 38.026 1.00 87.56 332 LEU A N 1
ATOM 2675 C CA . LEU A 1 332 ? -28.286 -18.002 39.485 1.00 87.56 332 LEU A CA 1
ATOM 2676 C C . LEU A 1 332 ? -29.645 -18.059 40.204 1.00 87.56 332 LEU A C 1
ATOM 2678 O O . LEU A 1 332 ? -29.749 -18.655 41.271 1.00 87.56 332 LEU A O 1
ATOM 2682 N N . ASP A 1 333 ? -30.677 -17.479 39.587 1.00 84.12 333 ASP A N 1
ATOM 2683 C CA . ASP A 1 333 ? -32.058 -17.464 40.090 1.00 84.12 333 ASP A CA 1
ATOM 2684 C C . ASP A 1 333 ? -32.843 -18.752 39.751 1.00 84.12 333 ASP A C 1
ATOM 2686 O O . ASP A 1 333 ? -34.021 -18.877 40.089 1.00 84.12 333 ASP A O 1
ATOM 2690 N N . LYS A 1 334 ? -32.219 -19.707 39.045 1.00 87.69 334 LYS A N 1
ATOM 2691 C CA . LYS A 1 334 ? -32.824 -20.967 38.578 1.00 87.69 334 LYS A CA 1
ATOM 2692 C C . LYS A 1 334 ? -32.068 -22.163 39.164 1.00 87.69 334 LYS A C 1
ATOM 2694 O O . LYS A 1 334 ? -30.860 -22.111 39.359 1.00 87.69 334 LYS A O 1
ATOM 2699 N N . GLU A 1 335 ? -32.749 -23.287 39.384 1.00 86.50 335 GLU A N 1
ATOM 2700 C CA . GLU A 1 335 ? -32.117 -24.496 39.933 1.00 86.50 335 GLU A CA 1
ATOM 2701 C C . GLU A 1 335 ? -31.849 -25.565 38.859 1.00 86.50 335 GLU A C 1
ATOM 2703 O O . GLU A 1 335 ? -32.669 -25.835 37.978 1.00 86.50 335 GLU A O 1
ATOM 2708 N N . GLY A 1 336 ? -30.677 -26.207 38.940 1.00 82.31 336 GLY A N 1
ATOM 2709 C CA . GLY A 1 336 ? -30.347 -27.433 38.207 1.00 82.31 336 GLY A CA 1
ATOM 2710 C C . GLY A 1 336 ? -30.488 -27.345 36.681 1.00 82.31 336 GLY A C 1
ATOM 2711 O O . GLY A 1 336 ? -29.669 -26.730 35.994 1.00 82.31 336 GLY A O 1
ATOM 2712 N N . ALA A 1 337 ? -31.489 -28.040 36.133 1.00 80.19 337 ALA A N 1
ATOM 2713 C CA . ALA A 1 337 ? -31.666 -28.216 34.689 1.00 80.19 337 ALA A CA 1
ATOM 2714 C C . ALA A 1 337 ? -32.066 -26.919 33.963 1.00 80.19 337 ALA A C 1
ATOM 2716 O O . ALA A 1 337 ? -31.652 -26.710 32.819 1.00 80.19 337 ALA A O 1
ATOM 2717 N N . ASP A 1 338 ? -32.816 -26.036 34.626 1.00 85.06 338 ASP A N 1
ATOM 2718 C CA . ASP A 1 338 ? -33.297 -24.787 34.028 1.00 85.06 338 ASP A CA 1
ATOM 2719 C C . ASP A 1 338 ? -32.188 -23.734 33.926 1.00 85.06 338 ASP A C 1
ATOM 2721 O O . ASP A 1 338 ? -32.075 -23.054 32.904 1.00 85.06 338 ASP A O 1
ATOM 2725 N N . ALA A 1 339 ? -31.294 -23.672 34.918 1.00 88.31 339 ALA A N 1
ATOM 2726 C CA . ALA A 1 339 ? -30.074 -22.864 34.859 1.00 88.31 339 ALA A CA 1
ATOM 2727 C C . ALA A 1 339 ? -29.168 -23.291 33.688 1.00 88.31 339 ALA A C 1
ATOM 2729 O O . ALA A 1 339 ? -28.692 -22.467 32.906 1.00 88.31 339 ALA A O 1
ATOM 2730 N N . LEU A 1 340 ? -28.995 -24.605 33.511 1.00 86.12 340 LEU A N 1
ATOM 2731 C CA . LEU A 1 340 ? -28.224 -25.191 32.410 1.00 86.12 340 LEU A CA 1
ATOM 2732 C C . LEU A 1 340 ? -28.833 -24.896 31.033 1.00 86.12 340 LEU A C 1
ATOM 2734 O O . LEU A 1 340 ? -28.101 -24.729 30.055 1.00 86.12 340 LEU A O 1
ATOM 2738 N N . LYS A 1 341 ? -30.164 -24.854 30.938 1.00 89.25 341 LYS A N 1
ATOM 2739 C CA . LYS A 1 341 ? -30.877 -24.544 29.694 1.00 89.25 341 LYS A CA 1
ATOM 2740 C C . LYS A 1 341 ? -30.715 -23.073 29.300 1.00 89.25 341 LYS A C 1
ATOM 2742 O O . LYS A 1 341 ? -30.536 -22.801 28.114 1.00 89.25 341 LYS A O 1
ATOM 2747 N N . GLU A 1 342 ? -30.723 -22.163 30.273 1.00 88.62 342 GLU A N 1
ATOM 2748 C CA . GLU A 1 342 ? -30.513 -20.725 30.055 1.00 88.62 342 GLU A CA 1
ATOM 2749 C C . GLU A 1 342 ? -29.077 -20.406 29.609 1.00 88.62 342 GLU A C 1
ATOM 2751 O O . GLU A 1 342 ? -28.867 -19.694 28.631 1.00 88.62 342 GLU A O 1
ATOM 2756 N N . LEU A 1 343 ? -28.072 -20.994 30.266 1.00 89.50 343 LEU A N 1
ATOM 2757 C CA . LEU A 1 343 ? -26.670 -20.845 29.855 1.00 89.50 343 LEU A CA 1
ATOM 2758 C C . LEU A 1 343 ? -26.434 -21.385 28.439 1.00 89.50 343 LEU A C 1
ATOM 2760 O O . LEU A 1 343 ? -25.829 -20.712 27.608 1.00 89.50 343 LEU A O 1
ATOM 2764 N N . LYS A 1 344 ? -26.981 -22.565 28.121 1.00 91.81 344 LYS A N 1
ATOM 2765 C CA . LYS A 1 344 ? -26.861 -23.142 26.774 1.00 91.81 344 LYS A CA 1
ATOM 2766 C C . LYS A 1 344 ? -27.549 -22.300 25.703 1.00 91.81 344 LYS A C 1
ATOM 2768 O O . LYS A 1 344 ? -27.036 -22.228 24.589 1.00 91.81 344 LYS A O 1
ATOM 2773 N N . SER A 1 345 ? -28.707 -21.702 25.988 1.00 91.94 345 SER A N 1
ATOM 2774 C CA . SER A 1 345 ? -29.402 -20.867 25.000 1.00 91.94 345 SER A CA 1
ATOM 2775 C C . SER A 1 345 ? -28.605 -19.594 24.692 1.00 91.94 345 SER A C 1
ATOM 2777 O O . SER A 1 345 ? -28.478 -19.222 23.523 1.00 91.94 345 SER A O 1
ATOM 2779 N N . ALA A 1 346 ? -28.000 -18.982 25.711 1.00 91.25 346 ALA A N 1
ATOM 2780 C CA . ALA A 1 346 ? -27.097 -17.847 25.563 1.00 91.25 346 ALA A CA 1
ATOM 2781 C C . ALA A 1 346 ? -25.805 -18.208 24.812 1.00 91.25 346 ALA A C 1
ATOM 2783 O O . ALA A 1 346 ? -25.414 -17.500 23.886 1.00 91.25 346 ALA A O 1
ATOM 2784 N N . ASP A 1 347 ? -25.188 -19.349 25.118 1.00 92.81 347 ASP A N 1
ATOM 2785 C CA . ASP A 1 347 ? -24.006 -19.817 24.387 1.00 92.81 347 ASP A CA 1
ATOM 2786 C C . ASP A 1 347 ? -24.322 -20.080 22.911 1.00 92.81 347 ASP A C 1
ATOM 2788 O O . ASP A 1 347 ? -23.547 -19.712 22.028 1.00 92.81 347 ASP A O 1
ATOM 2792 N N . VAL A 1 348 ? -25.483 -20.670 22.605 1.00 94.94 348 VAL A N 1
ATOM 2793 C CA . VAL A 1 348 ? -25.912 -20.905 21.218 1.00 94.94 348 VAL A CA 1
ATOM 2794 C C . VAL A 1 348 ? -26.074 -19.587 20.458 1.00 94.94 348 VAL A C 1
ATOM 2796 O O . VAL A 1 348 ? -25.640 -19.502 19.305 1.00 94.94 348 VAL A O 1
ATOM 2799 N N . THR A 1 349 ? -26.650 -18.551 21.076 1.00 92.94 349 THR A N 1
ATOM 2800 C CA . THR A 1 349 ? -26.796 -17.243 20.418 1.00 92.94 349 THR A CA 1
ATOM 2801 C C . THR A 1 349 ? -25.444 -16.556 20.221 1.00 92.94 349 THR A C 1
ATOM 2803 O O . THR A 1 349 ? -25.173 -16.088 19.112 1.00 92.94 349 THR A O 1
ATOM 2806 N N . ILE A 1 350 ? -24.547 -16.593 21.212 1.00 92.50 350 ILE A N 1
ATOM 2807 C CA . ILE A 1 350 ? -23.176 -16.065 21.097 1.00 92.50 350 ILE A CA 1
ATOM 2808 C C . ILE A 1 350 ? -22.402 -16.785 19.988 1.00 92.50 350 ILE A C 1
ATOM 2810 O O . ILE A 1 350 ? -21.827 -16.135 19.114 1.00 92.50 350 ILE A O 1
ATOM 2814 N N . ILE A 1 351 ? -22.438 -18.121 19.959 1.00 92.25 351 ILE A N 1
ATOM 2815 C CA . ILE A 1 351 ? -21.782 -18.926 18.922 1.00 92.25 351 ILE A CA 1
ATOM 2816 C C . ILE A 1 351 ? -22.351 -18.594 17.539 1.00 92.25 351 ILE A C 1
ATOM 2818 O O . ILE A 1 351 ? -21.591 -18.496 16.577 1.00 92.25 351 ILE A O 1
ATOM 2822 N N . SER A 1 352 ? -23.671 -18.416 17.416 1.00 93.62 352 SER A N 1
ATOM 2823 C CA . SER A 1 352 ? -24.295 -18.047 16.139 1.00 93.62 352 SER A CA 1
ATOM 2824 C C . SER A 1 352 ? -23.847 -16.663 15.653 1.00 93.62 352 SER A C 1
ATOM 2826 O O . SER A 1 352 ? -23.511 -16.512 14.479 1.00 93.62 352 SER A O 1
ATOM 2828 N N . SER A 1 353 ? -23.744 -15.689 16.565 1.00 92.12 353 SER A N 1
ATOM 2829 C CA . SER A 1 353 ? -23.242 -14.343 16.275 1.00 92.12 353 SER A CA 1
ATOM 2830 C C . SER A 1 353 ? -21.781 -14.386 15.820 1.00 92.12 353 SER A C 1
ATOM 2832 O O . SER A 1 353 ? -21.466 -13.876 14.746 1.00 92.12 353 SER A O 1
ATOM 2834 N N . LEU A 1 354 ? -20.909 -15.075 16.562 1.00 91.44 354 LEU A N 1
ATOM 2835 C CA . LEU A 1 354 ? -19.492 -15.215 16.209 1.00 91.44 354 LEU A CA 1
ATOM 2836 C C . LEU A 1 354 ? -19.291 -15.930 14.868 1.00 91.44 354 LEU A C 1
ATOM 2838 O O . LEU A 1 354 ? -18.437 -15.531 14.082 1.00 91.44 354 LEU A O 1
ATOM 2842 N N . LYS A 1 355 ? -20.092 -16.962 14.575 1.00 93.31 355 LYS A N 1
ATOM 2843 C CA . LYS A 1 355 ? -20.065 -17.635 13.268 1.00 93.31 355 LYS A CA 1
ATOM 2844 C C . LYS A 1 355 ? -20.453 -16.687 12.137 1.00 93.31 355 LYS A C 1
ATOM 2846 O O . LYS A 1 355 ? -19.745 -16.643 11.141 1.00 93.31 355 LYS A O 1
ATOM 2851 N N . SER A 1 356 ? -21.517 -15.901 12.311 1.00 90.69 356 SER A N 1
ATOM 2852 C CA . SER A 1 356 ? -21.937 -14.931 11.291 1.00 90.69 356 SER A CA 1
ATOM 2853 C C . SER A 1 356 ? -20.874 -13.860 11.021 1.00 90.69 356 SER A C 1
ATOM 2855 O O . SER A 1 356 ? -20.637 -13.504 9.871 1.00 90.69 356 SER A O 1
ATOM 2857 N N . GLU A 1 357 ? -20.174 -13.398 12.061 1.00 89.12 357 GLU A N 1
ATOM 2858 C CA . GLU A 1 357 ? -19.083 -12.428 11.933 1.00 89.12 357 GLU A CA 1
ATOM 2859 C C . GLU A 1 357 ? -17.847 -13.045 11.258 1.00 89.12 357 GLU A C 1
ATOM 2861 O O . GLU A 1 357 ? -17.206 -12.428 10.405 1.00 89.12 357 GLU A O 1
ATOM 2866 N N . LEU A 1 358 ? -17.537 -14.299 11.580 1.00 88.50 358 LEU A N 1
ATOM 2867 C CA . LEU A 1 358 ? -16.462 -15.057 10.948 1.00 88.50 358 LEU A CA 1
ATOM 2868 C C . LEU A 1 358 ? -16.745 -15.339 9.463 1.00 88.50 358 LEU A C 1
ATOM 2870 O O . LEU A 1 358 ? -15.841 -15.234 8.637 1.00 88.50 358 LEU A O 1
ATOM 2874 N N . ASP A 1 359 ? -17.989 -15.645 9.103 1.00 91.88 359 ASP A N 1
ATOM 2875 C CA . ASP A 1 359 ? -18.387 -15.828 7.705 1.00 91.88 359 ASP A CA 1
ATOM 2876 C C . ASP A 1 359 ? -18.345 -14.497 6.938 1.00 91.88 359 ASP A C 1
ATO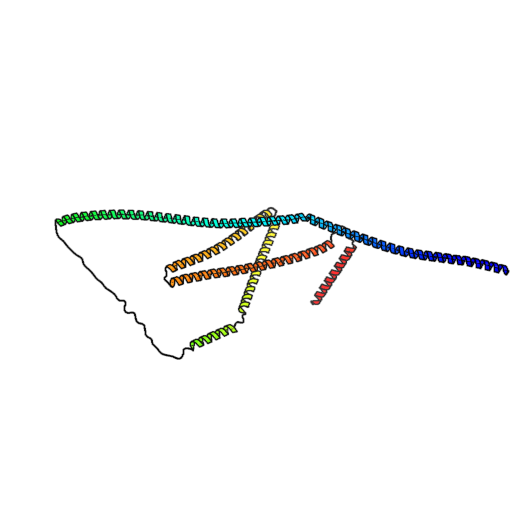M 2878 O O . ASP A 1 359 ? -17.761 -14.434 5.856 1.00 91.88 359 ASP A O 1
ATOM 2882 N N . TYR A 1 360 ? -18.835 -13.407 7.538 1.00 88.88 360 TYR A N 1
ATOM 2883 C CA . TYR A 1 360 ? -18.747 -12.067 6.954 1.00 88.88 360 TYR A CA 1
ATOM 2884 C C . TYR A 1 360 ? -17.296 -11.615 6.735 1.00 88.88 360 TYR A C 1
ATOM 2886 O O . TYR A 1 360 ? -16.940 -11.120 5.667 1.00 88.88 360 TYR A O 1
ATOM 2894 N N . THR A 1 361 ? -16.418 -11.800 7.725 1.00 86.62 361 THR A N 1
ATOM 2895 C CA . THR A 1 361 ? -14.998 -11.429 7.588 1.00 86.62 361 THR A CA 1
ATOM 2896 C C . THR A 1 361 ? -14.274 -12.272 6.541 1.00 86.62 361 THR A C 1
ATOM 2898 O O . THR A 1 361 ? -13.429 -11.743 5.818 1.00 86.62 361 THR A O 1
ATOM 2901 N N . ARG A 1 362 ? -14.625 -13.556 6.397 1.00 89.69 362 ARG A N 1
ATOM 2902 C CA . ARG A 1 362 ? -14.124 -14.410 5.309 1.00 89.69 362 ARG A CA 1
ATOM 2903 C C . ARG A 1 362 ? -14.595 -13.938 3.939 1.00 89.69 362 ARG A C 1
ATOM 2905 O O . ARG A 1 362 ? -13.785 -13.903 3.015 1.00 89.69 362 ARG A O 1
ATOM 2912 N N . GLU A 1 363 ? -15.860 -13.553 3.811 1.00 92.62 363 GLU A N 1
ATOM 2913 C CA . GLU A 1 363 ? -16.411 -13.005 2.569 1.00 92.62 363 GLU A CA 1
ATOM 2914 C C . GLU A 1 363 ? -15.710 -11.694 2.187 1.00 92.62 363 GLU A C 1
ATOM 2916 O O . GLU A 1 363 ? -15.246 -11.546 1.057 1.00 92.62 363 GLU A O 1
ATOM 2921 N N . GLN A 1 364 ? -15.511 -10.793 3.153 1.00 88.50 364 GLN A N 1
ATOM 2922 C CA . GLN A 1 364 ? -14.761 -9.550 2.954 1.00 88.50 364 GLN A CA 1
ATOM 2923 C C . GLN A 1 364 ? -13.307 -9.801 2.543 1.00 88.50 364 GLN A C 1
ATOM 2925 O O . GLN A 1 364 ? -12.798 -9.154 1.627 1.00 88.50 364 GLN A O 1
ATOM 2930 N N . LEU A 1 365 ? -12.635 -10.766 3.180 1.00 86.06 365 LEU A N 1
ATOM 2931 C CA . LEU A 1 365 ? -11.276 -11.152 2.808 1.00 86.06 365 LEU A CA 1
ATOM 2932 C C . LEU A 1 365 ? -11.231 -11.700 1.376 1.00 86.06 365 LEU A C 1
ATOM 2934 O O . LEU A 1 365 ? -10.376 -11.285 0.597 1.00 86.06 365 LEU A O 1
ATOM 2938 N N . SER A 1 366 ? -12.159 -12.590 1.017 1.00 91.56 366 SER A N 1
ATOM 2939 C CA . SER A 1 366 ? -12.281 -13.127 -0.343 1.00 91.56 366 SER A CA 1
ATOM 2940 C C . SER A 1 366 ? -12.501 -12.011 -1.366 1.00 91.56 366 SER A C 1
ATOM 2942 O O . SER A 1 366 ? -11.852 -11.995 -2.412 1.00 91.56 366 SER A O 1
ATOM 2944 N N . TYR A 1 367 ? -13.363 -11.046 -1.042 1.00 86.62 367 TYR A N 1
ATOM 2945 C CA . TYR A 1 367 ? -13.620 -9.875 -1.873 1.00 86.62 367 TYR A CA 1
ATOM 2946 C C . TYR A 1 367 ? -12.355 -9.024 -2.068 1.00 86.62 367 TYR A C 1
ATOM 2948 O O . TYR A 1 367 ? -11.975 -8.740 -3.202 1.00 86.62 367 TYR A O 1
ATOM 2956 N N . THR A 1 368 ? -11.643 -8.684 -0.987 1.00 84.56 368 THR A N 1
ATOM 2957 C CA . THR A 1 368 ? -10.397 -7.896 -1.068 1.00 84.56 368 THR A CA 1
ATOM 2958 C C . THR A 1 368 ? -9.303 -8.634 -1.845 1.00 84.56 368 THR A C 1
ATOM 2960 O O . THR A 1 368 ? -8.565 -8.024 -2.618 1.00 84.56 368 THR A O 1
ATOM 2963 N N . ILE A 1 369 ? -9.193 -9.956 -1.675 1.00 88.62 369 ILE A N 1
ATOM 2964 C CA . ILE A 1 369 ? -8.255 -10.801 -2.427 1.00 88.62 369 ILE A CA 1
ATOM 2965 C C . ILE A 1 369 ? -8.557 -10.724 -3.924 1.00 88.62 369 ILE A C 1
ATOM 2967 O O . ILE A 1 369 ? -7.622 -10.480 -4.691 1.00 88.62 369 ILE A O 1
ATOM 2971 N N . ALA A 1 370 ? -9.824 -10.886 -4.316 1.00 86.75 370 ALA A N 1
ATOM 2972 C CA . ALA A 1 370 ? -10.259 -10.832 -5.709 1.00 86.75 370 ALA A CA 1
ATOM 2973 C C . ALA A 1 370 ? -10.058 -9.438 -6.324 1.00 86.75 370 ALA A C 1
ATOM 2975 O O . ALA A 1 370 ? -9.573 -9.321 -7.449 1.00 86.75 370 ALA A O 1
ATOM 2976 N N . GLU A 1 371 ? -10.364 -8.375 -5.578 1.00 87.81 371 GLU A N 1
ATOM 2977 C CA . GLU A 1 371 ? -10.144 -6.998 -6.025 1.00 87.81 371 GLU A CA 1
ATOM 2978 C C . GLU A 1 371 ? -8.652 -6.706 -6.236 1.00 87.81 371 GLU A C 1
ATOM 2980 O O . GLU A 1 371 ? -8.270 -6.148 -7.263 1.00 87.81 371 GLU A O 1
ATOM 2985 N N . ARG A 1 372 ? -7.786 -7.162 -5.325 1.00 87.12 372 ARG A N 1
ATOM 2986 C CA . ARG A 1 372 ? -6.328 -7.034 -5.459 1.00 87.12 372 ARG A CA 1
ATOM 2987 C C . ARG A 1 372 ? -5.779 -7.832 -6.646 1.00 87.12 372 ARG A C 1
ATOM 2989 O O . ARG A 1 372 ? -4.919 -7.315 -7.355 1.00 87.12 372 ARG A O 1
ATOM 2996 N N . ASP A 1 373 ? -6.281 -9.041 -6.909 1.00 89.50 373 ASP A N 1
ATOM 2997 C CA . ASP A 1 373 ? -5.905 -9.813 -8.108 1.00 89.50 373 ASP A CA 1
ATOM 2998 C C . ASP A 1 373 ? -6.357 -9.116 -9.403 1.00 89.50 373 ASP A C 1
ATOM 3000 O O . ASP A 1 373 ? -5.600 -9.043 -10.380 1.00 89.50 373 ASP A O 1
ATOM 3004 N N . ALA A 1 374 ? -7.562 -8.541 -9.409 1.00 85.88 374 ALA A N 1
ATOM 3005 C CA . ALA A 1 374 ? -8.074 -7.774 -10.540 1.00 85.88 374 ALA A CA 1
ATOM 3006 C C . ALA A 1 374 ? -7.246 -6.501 -10.785 1.00 85.88 374 ALA A C 1
ATOM 3008 O O . ALA A 1 374 ? -6.843 -6.245 -11.920 1.00 85.88 374 ALA A O 1
ATOM 3009 N N . GLN A 1 375 ? -6.926 -5.739 -9.734 1.00 84.94 375 GLN A N 1
ATOM 3010 C CA . GLN A 1 375 ? -6.064 -4.555 -9.817 1.00 84.94 375 GLN A CA 1
ATOM 3011 C C . GLN A 1 375 ? -4.654 -4.910 -10.304 1.00 84.94 375 GLN A C 1
ATOM 3013 O O . GLN A 1 375 ? -4.097 -4.208 -11.147 1.00 84.94 375 GLN A O 1
ATOM 3018 N N . GLN A 1 376 ? -4.083 -6.020 -9.828 1.00 90.12 376 GLN A N 1
ATOM 3019 C CA . GLN A 1 376 ? -2.783 -6.505 -10.289 1.00 90.12 376 GLN A CA 1
ATOM 3020 C C . GLN A 1 376 ? -2.819 -6.862 -11.781 1.00 90.12 376 GLN A C 1
ATOM 3022 O O . GLN A 1 376 ? -1.908 -6.491 -12.521 1.00 90.12 376 GLN A O 1
ATOM 3027 N N . THR A 1 377 ? -3.885 -7.522 -12.236 1.00 90.12 377 THR A N 1
ATOM 3028 C CA . THR A 1 377 ? -4.081 -7.855 -13.655 1.00 90.12 377 THR A CA 1
ATOM 3029 C C . THR A 1 377 ? -4.207 -6.588 -14.505 1.00 90.12 377 THR A C 1
ATOM 3031 O O . THR A 1 377 ? -3.491 -6.436 -15.492 1.00 90.12 377 THR A O 1
ATOM 3034 N N . GLN A 1 378 ? -5.030 -5.626 -14.073 1.00 85.81 378 GLN A N 1
ATOM 3035 C CA . GLN A 1 378 ? -5.188 -4.336 -14.752 1.00 85.81 378 GLN A CA 1
ATOM 3036 C C . GLN A 1 378 ? -3.874 -3.548 -14.821 1.00 85.81 378 GLN A C 1
ATOM 3038 O O . GLN A 1 378 ? -3.573 -2.947 -15.852 1.00 85.81 378 GLN A O 1
ATOM 3043 N N . LEU A 1 379 ? -3.068 -3.560 -13.755 1.00 86.81 379 LEU A N 1
ATOM 3044 C CA . LEU A 1 379 ? -1.760 -2.909 -13.744 1.00 86.81 379 LEU A CA 1
ATOM 3045 C C . LEU A 1 379 ? -0.798 -3.567 -14.739 1.00 86.81 379 LEU A C 1
ATOM 3047 O O . LEU A 1 379 ? -0.102 -2.862 -15.467 1.00 86.81 379 LEU A O 1
ATOM 3051 N N . VAL A 1 380 ? -0.763 -4.901 -14.793 1.00 90.06 380 VAL A N 1
ATOM 3052 C CA . VAL A 1 380 ? 0.054 -5.636 -15.771 1.00 90.06 380 VAL A CA 1
ATOM 3053 C C . VAL A 1 380 ? -0.380 -5.290 -17.196 1.00 90.06 380 VAL A C 1
ATOM 3055 O O . VAL A 1 380 ? 0.470 -4.944 -18.016 1.00 90.06 380 VAL A O 1
ATOM 3058 N N . ASP A 1 381 ? -1.681 -5.280 -17.480 1.00 88.06 381 ASP A N 1
ATOM 3059 C CA . ASP A 1 381 ? -2.210 -4.902 -18.794 1.00 88.06 381 ASP A CA 1
ATOM 3060 C C . ASP A 1 381 ? -1.887 -3.441 -19.153 1.00 88.06 381 ASP A C 1
ATOM 3062 O O . ASP A 1 381 ? -1.484 -3.142 -20.283 1.00 88.06 381 ASP A O 1
ATOM 3066 N N . ALA A 1 382 ? -1.984 -2.519 -18.192 1.00 87.31 382 ALA A N 1
ATOM 3067 C CA . ALA A 1 382 ? -1.608 -1.117 -18.368 1.00 87.31 382 ALA A CA 1
ATOM 3068 C C . ALA A 1 382 ? -0.101 -0.947 -18.644 1.00 87.31 382 ALA A C 1
ATOM 3070 O O . ALA A 1 382 ? 0.301 -0.138 -19.481 1.00 87.31 382 ALA A O 1
ATOM 3071 N N . LEU A 1 383 ? 0.756 -1.728 -17.981 1.00 87.75 383 LEU A N 1
ATOM 3072 C CA . LEU A 1 383 ? 2.197 -1.718 -18.239 1.00 87.75 383 LEU A CA 1
ATOM 3073 C C . LEU A 1 383 ? 2.527 -2.315 -19.612 1.00 87.75 383 LEU A C 1
ATOM 3075 O O . LEU A 1 383 ? 3.315 -1.728 -20.350 1.00 87.75 383 LEU A O 1
ATOM 3079 N N . LEU A 1 384 ? 1.878 -3.416 -20.002 1.00 88.69 384 LEU A N 1
ATOM 3080 C CA . LEU A 1 384 ? 2.058 -4.026 -21.322 1.00 88.69 384 LEU A CA 1
ATOM 3081 C C . LEU A 1 384 ? 1.583 -3.106 -22.454 1.00 88.69 384 LEU A C 1
ATOM 3083 O O . LEU A 1 384 ? 2.241 -3.007 -23.490 1.00 88.69 384 LEU A O 1
ATOM 3087 N N . THR A 1 385 ? 0.449 -2.424 -22.282 1.00 87.62 385 THR A N 1
ATOM 3088 C CA . THR A 1 385 ? -0.043 -1.434 -23.256 1.00 87.62 385 THR A CA 1
ATOM 3089 C C . THR A 1 385 ? 0.873 -0.217 -23.329 1.00 87.62 385 THR A C 1
ATOM 3091 O O . THR A 1 385 ? 1.202 0.223 -24.429 1.00 87.62 385 THR A O 1
ATOM 3094 N N . LYS A 1 386 ? 1.378 0.275 -22.193 1.00 88.12 386 LYS A N 1
ATOM 3095 C CA . LYS A 1 386 ? 2.394 1.334 -22.158 1.00 88.12 386 LYS A CA 1
ATOM 3096 C C . LYS A 1 386 ? 3.687 0.924 -22.869 1.00 88.12 386 LYS A C 1
ATOM 3098 O O . LYS A 1 386 ? 4.251 1.744 -23.590 1.00 88.12 386 LYS A O 1
ATOM 3103 N N . ASP A 1 387 ? 4.151 -0.311 -22.704 1.00 87.44 387 ASP A N 1
ATOM 3104 C CA . ASP A 1 387 ? 5.340 -0.816 -23.402 1.00 87.44 387 ASP A CA 1
ATOM 3105 C C . ASP A 1 387 ? 5.115 -0.940 -24.912 1.00 87.44 387 ASP A C 1
ATOM 3107 O O . ASP A 1 387 ? 6.005 -0.599 -25.692 1.00 87.44 387 ASP A O 1
ATOM 3111 N N . LYS A 1 388 ? 3.918 -1.360 -25.344 1.00 85.19 388 LYS A N 1
ATOM 3112 C CA . LYS A 1 388 ? 3.532 -1.342 -26.765 1.00 85.19 388 LYS A CA 1
ATOM 3113 C C . LYS A 1 388 ? 3.547 0.079 -27.326 1.00 85.19 388 LYS A C 1
ATOM 3115 O O . LYS A 1 388 ? 4.206 0.313 -28.330 1.00 85.19 388 LYS A O 1
ATOM 3120 N N . LEU A 1 389 ? 2.922 1.032 -26.634 1.00 81.69 389 LEU A N 1
ATOM 3121 C CA . LEU A 1 389 ? 2.920 2.439 -27.041 1.00 81.69 389 LEU A CA 1
ATOM 3122 C C . LEU A 1 389 ? 4.334 3.033 -27.068 1.00 81.69 389 LEU A C 1
ATOM 3124 O O . LEU A 1 389 ? 4.655 3.802 -27.965 1.00 81.69 389 LEU A O 1
ATOM 3128 N N . ARG A 1 390 ? 5.212 2.664 -26.124 1.00 86.19 390 ARG A N 1
ATOM 3129 C CA . ARG A 1 390 ? 6.626 3.069 -26.167 1.00 86.19 390 ARG A CA 1
ATOM 3130 C C . ARG A 1 390 ? 7.334 2.546 -27.410 1.00 86.19 390 ARG A C 1
ATOM 3132 O O . ARG A 1 390 ? 8.058 3.315 -28.028 1.00 86.19 390 ARG A O 1
ATOM 3139 N N . LYS A 1 391 ? 7.119 1.280 -27.778 1.00 86.44 391 LYS A N 1
ATOM 3140 C CA . LYS A 1 391 ? 7.680 0.709 -29.011 1.00 86.44 391 LYS A CA 1
ATOM 3141 C C . LYS A 1 391 ? 7.142 1.416 -30.251 1.00 86.44 391 LYS A C 1
ATOM 3143 O O . LYS A 1 391 ? 7.936 1.819 -31.082 1.00 86.44 391 LYS A O 1
ATOM 3148 N N . GLU A 1 392 ? 5.836 1.658 -30.328 1.00 81.12 392 GLU A N 1
ATOM 3149 C CA . GLU A 1 392 ? 5.223 2.396 -31.442 1.00 81.12 392 GLU A CA 1
ATOM 3150 C C . GLU A 1 392 ? 5.750 3.838 -31.552 1.00 81.12 392 GLU A C 1
ATOM 3152 O O . GLU A 1 392 ? 5.956 4.344 -32.653 1.00 81.12 392 GLU A O 1
ATOM 3157 N N . VAL A 1 393 ? 6.002 4.508 -30.421 1.00 81.50 393 VAL A N 1
ATOM 3158 C CA . VAL A 1 393 ? 6.605 5.850 -30.395 1.00 81.50 393 VAL A CA 1
ATOM 3159 C C . VAL A 1 393 ? 8.074 5.819 -30.813 1.00 81.50 393 VAL A C 1
ATOM 3161 O O . VAL A 1 393 ? 8.501 6.725 -31.526 1.00 81.50 393 VAL A O 1
ATOM 3164 N N . GLU A 1 394 ? 8.843 4.812 -30.395 1.00 79.12 394 GLU A N 1
ATOM 3165 C CA . GLU A 1 394 ? 10.241 4.649 -30.809 1.00 79.12 394 GLU A CA 1
ATOM 3166 C C . GLU A 1 394 ? 10.329 4.336 -32.308 1.00 79.12 394 GLU A C 1
ATOM 3168 O O . GLU A 1 394 ? 11.035 5.028 -33.030 1.00 79.12 394 GLU A O 1
ATOM 3173 N N . GLU A 1 395 ? 9.516 3.405 -32.811 1.00 75.50 395 GLU A N 1
ATOM 3174 C CA . GLU A 1 395 ? 9.394 3.097 -34.244 1.00 75.50 395 GLU A CA 1
ATOM 3175 C C . GLU A 1 395 ? 8.928 4.329 -35.046 1.00 75.50 395 GLU A C 1
ATOM 3177 O O . GLU A 1 395 ? 9.425 4.610 -36.138 1.00 75.50 395 GLU A O 1
ATOM 3182 N N . GLY A 1 396 ? 8.003 5.119 -34.491 1.00 68.56 396 GLY A N 1
ATOM 3183 C CA . GLY A 1 396 ? 7.561 6.388 -35.066 1.00 68.56 396 GLY A CA 1
ATOM 3184 C C . GLY A 1 396 ? 8.653 7.464 -35.085 1.00 68.56 396 GLY A C 1
ATOM 3185 O O . GLY A 1 396 ? 8.737 8.217 -36.056 1.00 68.56 396 GLY A O 1
ATOM 3186 N N . ARG A 1 397 ? 9.507 7.523 -34.053 1.00 68.50 397 ARG A N 1
ATOM 3187 C CA . ARG A 1 397 ? 10.680 8.410 -33.990 1.00 68.50 397 ARG A CA 1
ATOM 3188 C C . ARG A 1 397 ? 11.780 7.968 -34.938 1.00 68.50 397 ARG A C 1
ATOM 3190 O O . ARG A 1 397 ? 12.298 8.823 -35.639 1.00 68.50 397 ARG A O 1
ATOM 3197 N N . GLU A 1 398 ? 12.073 6.676 -35.048 1.00 57.91 398 GLU A N 1
ATOM 3198 C CA . GLU A 1 398 ? 13.022 6.151 -36.036 1.00 57.91 398 GLU A CA 1
ATOM 3199 C C . GLU A 1 398 ? 12.579 6.519 -37.463 1.00 57.91 398 GLU A C 1
ATOM 3201 O O . GLU A 1 398 ? 13.384 6.977 -38.272 1.00 57.91 398 GLU A O 1
ATOM 3206 N N . LEU A 1 399 ? 11.276 6.444 -37.7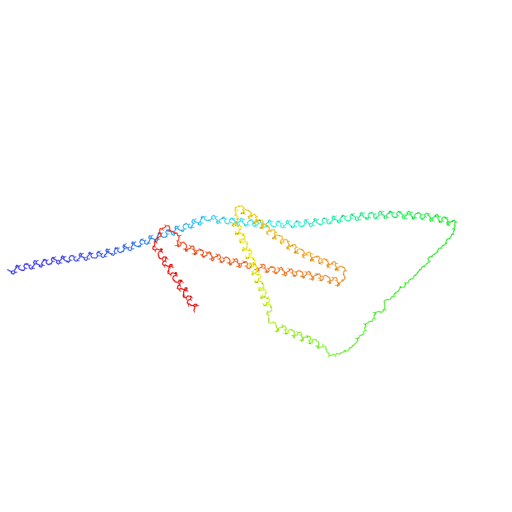61 1.00 56.41 399 LEU A N 1
ATOM 3207 C CA . LEU A 1 399 ? 10.713 6.919 -39.033 1.00 56.41 399 LEU A CA 1
ATOM 3208 C C . LEU A 1 399 ? 10.809 8.446 -39.218 1.00 56.41 399 LEU A C 1
ATOM 3210 O O . LEU A 1 399 ? 10.882 8.923 -40.354 1.00 56.41 399 LEU A O 1
ATOM 3214 N N . GLN A 1 400 ? 10.808 9.218 -38.130 1.00 53.56 400 GLN A N 1
ATOM 3215 C CA . GLN A 1 400 ? 10.950 10.675 -38.147 1.00 53.56 400 GLN A CA 1
ATOM 3216 C C . GLN A 1 400 ? 12.417 11.113 -38.275 1.00 53.56 400 GLN A C 1
ATOM 3218 O O . GLN A 1 400 ? 12.702 12.042 -39.029 1.00 53.56 400 GLN A O 1
ATOM 3223 N N . ASP A 1 401 ? 13.343 10.398 -37.639 1.00 52.72 401 ASP A N 1
ATOM 3224 C CA . ASP A 1 401 ? 14.791 10.608 -37.719 1.00 52.72 401 ASP A CA 1
ATOM 3225 C C . ASP A 1 401 ? 15.335 10.221 -39.105 1.00 52.72 401 ASP A C 1
ATOM 3227 O O . ASP A 1 401 ? 16.214 10.905 -39.631 1.00 52.72 401 ASP A O 1
ATOM 3231 N N . ILE A 1 402 ? 14.731 9.232 -39.781 1.00 53.47 402 ILE A N 1
ATOM 3232 C CA . ILE A 1 402 ? 14.975 8.955 -41.212 1.00 53.47 402 ILE A CA 1
ATOM 3233 C C . ILE A 1 402 ? 14.540 10.141 -42.106 1.00 53.47 402 ILE A C 1
ATOM 3235 O O . ILE A 1 402 ? 15.081 10.326 -43.198 1.00 53.47 402 ILE A O 1
ATOM 3239 N N . ASN A 1 403 ? 13.599 10.975 -41.648 1.00 51.22 403 ASN A N 1
ATOM 3240 C CA . ASN A 1 403 ? 13.057 12.118 -42.391 1.00 51.22 403 ASN A CA 1
ATOM 3241 C C . ASN A 1 403 ? 13.601 13.490 -41.955 1.00 51.22 403 ASN A C 1
ATOM 3243 O O . ASN A 1 403 ? 13.305 14.484 -42.625 1.00 51.22 403 ASN A O 1
ATOM 3247 N N . GLY A 1 404 ? 14.370 13.595 -40.869 1.00 51.94 404 GLY A N 1
ATOM 3248 C CA . GLY A 1 404 ? 14.664 14.906 -40.304 1.00 51.94 404 GLY A CA 1
ATOM 3249 C C . GLY A 1 404 ? 15.792 14.945 -39.292 1.00 51.94 404 GLY A C 1
ATOM 3250 O O . GLY A 1 404 ? 15.537 15.156 -38.120 1.00 51.94 404 GLY A O 1
ATOM 3251 N N . THR A 1 405 ? 17.038 14.881 -39.756 1.00 43.78 405 THR A N 1
ATOM 3252 C CA . THR A 1 405 ? 18.138 15.709 -39.226 1.00 43.78 405 THR A CA 1
ATOM 3253 C C . THR A 1 405 ? 19.285 15.740 -40.238 1.00 43.78 405 THR A C 1
ATOM 3255 O O . THR A 1 405 ? 20.061 14.803 -40.385 1.00 43.78 405 THR A O 1
ATOM 3258 N N . GLY A 1 406 ? 19.385 16.843 -40.974 1.00 40.59 406 GLY A N 1
ATOM 3259 C CA . GLY A 1 406 ? 20.459 17.082 -41.929 1.00 40.59 406 GLY A CA 1
ATOM 3260 C C . GLY A 1 406 ? 20.238 18.413 -42.626 1.00 40.59 406 GLY A C 1
ATOM 3261 O O . GLY A 1 406 ? 19.476 18.492 -43.584 1.00 40.59 406 GLY A O 1
ATOM 3262 N N . ASP A 1 407 ? 20.874 19.450 -42.095 1.00 46.50 407 ASP A N 1
ATOM 3263 C CA . ASP A 1 407 ? 20.926 20.815 -42.614 1.00 46.50 407 ASP A CA 1
ATOM 3264 C C . ASP A 1 407 ? 21.649 20.850 -43.977 1.00 46.50 407 ASP A C 1
ATOM 3266 O O . ASP A 1 407 ? 22.834 21.160 -44.082 1.00 46.50 407 ASP A O 1
ATOM 3270 N N . ALA A 1 408 ? 20.949 20.432 -45.033 1.00 49.59 408 ALA A N 1
ATOM 3271 C CA . ALA A 1 408 ? 21.392 20.522 -46.419 1.00 49.59 408 ALA A CA 1
ATOM 3272 C C . ALA A 1 408 ? 20.181 20.785 -47.334 1.00 49.59 408 ALA A C 1
ATOM 3274 O O . ALA A 1 408 ? 19.094 20.254 -47.076 1.00 49.59 408 ALA A O 1
ATOM 3275 N N . PRO A 1 409 ? 20.327 21.582 -48.412 1.00 49.41 409 PRO A N 1
ATOM 3276 C CA . PRO A 1 409 ? 19.220 21.850 -49.319 1.00 49.41 409 PRO A CA 1
ATOM 3277 C C . PRO A 1 409 ? 18.712 20.522 -49.904 1.00 49.41 409 PRO A C 1
ATOM 3279 O O . PRO A 1 409 ? 19.524 19.684 -50.304 1.00 49.41 409 PRO A O 1
ATOM 3282 N N . PRO A 1 410 ? 17.389 20.297 -49.957 1.00 48.28 410 PRO A N 1
ATOM 3283 C CA . PRO A 1 410 ? 16.845 19.014 -50.361 1.00 48.28 410 PRO A CA 1
ATOM 3284 C C . PRO A 1 410 ? 17.119 18.780 -51.844 1.00 48.28 410 PRO A C 1
ATOM 3286 O O . PRO A 1 410 ? 16.594 19.497 -52.694 1.00 48.28 410 PRO A O 1
ATOM 3289 N N . ASP A 1 411 ? 17.901 17.744 -52.132 1.00 56.41 411 ASP A N 1
ATOM 3290 C CA . ASP A 1 411 ? 18.126 17.245 -53.483 1.00 56.41 411 ASP A CA 1
ATOM 3291 C C . ASP A 1 411 ? 16.769 16.838 -54.110 1.00 56.41 411 ASP A C 1
ATOM 3293 O O . ASP A 1 411 ? 16.095 15.926 -53.601 1.00 56.41 411 ASP A O 1
ATOM 3297 N N . PRO A 1 412 ? 16.300 17.533 -55.166 1.00 58.34 412 PRO A N 1
ATOM 3298 C CA . PRO A 1 412 ? 14.963 17.343 -55.731 1.00 58.34 412 PRO A CA 1
ATOM 3299 C C . PRO A 1 412 ? 14.734 15.931 -56.290 1.00 58.34 412 PRO A C 1
ATOM 3301 O O . PRO A 1 412 ? 13.583 15.490 -56.350 1.00 58.34 412 PRO A O 1
ATOM 3304 N N . SER A 1 413 ? 15.798 15.185 -56.611 1.00 58.50 413 SER A N 1
ATOM 3305 C CA . SER A 1 413 ? 15.701 13.793 -57.071 1.00 58.50 413 SER A CA 1
ATOM 3306 C C . SER A 1 413 ? 15.156 12.844 -56.000 1.00 58.50 413 SER A C 1
ATOM 3308 O O . SER A 1 413 ? 14.288 12.021 -56.289 1.00 58.50 413 SER A O 1
ATOM 3310 N N . LYS A 1 414 ? 15.568 12.998 -54.734 1.00 60.22 414 LYS A N 1
ATOM 3311 C CA . LYS A 1 414 ? 15.131 12.097 -53.647 1.00 60.22 414 LYS A CA 1
ATOM 3312 C C . LYS A 1 414 ? 13.682 12.346 -53.228 1.00 60.22 414 LYS A C 1
ATOM 3314 O O . LYS A 1 414 ? 12.960 11.411 -52.883 1.00 60.22 414 LYS A O 1
ATOM 3319 N N . LYS A 1 415 ? 13.219 13.600 -53.318 1.00 60.16 415 LYS A N 1
ATOM 3320 C CA . LYS A 1 415 ? 11.794 13.934 -53.149 1.00 60.16 415 LYS A CA 1
ATOM 3321 C C . LYS A 1 415 ? 10.946 13.367 -54.293 1.00 60.16 415 LYS A C 1
ATOM 3323 O O . LYS A 1 415 ? 9.841 12.899 -54.031 1.00 60.16 415 LYS A O 1
ATOM 3328 N N . GLY A 1 416 ? 11.467 13.358 -55.523 1.00 71.44 416 GLY A N 1
ATOM 3329 C CA . GLY A 1 416 ? 10.821 12.728 -56.679 1.00 71.44 416 GLY A CA 1
ATOM 3330 C C . GLY A 1 416 ? 10.591 11.228 -56.481 1.00 71.44 416 GLY A C 1
ATOM 3331 O O . GLY A 1 416 ? 9.453 10.767 -56.579 1.00 71.44 416 GLY A O 1
ATOM 3332 N N . GLU A 1 417 ? 11.633 10.490 -56.089 1.00 72.12 417 GLU A N 1
ATOM 3333 C CA . GLU A 1 417 ? 11.542 9.045 -55.826 1.00 72.12 417 GLU A CA 1
ATOM 3334 C C . GLU A 1 417 ? 10.594 8.705 -54.666 1.00 72.12 417 GLU A C 1
ATOM 3336 O O . GLU A 1 417 ? 9.857 7.717 -54.720 1.00 72.12 417 GLU A O 1
ATOM 3341 N N . LEU A 1 418 ? 10.569 9.531 -53.613 1.00 70.12 418 LEU A N 1
ATOM 3342 C CA . LEU A 1 418 ? 9.666 9.335 -52.478 1.00 70.12 418 LEU A CA 1
ATOM 3343 C C . LEU A 1 418 ? 8.200 9.571 -52.874 1.00 70.12 418 LEU A C 1
ATOM 3345 O O . LEU A 1 418 ? 7.319 8.794 -52.499 1.00 70.12 418 LEU A O 1
ATOM 3349 N N . ILE A 1 419 ? 7.937 10.608 -53.675 1.00 75.12 419 ILE A N 1
ATOM 3350 C CA . ILE A 1 419 ? 6.603 10.886 -54.221 1.00 75.12 419 ILE A CA 1
ATOM 3351 C C . ILE A 1 419 ? 6.155 9.742 -55.136 1.00 75.12 419 ILE A C 1
ATOM 3353 O O . ILE A 1 419 ? 4.986 9.352 -55.102 1.00 75.12 419 ILE A O 1
ATOM 3357 N N . GLU A 1 420 ? 7.062 9.162 -55.918 1.00 79.00 420 GLU A N 1
ATOM 3358 C CA . GLU A 1 420 ? 6.749 8.043 -56.803 1.00 79.00 420 GLU A CA 1
ATOM 3359 C C . GLU A 1 420 ? 6.465 6.745 -56.030 1.00 79.00 420 GLU A C 1
ATOM 3361 O O . GLU A 1 420 ? 5.464 6.077 -56.310 1.00 79.00 420 GLU A O 1
ATOM 3366 N N . LYS A 1 421 ? 7.233 6.453 -54.970 1.00 83.00 421 LYS A N 1
ATOM 3367 C CA . LYS A 1 421 ? 6.957 5.335 -54.046 1.00 83.00 421 LYS A CA 1
ATOM 3368 C C . LYS A 1 421 ? 5.624 5.497 -53.312 1.00 83.00 421 LYS A C 1
ATOM 3370 O O . LYS A 1 421 ? 4.861 4.537 -53.214 1.00 83.00 421 LYS A O 1
ATOM 3375 N N . LEU A 1 422 ? 5.292 6.705 -52.851 1.00 78.12 422 LEU A N 1
ATOM 3376 C CA . LEU A 1 422 ? 3.995 6.986 -52.222 1.00 78.12 422 LEU A CA 1
ATOM 3377 C C . LEU A 1 422 ? 2.836 6.851 -53.221 1.00 78.12 422 LEU A C 1
ATOM 3379 O O . LEU A 1 422 ? 1.792 6.290 -52.885 1.00 78.12 422 LEU A O 1
ATOM 3383 N N . ARG A 1 423 ? 3.024 7.287 -54.474 1.00 84.88 423 ARG A N 1
ATOM 3384 C CA . ARG A 1 423 ? 2.043 7.095 -55.558 1.00 84.88 423 ARG A CA 1
ATOM 3385 C C . ARG A 1 423 ? 1.881 5.626 -55.957 1.00 84.88 423 ARG A C 1
ATOM 3387 O O . ARG A 1 423 ? 0.777 5.229 -56.326 1.00 84.88 423 ARG A O 1
ATOM 3394 N N . ALA A 1 424 ? 2.939 4.819 -55.901 1.00 84.94 424 ALA A N 1
ATOM 3395 C CA . ALA A 1 424 ? 2.864 3.375 -56.125 1.00 84.94 424 ALA A CA 1
ATOM 3396 C C . ALA A 1 424 ? 2.081 2.682 -55.000 1.00 84.94 424 ALA A C 1
ATOM 3398 O O . ALA A 1 424 ? 1.113 1.974 -55.270 1.00 84.94 424 ALA A O 1
ATOM 3399 N N . ARG A 1 425 ? 2.397 2.997 -53.739 1.00 83.00 425 ARG A N 1
ATOM 3400 C CA . ARG A 1 425 ? 1.726 2.404 -52.572 1.00 83.00 425 ARG A CA 1
ATOM 3401 C C . ARG A 1 425 ? 0.250 2.801 -52.470 1.00 83.00 425 ARG A C 1
ATOM 3403 O O . ARG A 1 425 ? -0.594 1.981 -52.126 1.00 83.00 425 ARG A O 1
ATOM 3410 N N . LEU A 1 426 ? -0.101 4.036 -52.841 1.00 80.75 426 LEU A N 1
ATOM 3411 C CA . LEU A 1 426 ? -1.502 4.471 -52.932 1.00 80.75 426 LEU A CA 1
ATOM 3412 C C . LEU A 1 426 ? -2.275 3.778 -54.066 1.00 80.75 426 LEU A C 1
ATOM 3414 O O . LEU A 1 426 ? -3.485 3.578 -53.932 1.00 80.75 426 LEU A O 1
ATOM 3418 N N . ARG A 1 427 ? -1.606 3.401 -55.166 1.00 81.50 427 ARG A N 1
ATOM 3419 C CA . ARG A 1 427 ? -2.216 2.588 -56.230 1.00 81.50 427 ARG A CA 1
ATOM 3420 C C . ARG A 1 427 ? -2.474 1.162 -55.757 1.00 81.50 427 ARG A C 1
ATOM 3422 O O . ARG A 1 427 ? -3.610 0.719 -55.877 1.00 81.50 427 ARG A O 1
ATOM 3429 N N . GLU A 1 428 ? -1.501 0.519 -55.113 1.00 80.94 428 GLU A N 1
ATOM 3430 C CA . GLU A 1 428 ? -1.687 -0.817 -54.524 1.00 80.94 428 GLU A CA 1
ATOM 3431 C C . GLU A 1 428 ? -2.832 -0.845 -53.506 1.00 80.94 428 GLU A C 1
ATOM 3433 O O . GLU A 1 428 ? -3.660 -1.752 -53.524 1.00 80.94 428 GLU A O 1
ATOM 3438 N N . ILE A 1 429 ? -2.946 0.177 -52.651 1.00 79.75 429 ILE A N 1
ATOM 3439 C CA . ILE A 1 429 ? -4.040 0.263 -51.672 1.00 79.75 429 ILE A CA 1
ATOM 3440 C C . ILE A 1 429 ? -5.398 0.435 -52.368 1.00 79.75 429 ILE A C 1
ATOM 3442 O O . ILE A 1 429 ? -6.387 -0.168 -51.941 1.00 79.75 429 ILE A O 1
ATOM 3446 N N . ARG A 1 430 ? -5.477 1.225 -53.449 1.00 78.69 430 ARG A N 1
ATOM 3447 C CA . ARG A 1 430 ? -6.713 1.345 -54.241 1.00 78.69 430 ARG A CA 1
ATOM 3448 C C . ARG A 1 430 ? -7.074 0.044 -54.937 1.00 78.69 430 ARG A C 1
ATOM 3450 O O . ARG A 1 430 ? -8.238 -0.338 -54.881 1.00 78.69 430 ARG A O 1
ATOM 3457 N N . GLU A 1 431 ? -6.112 -0.629 -55.553 1.00 78.81 431 GLU A N 1
ATOM 3458 C CA . GLU A 1 431 ? -6.329 -1.912 -56.225 1.00 78.81 431 GLU A CA 1
ATOM 3459 C C . GLU A 1 431 ? -6.751 -2.986 -55.223 1.00 78.81 431 GLU A C 1
ATOM 3461 O O . GLU A 1 431 ? -7.732 -3.693 -55.449 1.00 78.81 431 GLU A O 1
ATOM 3466 N N . TRP A 1 432 ? -6.107 -3.046 -54.056 1.00 74.75 432 TRP A N 1
ATOM 3467 C CA . TRP A 1 432 ? -6.487 -3.962 -52.985 1.00 74.75 432 TRP A CA 1
ATOM 3468 C C . TRP A 1 432 ? -7.893 -3.671 -52.450 1.00 74.75 432 TRP A C 1
ATOM 3470 O O . TRP A 1 432 ? -8.697 -4.588 -52.276 1.00 74.75 432 TRP A O 1
ATOM 3480 N N . SER A 1 433 ? -8.231 -2.393 -52.256 1.00 71.12 433 SER A N 1
ATOM 3481 C CA . SER A 1 433 ? -9.568 -1.970 -51.831 1.00 71.12 433 SER A CA 1
ATOM 3482 C C . SER A 1 433 ? -10.638 -2.303 -52.882 1.00 71.12 433 SER A C 1
ATOM 3484 O O . SER A 1 433 ? -11.667 -2.889 -52.545 1.00 71.12 433 SER A O 1
ATOM 3486 N N . GLN A 1 434 ? -10.376 -2.046 -54.168 1.00 71.38 434 GLN A N 1
ATOM 3487 C CA . GLN A 1 434 ? -11.278 -2.411 -55.268 1.00 71.38 434 GLN A CA 1
ATOM 3488 C C . GLN A 1 434 ? -11.450 -3.930 -55.393 1.00 71.38 434 GLN A C 1
ATOM 3490 O O . GLN A 1 434 ? -12.574 -4.405 -55.545 1.00 71.38 434 GLN A O 1
ATOM 3495 N N . THR A 1 435 ? -10.374 -4.703 -55.235 1.00 71.19 435 THR A N 1
ATOM 3496 C CA . THR A 1 435 ? -10.417 -6.175 -55.257 1.00 71.19 435 THR A CA 1
ATOM 3497 C C . THR A 1 435 ? -11.223 -6.728 -54.078 1.00 71.19 435 THR A C 1
ATOM 3499 O O . THR A 1 435 ? -11.980 -7.689 -54.218 1.00 71.19 435 THR A O 1
ATOM 3502 N N . LYS A 1 436 ? -11.112 -6.099 -52.904 1.00 71.44 436 LYS A N 1
ATOM 3503 C CA . LYS A 1 436 ? -11.860 -6.479 -51.699 1.00 71.44 436 LYS A CA 1
ATOM 3504 C C . LYS A 1 436 ? -13.348 -6.127 -51.796 1.00 71.44 436 LYS A C 1
ATOM 3506 O O . LYS A 1 436 ? -14.177 -6.869 -51.275 1.00 71.44 436 LYS A O 1
ATOM 3511 N N . ILE A 1 437 ? -13.687 -5.035 -52.482 1.00 69.56 437 ILE A N 1
ATOM 3512 C CA . ILE A 1 437 ? -15.074 -4.648 -52.778 1.00 69.56 437 ILE A CA 1
ATOM 3513 C C . ILE A 1 437 ? -15.678 -5.572 -53.848 1.00 69.56 437 ILE A C 1
ATOM 3515 O O . ILE A 1 437 ? -16.816 -6.007 -53.690 1.00 69.56 437 ILE A O 1
ATOM 3519 N N . ALA A 1 438 ? -14.915 -5.945 -54.880 1.00 63.16 438 ALA A N 1
ATOM 3520 C CA . ALA A 1 438 ? -15.355 -6.875 -55.923 1.00 63.16 438 ALA A CA 1
ATOM 3521 C C . ALA A 1 438 ? -15.590 -8.306 -55.409 1.00 63.16 438 ALA A C 1
ATOM 3523 O O . ALA A 1 438 ? -16.443 -8.997 -55.940 1.00 63.16 438 ALA A O 1
ATOM 3524 N N . ARG A 1 439 ? -14.881 -8.742 -54.357 1.00 61.31 439 ARG A N 1
ATOM 3525 C CA . ARG A 1 439 ? -15.105 -10.043 -53.688 1.00 61.31 439 ARG A CA 1
ATOM 3526 C C . ARG A 1 439 ? -16.285 -10.062 -52.707 1.00 61.31 439 ARG A C 1
ATOM 3528 O O . ARG A 1 439 ? -16.582 -11.113 -52.149 1.00 61.31 439 ARG A O 1
ATOM 3535 N N . ARG A 1 440 ? -16.896 -8.907 -52.421 1.00 54.62 440 ARG A N 1
ATOM 3536 C CA . ARG A 1 440 ? -18.048 -8.767 -51.508 1.00 54.62 440 ARG A CA 1
ATOM 3537 C C . ARG A 1 440 ? -19.379 -8.535 -52.235 1.00 54.62 440 ARG A C 1
ATOM 3539 O O . ARG A 1 440 ? -20.406 -8.472 -51.564 1.00 54.62 440 ARG A O 1
ATOM 3546 N N . ARG A 1 441 ? -19.356 -8.392 -53.559 1.00 44.91 441 ARG A N 1
ATOM 3547 C CA . ARG A 1 441 ? -20.519 -8.539 -54.443 1.00 44.91 441 ARG A CA 1
ATOM 3548 C C . ARG A 1 441 ? -20.466 -9.920 -55.069 1.00 44.91 441 ARG A C 1
ATOM 3550 O O . ARG A 1 441 ? -21.562 -10.451 -55.331 1.00 44.91 441 ARG A O 1
#

pLDDT: mean 81.47, std 18.01, range [28.62, 98.12]